Protein 2C1X (pdb70)

CATH classification: 3.40.50.2000 (+1 more: 3.40.50.2000)

InterPro domains:
  IPR002213 UDP-glucuronosyl/UDP-glucosyltransferase [PF00201] (48-417)
  IPR002213 UDP-glucuronosyl/UDP-glucosyltransferase [cd03784] (63-429)
  IPR035595 UDP-glycosyltransferase family, conserved site [PS00375] (332-375)

B-factor: mean 23.47, std 8.6, range [9.69, 66.99]

Secondary structure (DSSP, 8-state):
--EEEEE---SSSSHHHHHHHHHHHHHH-TTSEEEEEE-HHHHHHH--TTEEEEE------TT------TTHHHHHHHHHHHHHHHHHHHHHHHHHT----EEEEETTSTTHHHHHHHHT-EEEEEE-S-HHHHHHHHTHHHHHHHH-SS--TT-TT-B-TTSTT-TT-BGGGSPTTTSSS-TTSHHHHHHHHHHHHGGGSS-EEESS-GGG-HHHHHHHHHHSS-EEE---HHHH--HHHHHHTSPTT-EEEEE--SS----HHHHHHHHHHHHHHT--EEEE--GGGGGGSPTTHHHHHTTTEEEES---HHHHHTSTTEEEEEE---HHHHHHHHHHTPPEEE---STTHHHHHHIIIIIS--EEEPGGGS--HHHHHHHHHHHHHSHHHHHHHHHHHHHHHHHHHHTSTT-HHHHHHHHHHHHHTSPPP-

Solvent-accessible surface area: 18732 Å² total; per-residue (Å²): 121,1,0,0,0,0,0,0,7,21,39,53,48,23,6,45,10,0,7,40,0,0,86,43,1,2,68,51,0,100,89,0,37,3,2,0,0,0,6,55,110,12,7,84,92,42,102,97,142,32,20,115,42,12,88,14,61,50,12,48,71,193,73,72,130,95,79,64,110,119,100,3,67,24,40,27,2,14,161,32,2,40,84,8,0,115,96,5,7,84,103,0,47,81,95,51,64,64,83,3,8,1,0,0,0,3,3,36,8,10,88,0,16,72,27,1,80,155,58,48,18,31,21,0,0,0,7,12,18,0,8,12,2,0,0,0,8,9,23,2,48,52,0,43,130,112,11,27,88,111,20,15,146,74,74,57,84,78,68,0,100,80,4,61,36,2,66,100,11,72,10,103,4,0,6,68,5,1,2,47,50,102,45,101,34,48,66,6,129,34,12,42,45,5,1,91,28,0,40,136,1,47,0,1,0,0,8,1,2,26,74,22,46,87,72,10,10,100,20,0,92,88,55,7,141,50,5,7,1,0,0,1,16,45,40,68,134,77,8,57,119,40,0,154,124,63,156,84,46,26,0,0,2,0,6,6,29,49,80,12,50,4,61,69,78,11,0,50,9,0,1,70,0,0,53,50,42,180,12,34,0,0,0,17,4,124,78,184,10,78,122,69,20,45,183,22,3,66,102,122,2,173,68,40,7,63,18,16,71,181,4,51,31,54,102,0,0,68,29,124,0,7,0,0,0,0,1,16,1,12,8,32,11,1,5,40,0,0,33,22,16,3,0,0,0,1,21,26,36,88,31,26,15,43,2,0,1,34,17,0,29,50,70,31,93,1,5,10,124,10,118,73,32,71,7,62,76,82,19,1,58,53,5,5,67,57,0,39,84,88,95,91,0,133,105,4,34,117,51,0,130,65,22,67,80,53,0,59,168,4,28,16,134,181,6,24,0,47,84,18,22,92,52,0,19,84,32,0,26,113,85,84,116,200

Nearest PDB structures (foldseek):
  2c1x-assembly1_A  TM=1.002E+00  e=1.419E-86  Vitis vinifera
  2c1z-assembly1_A  TM=1.001E+00  e=2.715E-82  Vitis vinifera
  2c9z-assembly1_A  TM=1.000E+00  e=4.229E-82  Vitis vinifera
  3hbf-assembly1_A  TM=9.564E-01  e=9.699E-54  Medicago truncatula
  8i0e-assembly1_A  TM=9.353E-01  e=5.985E-51  Scutellaria baicalensis

Foldseek 3Di:
DAEEEEAFQQDFPTLQVSVLLVVVLCVVQVVYAYEHEDAPVSCVVNDNPSYDYDHFDLQADDVDDDPPDPCPSVVSNQVCVVVRSVVRQVVVCVVVVAHHAAYEYALLNFCLLVVCVVSQHAYEHEDEADLLLLQCLLCLVVQCVVCNQPDQVVQQAPFPCVGWPGRLPGNVLHFDLRRHHDVPDPSNVRSNVSSVCQQVGPEYEYLAFCVLPVRSSVVVVVSHVYYAHQHVSVLVDVLQVVLVPADFQQEEEEDAGDPDDDPLVLLAQVLLLCLVLVGAYEYQHAPVSCVSYDPCSCVSNVVGYYYHVDDPLLVNLLRRRHNEYEYLQTRNNVVSNLVNLHAYEHQHDHGNSSVSVSCCVPPLNLYHYQVPSGRHNVSVNVRSCCQRPHPSVVVSSVSSVVVVVLRSQLNDVVHRSVVSSVVVSVSSSDGHDD

Organism: Vitis vinifera (NCBI:txid29760)

Radius of gyration: 21.95 Å; Cα contacts (8 Å, |Δi|>4): 829; chains: 1; bounding box: 51×48×62 Å

Sequence (434 aa):
NPHVAVLAFPFSTHAAPLLAVVRRLAAAAPHAVFSFFSTSQSNASIFQCNIKSYDISDGVPEGYVFAGRPQEDIELFTRAAPESFRQGMVMAVAETGRPVSCLVADAFIWFAADMAAEMGVAWLPFWTAGPNSLSTHVYIDEIREKIGVSGIQGREDELLNFIPGMSKVRFRDLQEGIVFGNLNSLFSRMLHRMGQVLPKATAVFINSFEELDDSLTNDLKSKLKTYLNIGPFNLITGCLQWLKERKPTSVVYISFGTVTTPPPAEVVALSEALEASRVPFIWSLRDKARVHLPEGFLEKTRGYGMVVPWAPQAEVLAHEAVGAFVTHCGWNSLWESVAGGVPLICRPFFGDQRLNGRMVEDVLEIGVRIEGGVFTKSGLMSCFDQILSQEKGKKLRENLRALRRETADRAVGPKGSSTENFITLVDLVSKPKDV

Structure (mmCIF, N/CA/C/O backbone):
data_2C1X
#
_entry.id   2C1X
#
_cell.length_a   49.014
_cell.length_b   93.394
_cell.length_c   106.464
_cell.angle_alpha   90.00
_cell.angle_beta   90.00
_cell.angle_gamma   90.00
#
_symmetry.space_group_name_H-M   'P 21 21 21'
#
loop_
_entity.id
_entity.type
_entity.pdbx_description
1 polymer 'UDP-GLUCOSE FLAVONOID 3-O GLYCOSYLTRANSFERASE'
2 non-polymer "URIDINE-5'-DIPHOSPHATE"
3 non-polymer 2-[3-(2-HYDROXY-1,1-DIHYDROXYMETHYL-ETHYLAMINO)-PROPYLAMINO]-2-HYDROXYMETHYL-PROPANE-1,3-DIOL
4 water water
#
loop_
_atom_site.group_PDB
_atom_site.id
_atom_site.type_symbol
_atom_site.label_atom_id
_atom_site.label_alt_id
_atom_site.label_comp_id
_atom_site.label_asym_id
_atom_site.label_entity_id
_atom_site.label_seq_id
_atom_site.pdbx_PDB_ins_code
_atom_site.Cartn_x
_atom_site.Cartn_y
_atom_site.Cartn_z
_atom_site.occupancy
_atom_site.B_iso_or_equiv
_atom_site.auth_seq_id
_atom_site.auth_comp_id
_atom_site.auth_asym_id
_atom_site.auth_atom_id
_atom_site.pdbx_PDB_model_num
ATOM 1 N N . ASN A 1 7 ? -8.859 -7.148 58.114 1.00 26.98 7 ASN A N 1
ATOM 2 C CA . ASN A 1 7 ? -8.505 -6.107 57.112 1.00 25.69 7 ASN A CA 1
ATOM 3 C C . ASN A 1 7 ? -7.741 -6.792 55.953 1.00 23.38 7 ASN A C 1
ATOM 4 O O . ASN A 1 7 ? -7.061 -7.780 56.171 1.00 21.90 7 ASN A O 1
ATOM 9 N N . PRO A 1 8 ? -7.868 -6.254 54.735 1.00 21.98 8 PRO A N 1
ATOM 10 C CA . PRO A 1 8 ? -7.566 -7.052 53.543 1.00 20.36 8 PRO A CA 1
ATOM 11 C C . PRO A 1 8 ? -6.094 -7.406 53.325 1.00 18.21 8 PRO A C 1
ATOM 12 O O . PRO A 1 8 ? -5.198 -6.619 53.662 1.00 17.92 8 PRO A O 1
ATOM 16 N N . HIS A 1 9 ? -5.872 -8.590 52.763 1.00 16.12 9 HIS A N 1
ATOM 17 C CA . HIS A 1 9 ? -4.545 -8.974 52.300 1.00 15.40 9 HIS A CA 1
ATOM 18 C C . HIS A 1 9 ? -4.717 -9.582 50.923 1.00 14.52 9 HIS A C 1
ATOM 19 O O . HIS A 1 9 ? -5.215 -10.687 50.775 1.00 14.62 9 HIS A O 1
ATOM 26 N N . VAL A 1 10 ? -4.275 -8.836 49.914 1.00 14.22 10 VAL A N 1
ATOM 27 C CA . VAL A 1 10 ? -4.521 -9.177 48.529 1.00 14.23 10 VAL A CA 1
ATOM 28 C C . VAL A 1 10 ? -3.313 -9.928 47.980 1.00 12.85 10 VAL A C 1
ATOM 29 O O . VAL A 1 10 ? -2.234 -9.357 47.894 1.00 13.39 10 VAL A O 1
ATOM 33 N N . ALA A 1 11 ? -3.496 -11.204 47.635 1.00 12.60 11 ALA A N 1
ATOM 34 C CA . ALA A 1 11 ? -2.404 -11.968 47.016 1.00 12.51 11 ALA A CA 1
ATOM 35 C C . ALA A 1 11 ? -2.428 -11.737 45.506 1.00 12.95 11 ALA A C 1
ATOM 36 O O . ALA A 1 11 ? -3.498 -11.804 44.914 1.00 13.40 11 ALA A O 1
ATOM 38 N N . VAL A 1 12 ? -1.271 -11.447 44.908 1.00 13.39 12 VAL A N 1
ATOM 39 C CA . VAL A 1 12 ? -1.209 -11.085 43.494 1.00 12.18 12 VAL A CA 1
ATOM 40 C C . VAL A 1 12 ? -0.240 -12.036 42.784 1.00 12.02 12 VAL A C 1
ATOM 41 O O . VAL A 1 12 ? 0.939 -12.054 43.083 1.00 11.68 12 VAL A O 1
ATOM 45 N N . LEU A 1 13 ? -0.772 -12.822 41.864 1.00 11.67 13 LEU A N 1
ATOM 46 C CA . LEU A 1 13 ? 0.001 -13.884 41.219 1.00 11.75 13 LEU A CA 1
ATOM 47 C C . LEU A 1 13 ? 0.317 -13.467 39.793 1.00 13.03 13 LEU A C 1
ATOM 48 O O . LEU A 1 13 ? -0.576 -13.459 38.924 1.00 12.76 13 LEU A O 1
ATOM 53 N N . ALA A 1 14 ? 1.587 -13.120 39.551 1.00 13.45 14 ALA A N 1
ATOM 54 C CA . ALA A 1 14 ? 2.021 -12.608 38.248 1.00 13.95 14 ALA A CA 1
ATOM 55 C C . ALA A 1 14 ? 2.419 -13.734 37.297 1.00 15.00 14 ALA A C 1
ATOM 56 O O . ALA A 1 14 ? 2.909 -14.766 37.733 1.00 15.00 14 ALA A O 1
ATOM 58 N N . PHE A 1 15 ? 2.228 -13.540 35.993 1.00 16.04 15 PHE A N 1
ATOM 59 C CA . PHE A 1 15 ? 2.798 -14.479 34.993 1.00 16.95 15 PHE A CA 1
ATOM 60 C C . PHE A 1 15 ? 4.143 -13.914 34.533 1.00 16.92 15 PHE A C 1
ATOM 61 O O . PHE A 1 15 ? 4.196 -12.792 33.983 1.00 18.07 15 PHE A O 1
ATOM 69 N N . PRO A 1 16 ? 5.250 -14.634 34.813 1.00 17.42 16 PRO A N 1
ATOM 70 C CA . PRO A 1 16 ? 6.549 -13.991 34.733 1.00 18.35 16 PRO A CA 1
ATOM 71 C C . PRO A 1 16 ? 7.216 -13.992 33.339 1.00 19.68 16 PRO A C 1
ATOM 72 O O . PRO A 1 16 ? 8.422 -13.778 33.263 1.00 21.21 16 PRO A O 1
ATOM 76 N N . PHE A 1 17 ? 6.450 -14.196 32.271 1.00 19.05 17 PHE A N 1
ATOM 77 C CA . PHE A 1 17 ? 7.026 -14.140 30.920 1.00 20.24 17 PHE A CA 1
ATOM 78 C C . PHE A 1 17 ? 6.340 -13.058 30.094 1.00 20.68 17 PHE A C 1
ATOM 79 O O . PHE A 1 17 ? 5.206 -12.662 30.387 1.00 19.60 17 PHE A O 1
ATOM 87 N N . SER A 1 18 ? 7.018 -12.594 29.040 1.00 21.58 18 SER A N 1
ATOM 88 C CA . SER A 1 18 ? 6.504 -11.493 28.199 1.00 22.05 18 SER A CA 1
ATOM 89 C C . SER A 1 18 ? 6.137 -10.250 29.014 1.00 21.48 18 SER A C 1
ATOM 90 O O . SER A 1 18 ? 6.691 -10.042 30.082 1.00 22.58 18 SER A O 1
ATOM 93 N N . THR A 1 19 ? 5.236 -9.401 28.524 1.00 20.98 19 THR A N 1
ATOM 94 C CA . THR A 1 19 ? 4.886 -8.208 29.290 1.00 19.40 19 THR A CA 1
ATOM 95 C C . THR A 1 19 ? 3.569 -8.447 30.013 1.00 18.84 19 THR A C 1
ATOM 96 O O . THR A 1 19 ? 2.493 -8.024 29.555 1.00 18.68 19 THR A O 1
ATOM 100 N N . HIS A 1 20 ? 3.662 -9.186 31.114 1.00 17.03 20 HIS A N 1
ATOM 101 C CA . HIS A 1 20 ? 2.483 -9.564 31.903 1.00 15.97 20 HIS A CA 1
ATOM 102 C C . HIS A 1 20 ? 2.604 -9.060 33.319 1.00 15.07 20 HIS A C 1
ATOM 103 O O . HIS A 1 20 ? 1.624 -8.566 33.879 1.00 14.60 20 HIS A O 1
ATOM 110 N N . ALA A 1 21 ? 3.784 -9.264 33.936 1.00 14.59 21 ALA A N 1
ATOM 111 C CA . ALA A 1 21 ? 3.993 -8.852 35.335 1.00 15.51 21 ALA A CA 1
ATOM 112 C C . ALA A 1 21 ? 4.010 -7.317 35.534 1.00 14.89 21 ALA A C 1
ATOM 113 O O . ALA A 1 21 ? 3.446 -6.791 36.496 1.00 14.51 21 ALA A O 1
ATOM 115 N N . ALA A 1 22 ? 4.600 -6.594 34.577 1.00 15.90 22 ALA A N 1
ATOM 116 C CA . ALA A 1 22 ? 4.645 -5.132 34.612 1.00 15.56 22 ALA A CA 1
ATOM 117 C C . ALA A 1 22 ? 3.248 -4.451 34.650 1.00 15.56 22 ALA A C 1
ATOM 118 O O . ALA A 1 22 ? 2.977 -3.638 35.567 1.00 16.12 22 ALA A O 1
ATOM 120 N N . PRO A 1 23 ? 2.383 -4.726 33.648 1.00 15.16 23 PRO A N 1
ATOM 121 C CA . PRO A 1 23 ? 1.044 -4.151 33.672 1.00 14.77 23 PRO A CA 1
ATOM 122 C C . PRO A 1 23 ? 0.268 -4.552 34.929 1.00 14.87 23 PRO A C 1
ATOM 123 O O . PRO A 1 23 ? -0.457 -3.728 35.463 1.00 15.09 23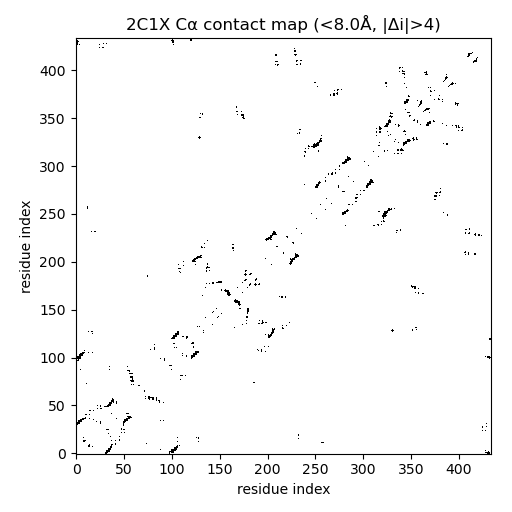 PRO A O 1
ATOM 127 N N . LEU A 1 24 ? 0.447 -5.782 35.418 1.00 14.63 24 LEU A N 1
ATOM 128 C CA . LEU A 1 24 ? -0.233 -6.219 36.652 1.00 14.48 24 LEU A CA 1
ATOM 129 C C . LEU A 1 24 ? 0.237 -5.392 37.858 1.00 15.42 24 LEU A C 1
ATOM 130 O O . LEU A 1 24 ? -0.592 -4.893 38.631 1.00 15.80 24 LEU A O 1
ATOM 135 N N . LEU A 1 25 ? 1.549 -5.231 38.005 1.00 16.20 25 LEU A N 1
ATOM 136 C CA . LEU A 1 25 ? 2.114 -4.338 39.025 1.00 16.42 25 LEU A CA 1
ATOM 137 C C . LEU A 1 25 ? 1.596 -2.915 38.895 1.00 16.85 25 LEU A C 1
ATOM 138 O O . LEU A 1 25 ? 1.301 -2.259 39.899 1.00 16.55 25 LEU A O 1
ATOM 143 N N . ALA A 1 26 ? 1.513 -2.432 37.659 1.00 17.25 26 ALA A N 1
ATOM 144 C CA . ALA A 1 26 ? 0.931 -1.121 37.389 1.00 17.15 26 ALA A CA 1
ATOM 145 C C . ALA A 1 26 ? -0.472 -0.992 38.008 1.00 17.24 26 ALA A C 1
ATOM 146 O O . ALA A 1 26 ? -0.744 0.002 38.718 1.00 17.25 26 ALA A O 1
ATOM 148 N N . VAL A 1 27 ? -1.350 -1.985 37.808 1.00 16.79 27 VAL A N 1
ATOM 149 C CA . VAL A 1 27 ? -2.698 -1.929 38.431 1.00 17.01 27 VAL A CA 1
ATOM 150 C C . VAL A 1 27 ? -2.630 -2.036 39.941 1.00 16.12 27 VAL A C 1
ATOM 151 O O . VAL A 1 27 ? -3.398 -1.332 40.666 1.00 16.40 27 VAL A O 1
ATOM 155 N N . VAL A 1 28 ? -1.723 -2.890 40.436 1.00 16.00 28 VAL A N 1
ATOM 156 C CA . VAL A 1 28 ? -1.605 -3.122 41.882 1.00 15.65 28 VAL A CA 1
ATOM 157 C C . VAL A 1 28 ? -1.208 -1.814 42.587 1.00 16.08 28 VAL A C 1
ATOM 158 O O . VAL A 1 28 ? -1.757 -1.479 43.644 1.00 14.15 28 VAL A O 1
ATOM 162 N N . ARG A 1 29 ? -0.241 -1.097 42.009 1.00 16.83 29 ARG A N 1
ATOM 163 C CA . ARG A 1 29 ? 0.105 0.249 42.497 1.00 17.71 29 ARG A CA 1
ATOM 164 C C . ARG A 1 29 ? -1.114 1.191 42.620 1.00 17.76 29 ARG A C 1
ATOM 165 O O . ARG A 1 29 ? -1.246 1.877 43.630 1.00 18.60 29 ARG A O 1
ATOM 173 N N . ARG A 1 30 ? -1.975 1.244 41.596 1.00 18.26 30 ARG A N 1
ATOM 174 C CA . ARG A 1 30 ? -3.211 2.077 41.682 1.00 18.75 30 ARG A CA 1
ATOM 175 C C . ARG A 1 30 ? -4.157 1.583 42.768 1.00 18.09 30 ARG A C 1
ATOM 176 O O . ARG A 1 30 ? -4.777 2.385 43.470 1.00 16.49 30 ARG A O 1
ATOM 184 N N . LEU A 1 31 ? -4.266 0.263 42.913 1.00 16.70 31 LEU A N 1
ATOM 185 C CA . LEU A 1 31 ? -5.138 -0.340 43.938 1.00 16.43 31 LEU A CA 1
ATOM 186 C C . LEU A 1 31 ? -4.620 -0.056 45.355 1.00 16.59 31 LEU A C 1
ATOM 187 O O . LEU A 1 31 ? -5.388 0.280 46.264 1.00 15.87 31 LEU A O 1
ATOM 192 N N . ALA A 1 32 ? -3.304 -0.186 45.520 1.00 16.40 32 ALA A N 1
ATOM 193 C CA . ALA A 1 32 ? -2.636 0.099 46.791 1.00 16.68 32 ALA A CA 1
ATOM 194 C C . ALA A 1 32 ? -2.805 1.539 47.242 1.00 17.43 32 ALA A C 1
ATOM 195 O O . ALA A 1 32 ? -3.000 1.809 48.443 1.00 17.94 32 ALA A O 1
ATOM 197 N N . ALA A 1 33 ? -2.743 2.472 46.293 1.00 19.07 33 ALA A N 1
ATOM 198 C CA . ALA A 1 33 ? -3.027 3.879 46.585 1.00 19.15 33 ALA A CA 1
ATOM 199 C C . ALA A 1 33 ? -4.494 4.103 46.914 1.00 19.73 33 ALA A C 1
ATOM 200 O O . ALA A 1 33 ? -4.825 4.905 47.797 1.00 20.25 33 ALA A O 1
ATOM 202 N N . ALA A 1 34 ? -5.382 3.402 46.223 1.00 19.10 34 ALA A N 1
ATOM 203 C CA . ALA A 1 34 ? -6.821 3.549 46.444 1.00 20.01 34 ALA A CA 1
ATOM 204 C C . ALA A 1 34 ? -7.326 2.847 47.721 1.00 20.13 34 ALA A C 1
ATOM 205 O O . ALA A 1 34 ? -8.368 3.212 48.271 1.00 20.56 34 ALA A O 1
ATOM 207 N N . ALA A 1 35 ? -6.596 1.839 48.185 1.00 19.72 35 ALA A N 1
ATOM 208 C CA . ALA A 1 35 ? -6.986 1.062 49.373 1.00 18.97 35 ALA A CA 1
ATOM 209 C C . ALA A 1 35 ? -5.766 1.000 50.295 1.00 19.98 35 ALA A C 1
ATOM 210 O O . ALA A 1 35 ? -5.147 -0.057 50.434 1.00 17.79 35 ALA A O 1
ATOM 212 N N . PRO A 1 36 ? -5.406 2.143 50.933 1.00 20.44 36 PRO A N 1
ATOM 213 C CA . PRO A 1 36 ? -4.161 2.179 51.715 1.00 20.72 36 PRO A CA 1
ATOM 214 C C . PRO A 1 36 ? -4.166 1.302 52.979 1.00 20.90 36 PRO A C 1
ATOM 215 O O . PRO A 1 36 ? -3.105 1.016 53.538 1.00 21.18 36 PRO A O 1
ATOM 219 N N . HIS A 1 37 ? -5.349 0.862 53.400 1.00 20.48 37 HIS A N 1
ATOM 220 C CA . HIS A 1 37 ? -5.505 -0.001 54.559 1.00 20.27 37 HIS A CA 1
ATOM 221 C C . HIS A 1 37 ? -5.323 -1.491 54.189 1.00 19.35 37 HIS A C 1
ATOM 222 O O . HIS A 1 37 ? -5.236 -2.330 55.078 1.00 19.58 37 HIS A O 1
ATOM 229 N N . ALA A 1 38 ? -5.277 -1.811 52.890 1.00 18.98 38 ALA A N 1
ATOM 230 C CA . ALA A 1 38 ? -5.065 -3.204 52.441 1.00 17.26 38 ALA A CA 1
ATOM 231 C C . ALA A 1 38 ? -3.562 -3.413 52.222 1.00 17.43 38 ALA A C 1
ATOM 232 O O . ALA A 1 38 ? -2.840 -2.482 51.857 1.00 17.46 38 ALA A O 1
ATOM 234 N N . VAL A 1 39 ? -3.096 -4.637 52.490 1.00 16.69 39 VAL A N 1
ATOM 235 C CA . VAL A 1 39 ? -1.694 -5.003 52.213 1.00 17.14 39 VAL A CA 1
ATOM 236 C C . VAL A 1 39 ? -1.705 -5.879 50.955 1.00 16.28 39 VAL A C 1
ATOM 237 O O . VAL A 1 39 ? -2.674 -6.641 50.713 1.00 14.98 39 VAL A O 1
ATOM 241 N N . PHE A 1 40 ? -0.674 -5.716 50.138 1.00 15.48 40 PHE A N 1
ATOM 242 C CA . PHE A 1 40 ? -0.616 -6.363 48.828 1.00 14.96 40 PHE A CA 1
ATOM 243 C C . PHE A 1 40 ? 0.681 -7.157 48.807 1.00 15.32 40 PHE A C 1
ATOM 244 O O . PHE A 1 40 ? 1.765 -6.627 49.173 1.00 14.27 40 PHE A O 1
ATOM 252 N N . SER A 1 41 ? 0.568 -8.437 48.446 1.00 14.27 41 SER A N 1
ATOM 253 C CA . SER A 1 41 ? 1.738 -9.295 48.324 1.00 14.23 41 SER A CA 1
ATOM 254 C C . SER A 1 41 ? 1.836 -9.735 46.864 1.00 13.57 41 SER A C 1
ATOM 255 O O . SER A 1 41 ? 0.916 -10.374 46.351 1.00 13.50 41 SER A O 1
ATOM 258 N N . PHE A 1 42 ? 2.937 -9.351 46.217 1.00 12.60 42 PHE A N 1
ATOM 259 C CA . PHE A 1 42 ? 3.098 -9.493 44.764 1.00 13.35 42 PHE A CA 1
ATOM 260 C C . PHE A 1 42 ? 4.024 -10.667 44.517 1.00 13.40 42 PHE A C 1
ATOM 261 O O . PHE A 1 42 ? 5.208 -10.605 44.904 1.00 14.15 42 PHE A O 1
ATOM 269 N N . PHE A 1 43 ? 3.512 -11.713 43.882 1.00 13.97 43 PHE A N 1
ATOM 270 C CA . PHE A 1 43 ? 4.306 -12.957 43.676 1.00 15.15 43 PHE A CA 1
ATOM 271 C C . PHE A 1 43 ? 4.759 -13.117 42.237 1.00 15.54 43 PHE A C 1
ATOM 272 O O . PHE A 1 43 ? 3.929 -13.137 41.331 1.00 15.52 43 PHE A O 1
ATOM 280 N N . SER A 1 44 ? 6.073 -13.244 42.025 1.00 15.53 44 SER A N 1
ATOM 281 C CA . SER A 1 44 ? 6.584 -13.577 40.710 1.00 16.45 44 SER A CA 1
ATOM 282 C C . SER A 1 44 ? 7.952 -14.260 40.911 1.00 17.31 44 SER A C 1
ATOM 283 O O . SER A 1 44 ? 8.386 -14.414 42.053 1.00 17.76 44 SER A O 1
ATOM 286 N N . THR A 1 45 ? 8.616 -14.684 39.832 1.00 17.68 45 THR A N 1
ATOM 287 C CA . THR A 1 45 ? 10.004 -15.149 39.952 1.00 17.70 45 THR A CA 1
ATOM 288 C C . THR A 1 45 ? 10.981 -14.020 40.344 1.00 18.08 45 THR A C 1
ATOM 289 O O . THR A 1 45 ? 10.694 -12.830 40.207 1.00 18.77 45 THR A O 1
ATOM 293 N N . SER A 1 46 ? 12.168 -14.387 40.816 1.00 19.55 46 SER A N 1
ATOM 294 C CA . SER A 1 46 ? 13.111 -13.354 41.252 1.00 20.25 46 SER A CA 1
ATOM 295 C C . SER A 1 46 ? 13.535 -12.500 40.066 1.00 20.57 46 SER A C 1
ATOM 296 O O . SER A 1 46 ? 13.595 -11.276 40.172 1.00 19.59 46 SER A O 1
ATOM 299 N N . GLN A 1 47 ? 13.800 -13.145 38.921 1.00 21.21 47 GLN A N 1
ATOM 300 C CA . GLN A 1 47 ? 14.177 -12.421 37.697 1.00 22.33 47 GLN A CA 1
ATOM 301 C C . GLN A 1 47 ? 13.070 -11.440 37.254 1.00 21.43 47 GLN A C 1
ATOM 302 O O . GLN A 1 47 ? 13.349 -10.317 36.841 1.00 20.46 47 GLN A O 1
ATOM 308 N N . SER A 1 48 ? 11.811 -11.869 37.366 1.00 20.20 48 SER A N 1
ATOM 309 C CA . SER A 1 48 ? 10.677 -11.018 36.978 1.00 19.73 48 SER A CA 1
ATOM 310 C C . SER A 1 48 ? 10.549 -9.836 37.943 1.00 19.36 48 SER A C 1
ATOM 311 O O . SER A 1 48 ? 10.493 -8.688 37.529 1.00 18.57 48 SER A O 1
ATOM 314 N N . ASN A 1 49 ? 10.554 -10.123 39.240 1.00 20.32 49 ASN A N 1
ATOM 315 C CA . ASN A 1 49 ? 10.535 -9.086 40.266 1.00 20.93 49 ASN A CA 1
ATOM 316 C C . ASN A 1 49 ? 11.687 -8.063 40.158 1.00 21.90 49 ASN A C 1
ATOM 317 O O . ASN A 1 49 ? 11.450 -6.863 40.215 1.00 21.67 49 ASN A O 1
ATOM 322 N N . ALA A 1 50 ? 12.919 -8.543 39.980 1.00 23.72 50 ALA A N 1
ATOM 323 C CA . ALA A 1 50 ? 14.075 -7.645 39.798 1.00 24.76 50 ALA A CA 1
ATOM 324 C C . ALA A 1 50 ? 13.857 -6.727 38.623 1.00 25.87 50 ALA A C 1
ATOM 325 O O . ALA A 1 50 ? 14.176 -5.552 38.669 1.00 26.74 50 ALA A O 1
ATOM 327 N N . SER A 1 51 ? 13.277 -7.267 37.560 1.00 26.89 51 SER A N 1
ATOM 328 C CA . SER A 1 51 ? 13.018 -6.497 36.359 1.00 28.06 51 SER A CA 1
ATOM 329 C C . SER A 1 51 ? 11.938 -5.415 36.506 1.00 27.75 51 SER A C 1
ATOM 330 O O . SER A 1 51 ? 12.115 -4.293 36.039 1.00 28.85 51 SER A O 1
ATOM 333 N N . ILE A 1 52 ? 10.805 -5.752 37.123 1.00 26.98 52 ILE A N 1
ATOM 334 C CA . ILE A 1 52 ? 9.669 -4.812 37.198 1.00 25.22 52 ILE A CA 1
ATOM 335 C C . ILE A 1 52 ? 9.727 -3.821 38.380 1.00 25.68 52 ILE A C 1
ATOM 336 O O . ILE A 1 52 ? 9.122 -2.748 38.322 1.00 26.11 52 ILE A O 1
ATOM 341 N N . PHE A 1 53 ? 10.442 -4.188 39.441 1.00 25.81 53 PHE A N 1
ATOM 342 C CA . PHE A 1 53 ? 10.617 -3.316 40.612 1.00 26.39 53 PHE A CA 1
ATOM 343 C C . PHE A 1 53 ? 11.964 -2.583 40.525 1.00 27.65 53 PHE A C 1
ATOM 344 O O . PHE A 1 53 ? 12.023 -1.383 40.783 1.00 29.53 53 PHE A O 1
ATOM 352 N N . GLN A 1 61 ? 4.308 2.823 47.218 1.00 24.50 61 GLN A N 1
ATOM 353 C CA . GLN A 1 61 ? 3.221 2.304 48.028 1.00 23.00 61 GLN A CA 1
ATOM 354 C C . GLN A 1 61 ? 3.834 1.284 48.990 1.00 22.46 61 GLN A C 1
ATOM 355 O O . GLN A 1 61 ? 4.163 0.141 48.593 1.00 21.69 61 GLN A O 1
ATOM 361 N N . CYS A 1 62 ? 4.010 1.712 50.245 1.00 20.16 62 CYS A N 1
ATOM 362 C CA . CYS A 1 62 ? 4.661 0.878 51.262 1.00 19.01 62 CYS A CA 1
ATOM 363 C C . CYS A 1 62 ? 3.822 -0.319 51.642 1.00 17.51 62 CYS A C 1
ATOM 364 O O . CYS A 1 62 ? 4.328 -1.249 52.308 1.00 17.18 62 CYS A O 1
ATOM 367 N N . ASN A 1 63 ? 2.529 -0.280 51.297 1.00 16.00 63 ASN A N 1
ATOM 368 C CA . ASN A 1 63 ? 1.651 -1.444 51.543 1.00 16.16 63 ASN A CA 1
ATOM 369 C C . ASN A 1 63 ? 1.794 -2.600 50.516 1.00 16.59 63 ASN A C 1
ATOM 370 O O . ASN A 1 63 ? 1.081 -3.632 50.619 1.00 16.23 63 ASN A O 1
ATOM 375 N N . ILE A 1 64 ? 2.721 -2.450 49.557 1.00 16.28 64 ILE A N 1
ATOM 376 C CA . ILE A 1 64 ? 3.054 -3.552 48.635 1.00 15.62 64 ILE A CA 1
ATOM 377 C C . ILE A 1 64 ? 4.412 -4.115 48.997 1.00 15.82 64 ILE A C 1
ATOM 378 O O . ILE A 1 64 ? 5.350 -3.358 49.176 1.00 16.52 64 ILE A O 1
ATOM 383 N N . LYS A 1 65 ? 4.519 -5.443 49.046 1.00 16.03 65 LYS A N 1
ATOM 384 C CA . LYS A 1 65 ? 5.821 -6.123 49.184 1.00 16.69 65 LYS A CA 1
ATOM 385 C C . LYS A 1 65 ? 5.873 -7.231 48.122 1.00 16.76 65 LYS A C 1
ATOM 386 O O . LYS A 1 65 ? 4.903 -7.947 47.963 1.00 17.02 65 LYS A O 1
ATOM 392 N N . SER A 1 66 ? 6.966 -7.320 47.375 1.00 16.75 66 SER A N 1
ATOM 393 C CA . SER A 1 66 ? 7.195 -8.449 46.449 1.00 17.17 66 SER A CA 1
ATOM 394 C C . SER A 1 66 ? 7.725 -9.714 47.165 1.00 17.97 66 SER A C 1
ATOM 395 O O . SER A 1 66 ? 8.432 -9.615 48.193 1.00 17.53 66 SER A O 1
ATOM 398 N N . TYR A 1 67 ? 7.360 -10.892 46.644 1.00 16.21 67 TYR A N 1
ATOM 399 C CA . TYR A 1 67 ? 7.873 -12.179 47.111 1.00 16.66 67 TYR A CA 1
ATOM 400 C C . TYR A 1 67 ? 8.324 -12.996 45.904 1.00 17.75 67 TYR A C 1
ATOM 401 O O . TYR A 1 67 ? 7.577 -13.124 44.913 1.00 17.89 67 TYR A O 1
ATOM 410 N N . ASP A 1 68 ? 9.531 -13.541 45.991 1.00 18.76 68 ASP A N 1
ATOM 411 C CA . ASP A 1 68 ? 10.076 -14.365 44.886 1.00 19.41 68 ASP A CA 1
ATOM 412 C C . ASP A 1 68 ? 9.611 -15.783 45.060 1.00 19.01 68 ASP A C 1
ATOM 413 O O . ASP A 1 68 ? 9.757 -16.366 46.148 1.00 19.71 68 ASP A O 1
ATOM 418 N N . ILE A 1 69 ? 9.020 -16.334 44.001 1.00 17.98 69 ILE A N 1
ATOM 419 C CA . ILE A 1 69 ? 8.539 -17.695 44.024 1.00 17.19 69 ILE A CA 1
ATOM 420 C C . ILE A 1 69 ? 9.331 -18.508 42.981 1.00 17.14 69 ILE A C 1
ATOM 421 O O . ILE A 1 69 ? 10.056 -17.948 42.167 1.00 17.24 69 ILE A O 1
ATOM 426 N N . SER A 1 70 ? 9.238 -19.816 43.050 1.00 17.99 70 SER A N 1
ATOM 427 C CA . SER A 1 70 ? 10.131 -20.661 42.262 1.00 19.31 70 SER A CA 1
ATOM 428 C C . SER A 1 70 ? 9.828 -20.567 40.757 1.00 19.65 70 SER A C 1
ATOM 429 O O . SER A 1 70 ? 8.676 -20.494 40.375 1.00 19.02 70 SER A O 1
ATOM 432 N N . ASP A 1 71 ? 10.861 -20.546 39.920 1.00 20.70 71 ASP A N 1
ATOM 433 C CA . ASP A 1 71 ? 10.648 -20.626 38.459 1.00 21.45 71 ASP A CA 1
ATOM 434 C C . ASP A 1 71 ? 10.314 -22.039 37.969 1.00 21.62 71 ASP A C 1
ATOM 435 O O . ASP A 1 71 ? 10.192 -22.281 36.758 1.00 21.26 71 ASP A O 1
ATOM 440 N N . GLY A 1 72 ? 10.217 -22.973 38.905 1.00 20.93 72 GLY A N 1
ATOM 441 C CA . GLY A 1 72 ? 9.835 -24.329 38.609 1.00 23.68 72 GLY A CA 1
ATOM 442 C C . GLY A 1 72 ? 10.926 -25.207 37.998 1.00 24.31 72 GLY A C 1
ATOM 443 O O . GLY A 1 72 ? 10.662 -26.352 37.631 1.00 24.58 72 GLY A O 1
ATOM 444 N N . VAL A 1 73 ? 12.148 -24.691 37.911 1.00 25.34 73 VAL A N 1
ATOM 445 C CA . VAL A 1 73 ? 13.231 -25.446 37.286 1.00 26.59 73 VAL A CA 1
ATOM 446 C C . VAL A 1 73 ? 13.917 -26.333 38.345 1.00 28.45 73 VAL A C 1
ATOM 447 O O . VAL A 1 73 ? 14.478 -25.827 39.330 1.00 28.98 73 VAL A O 1
ATOM 451 N N . PRO A 1 74 ? 13.868 -27.665 38.158 1.00 29.88 74 PRO A N 1
ATOM 452 C CA . PRO A 1 74 ? 14.474 -28.585 39.132 1.00 31.42 74 PRO A CA 1
ATOM 453 C C . PRO A 1 74 ? 15.983 -28.328 39.237 1.00 33.15 74 PRO A C 1
ATOM 454 O O . PRO A 1 74 ? 16.572 -27.784 38.306 1.00 33.21 74 PRO A O 1
ATOM 458 N N . GLU A 1 75 ? 16.593 -28.683 40.369 1.00 35.77 75 GLU A N 1
ATOM 459 C CA . GLU A 1 75 ? 17.989 -28.295 40.680 1.00 38.03 75 GLU A CA 1
ATOM 460 C C . GLU A 1 75 ? 19.041 -28.657 39.588 1.00 38.29 75 GLU A C 1
ATOM 461 O O . GLU A 1 75 ? 19.835 -27.794 39.153 1.00 40.31 75 GLU A O 1
ATOM 467 N N . GLY A 1 76 ? 19.061 -29.899 39.125 1.00 37.31 76 GLY A N 1
ATOM 468 C CA . GLY A 1 76 ? 20.070 -30.275 38.122 1.00 35.92 76 GLY A CA 1
ATOM 469 C C . GLY A 1 76 ? 19.585 -30.347 36.678 1.00 34.77 76 GLY A C 1
ATOM 470 O O . GLY A 1 76 ? 20.118 -31.126 35.873 1.00 35.06 76 GLY A O 1
ATOM 471 N N . TYR A 1 77 ? 18.599 -29.521 36.332 1.00 32.41 77 TYR A N 1
ATOM 472 C CA . TYR A 1 77 ? 17.829 -29.738 35.112 1.00 30.24 77 TYR A CA 1
ATOM 473 C C . TYR A 1 77 ? 18.608 -29.325 33.884 1.00 30.59 77 TYR A C 1
ATOM 474 O O . TYR A 1 77 ? 19.175 -28.233 33.813 1.00 30.62 77 TYR A O 1
ATOM 483 N N . VAL A 1 78 ? 18.636 -30.215 32.909 1.00 30.32 78 VAL A N 1
ATOM 484 C CA . VAL A 1 78 ? 19.211 -29.880 31.622 1.00 30.69 78 VAL A CA 1
ATOM 485 C C . VAL A 1 78 ? 18.078 -29.661 30.661 1.00 30.65 78 VAL A C 1
ATOM 486 O O . VAL A 1 78 ? 17.275 -30.564 30.438 1.00 30.49 78 VAL A O 1
ATOM 490 N N . PHE A 1 79 ? 18.035 -28.474 30.071 1.00 30.67 79 PHE A N 1
ATOM 491 C CA . PHE A 1 79 ? 16.981 -28.110 29.150 1.00 31.62 79 PHE A CA 1
ATOM 492 C C . PHE A 1 79 ? 17.073 -28.944 27.884 1.00 32.86 79 PHE A C 1
ATOM 493 O O . PHE A 1 79 ? 18.175 -29.205 27.376 1.00 32.61 79 PHE A O 1
ATOM 501 N N . ALA A 1 80 ? 15.915 -29.378 27.404 1.00 33.66 80 ALA A N 1
ATOM 502 C CA . ALA A 1 80 ? 15.824 -30.090 26.136 1.00 35.32 80 ALA A CA 1
ATOM 503 C C . ALA A 1 80 ? 16.077 -29.093 25.031 1.00 36.73 80 ALA A C 1
ATOM 504 O O . ALA A 1 80 ? 16.648 -29.434 24.005 1.00 37.19 80 ALA A O 1
ATOM 506 N N . GLY A 1 81 ? 15.643 -27.855 25.245 1.00 37.87 81 GLY A N 1
ATOM 507 C CA . GLY A 1 81 ? 15.795 -26.812 24.247 1.00 39.61 81 GLY A CA 1
ATOM 508 C C . GLY A 1 81 ? 14.528 -26.598 23.455 1.00 40.84 81 GLY A C 1
ATOM 509 O O . GLY A 1 81 ? 14.544 -25.949 22.406 1.00 41.37 81 GLY A O 1
ATOM 510 N N . ARG A 1 82 ? 13.421 -27.136 23.960 1.00 41.90 82 ARG A N 1
ATOM 511 C CA . ARG A 1 82 ? 12.107 -26.891 23.376 1.00 42.59 82 ARG A CA 1
ATOM 512 C C . ARG A 1 82 ? 11.750 -25.423 23.540 1.00 43.15 82 ARG A C 1
ATOM 513 O O . ARG A 1 82 ? 12.256 -24.761 24.463 1.00 42.85 82 ARG A O 1
ATOM 521 N N . PRO A 1 83 ? 10.901 -24.898 22.630 1.00 43.52 83 PRO A N 1
ATOM 522 C CA . PRO A 1 83 ? 10.362 -23.538 22.781 1.00 43.58 83 PRO A CA 1
ATOM 523 C C . PRO A 1 83 ? 9.373 -23.464 23.950 1.00 42.99 83 PRO A C 1
ATOM 524 O O . PRO A 1 83 ? 8.484 -24.332 24.077 1.00 43.52 83 PRO A O 1
ATOM 528 N N . GLN A 1 84 ? 9.534 -22.452 24.801 1.00 41.98 84 GLN A N 1
ATOM 529 C CA . GLN A 1 84 ? 8.637 -22.259 25.950 1.00 41.32 84 GLN A CA 1
ATOM 530 C C . GLN A 1 84 ? 8.725 -23.427 26.940 1.00 38.80 84 GLN A C 1
ATOM 531 O O . GLN A 1 84 ? 7.732 -23.778 27.592 1.00 39.50 84 GLN A O 1
ATOM 537 N N . GLU A 1 85 ? 9.907 -24.038 27.012 1.00 36.25 85 GLU A N 1
ATOM 538 C CA . GLU A 1 85 ? 10.202 -25.063 28.002 1.00 32.60 85 GLU A CA 1
ATOM 539 C C . GLU A 1 85 ? 10.239 -24.412 29.390 1.00 31.81 85 GLU A C 1
ATOM 540 O O . GLU A 1 85 ? 9.755 -24.990 30.351 1.00 30.15 85 GLU A O 1
ATOM 546 N N . ASP A 1 86 ? 10.826 -23.215 29.487 1.00 30.79 86 ASP A N 1
ATOM 547 C CA . ASP A 1 86 ? 10.829 -22.470 30.763 1.00 30.01 86 ASP A CA 1
ATOM 548 C C . ASP A 1 86 ? 9.384 -22.219 31.248 1.00 29.37 86 ASP A C 1
ATOM 549 O O . ASP A 1 86 ? 9.060 -22.377 32.438 1.00 28.74 86 ASP A O 1
ATOM 554 N N . ILE A 1 87 ? 8.506 -21.887 30.307 1.00 28.12 87 ILE A N 1
ATOM 555 C CA . ILE A 1 87 ? 7.114 -21.619 30.598 1.00 28.11 87 ILE A CA 1
ATOM 556 C C . ILE A 1 87 ? 6.405 -22.877 31.099 1.00 27.39 87 ILE A C 1
ATOM 557 O O . ILE A 1 87 ? 5.610 -22.808 32.042 1.00 26.57 87 ILE A O 1
ATOM 562 N N . GLU A 1 88 ? 6.698 -24.032 30.488 1.00 26.32 88 GLU A N 1
ATOM 563 C CA . GLU A 1 88 ? 6.107 -25.295 30.946 1.00 25.45 88 GLU A CA 1
ATOM 564 C C . GLU A 1 88 ? 6.546 -25.614 32.369 1.00 24.01 88 GLU A C 1
ATOM 565 O O . GLU A 1 88 ? 5.741 -26.065 33.186 1.00 23.78 88 GLU A O 1
ATOM 571 N N . LEU A 1 89 ? 7.833 -25.420 32.642 1.00 22.28 89 LEU A N 1
ATOM 572 C CA . LEU A 1 89 ? 8.395 -25.777 33.940 1.00 22.02 89 LEU A CA 1
ATOM 573 C C . LEU A 1 89 ? 7.791 -24.878 35.008 1.00 21.93 89 LEU A C 1
ATOM 574 O O . LEU A 1 89 ? 7.354 -25.362 36.057 1.00 21.75 89 LEU A O 1
ATOM 579 N N . PHE A 1 90 ? 7.710 -23.588 34.704 1.00 21.75 90 PHE A N 1
ATOM 580 C CA . PHE A 1 90 ? 7.076 -22.656 35.635 1.00 22.18 90 PHE A CA 1
ATOM 581 C C . PHE A 1 90 ? 5.621 -23.049 35.908 1.00 23.44 90 PHE A C 1
ATOM 582 O O . PHE A 1 90 ? 5.214 -23.183 37.067 1.00 22.16 90 PHE A O 1
ATOM 590 N N . THR A 1 91 ? 4.845 -23.230 34.838 1.00 23.92 91 THR A N 1
ATOM 591 C CA . THR A 1 91 ? 3.411 -23.505 34.938 1.00 26.69 91 THR A CA 1
ATOM 592 C C . THR A 1 91 ? 3.066 -24.751 35.776 1.00 27.72 91 THR A C 1
ATOM 593 O O . THR A 1 91 ? 2.168 -24.704 36.617 1.00 28.21 91 THR A O 1
ATOM 597 N N . ARG A 1 92 ? 3.797 -25.843 35.563 1.00 28.60 92 ARG A N 1
ATOM 598 C CA . ARG A 1 92 ? 3.566 -27.104 36.268 1.00 29.15 92 ARG A CA 1
ATOM 599 C C . ARG A 1 92 ? 3.784 -26.991 37.788 1.00 28.52 92 ARG A C 1
ATOM 600 O O . ARG A 1 92 ? 3.035 -27.590 38.600 1.00 28.46 92 ARG A O 1
ATOM 608 N N . ALA A 1 93 ? 4.834 -26.256 38.155 1.00 26.42 93 ALA A N 1
ATOM 609 C CA . ALA A 1 93 ? 5.195 -26.032 39.546 1.00 24.90 93 ALA A CA 1
ATOM 610 C C . ALA A 1 93 ? 4.413 -24.883 40.180 1.00 24.50 93 ALA A C 1
ATOM 611 O O . ALA A 1 93 ? 4.371 -24.791 41.421 1.00 23.65 93 ALA A O 1
ATOM 613 N N . ALA A 1 94 ? 3.795 -24.038 39.338 1.00 22.62 94 ALA A N 1
ATOM 614 C CA . ALA A 1 94 ? 3.206 -22.756 39.797 1.00 23.19 94 ALA A CA 1
ATOM 615 C C . ALA A 1 94 ? 2.202 -22.829 40.955 1.00 22.85 94 ALA A C 1
ATOM 616 O O . ALA A 1 94 ? 2.316 -22.019 41.893 1.00 22.87 94 ALA A O 1
ATOM 618 N N . PRO A 1 95 ? 1.222 -23.766 40.897 1.00 23.44 95 PRO A N 1
ATOM 619 C CA . PRO A 1 95 ? 0.265 -23.934 42.015 1.00 23.60 95 PRO A CA 1
ATOM 620 C C . PRO A 1 95 ? 0.984 -24.053 43.367 1.00 22.76 95 PRO A C 1
ATOM 621 O O . PRO A 1 95 ? 0.644 -23.357 44.335 1.00 22.15 95 PRO A O 1
ATOM 625 N N . GLU A 1 96 ? 1.991 -24.909 43.407 1.00 21.84 96 GLU A N 1
ATOM 626 C CA . GLU A 1 96 ? 2.767 -25.121 44.612 1.00 21.65 96 GLU A CA 1
ATOM 627 C C . GLU A 1 96 ? 3.712 -23.943 44.918 1.00 20.90 96 GLU A C 1
ATOM 628 O O . GLU A 1 96 ? 3.807 -23.521 46.072 1.00 20.32 96 GLU A O 1
ATOM 634 N N . SER A 1 97 ? 4.398 -23.418 43.898 1.00 19.97 97 SER A N 1
ATOM 635 C CA . SER A 1 97 ? 5.239 -22.222 44.051 1.00 19.27 97 SER A CA 1
ATOM 636 C C . SER A 1 97 ? 4.477 -21.038 44.680 1.00 18.48 97 SER A C 1
ATOM 637 O O . SER A 1 97 ? 4.961 -20.389 45.639 1.00 17.88 97 SER A O 1
ATOM 640 N N . PHE A 1 98 ? 3.316 -20.718 44.109 1.00 17.40 98 PHE A N 1
ATOM 641 C CA . PHE A 1 98 ? 2.498 -19.625 44.636 1.00 17.86 98 PHE A CA 1
ATOM 642 C C . PHE A 1 98 ? 1.983 -19.918 46.057 1.00 18.95 98 PHE A C 1
ATOM 643 O O . PHE A 1 98 ? 2.021 -19.013 46.915 1.00 16.92 98 PHE A O 1
ATOM 651 N N . ARG A 1 99 ? 1.531 -21.158 46.299 1.00 19.32 99 ARG A N 1
ATOM 652 C CA . ARG A 1 99 ? 1.104 -21.581 47.649 1.00 21.49 99 ARG A CA 1
ATOM 653 C C . ARG A 1 99 ? 2.159 -21.295 48.718 1.00 20.86 99 ARG A C 1
ATOM 654 O O . ARG A 1 99 ? 1.854 -20.679 49.738 1.00 19.91 99 ARG A O 1
ATOM 662 N N . GLN A 1 100 ? 3.395 -21.708 48.455 1.00 21.63 100 GLN A N 1
ATOM 663 C CA . GLN A 1 100 ? 4.517 -21.485 49.375 1.00 23.06 100 GLN A CA 1
ATOM 664 C C . GLN A 1 100 ? 4.840 -19.998 49.550 1.00 21.06 100 GLN A C 1
ATOM 665 O O . GLN A 1 100 ? 5.048 -19.534 50.665 1.00 20.75 100 GLN A O 1
ATOM 671 N N . GLY A 1 101 ? 4.847 -19.237 48.463 1.00 20.07 101 GLY A N 1
ATOM 672 C CA . GLY A 1 101 ? 4.919 -17.787 48.576 1.00 18.33 101 GLY A CA 1
ATOM 673 C C . GLY A 1 101 ? 3.827 -17.215 49.476 1.00 18.25 101 GLY A C 1
ATOM 674 O O . GLY A 1 101 ? 4.121 -16.399 50.378 1.00 17.55 101 GLY A O 1
ATOM 675 N N . MET A 1 102 ? 2.579 -17.638 49.280 1.00 17.27 102 MET A N 1
ATOM 676 C CA . MET A 1 102 ? 1.475 -17.067 50.084 1.00 18.11 102 MET A CA 1
ATOM 677 C C . MET A 1 102 ? 1.593 -17.441 51.575 1.00 17.94 102 MET A C 1
ATOM 678 O O . MET A 1 102 ? 1.311 -16.635 52.461 1.00 17.27 102 MET A O 1
ATOM 683 N N . VAL A 1 103 ? 2.058 -18.649 51.848 1.00 18.52 103 VAL A N 1
ATOM 684 C CA . VAL A 1 103 ? 2.318 -19.063 53.249 1.00 19.90 103 VAL A CA 1
ATOM 685 C C . VAL A 1 103 ? 3.257 -18.058 53.900 1.00 19.52 103 VAL A C 1
ATOM 686 O O . VAL A 1 103 ? 2.988 -17.580 55.013 1.00 18.82 103 VAL A O 1
ATOM 690 N N . MET A 1 104 ? 4.351 -17.744 53.195 1.00 19.65 104 MET A N 1
ATOM 691 C CA . MET A 1 104 ? 5.369 -16.805 53.674 1.00 21.29 104 MET A CA 1
ATOM 692 C C . MET A 1 104 ? 4.759 -15.421 53.948 1.00 19.27 104 MET A C 1
ATOM 693 O O . MET A 1 104 ? 4.993 -14.812 55.004 1.00 18.63 104 MET A O 1
ATOM 698 N N . ALA A 1 105 ? 3.968 -14.915 52.997 1.00 17.70 105 ALA A N 1
ATOM 699 C CA . ALA A 1 105 ? 3.354 -13.590 53.140 1.00 16.68 105 ALA A CA 1
ATOM 700 C C . ALA A 1 105 ? 2.339 -13.529 54.292 1.00 16.99 105 ALA A C 1
ATOM 701 O O . ALA A 1 105 ? 2.284 -12.538 55.027 1.00 18.27 105 ALA A O 1
ATOM 703 N N . VAL A 1 106 ? 1.533 -14.565 54.447 1.00 17.40 106 VAL A N 1
ATOM 704 C CA . VAL A 1 106 ? 0.570 -14.647 55.570 1.00 17.18 106 VAL A CA 1
ATOM 705 C C . VAL A 1 106 ? 1.341 -14.620 56.906 1.00 18.16 106 VAL A C 1
ATOM 706 O O . VAL A 1 106 ? 0.999 -13.858 57.808 1.00 17.35 106 VAL A O 1
ATOM 710 N N . ALA A 1 107 ? 2.400 -15.429 57.000 1.00 18.85 107 ALA A N 1
ATOM 711 C CA . ALA A 1 107 ? 3.250 -15.444 58.193 1.00 20.58 107 ALA A CA 1
ATOM 712 C C . ALA A 1 107 ? 3.858 -14.055 58.465 1.00 21.22 107 ALA A C 1
ATOM 713 O O . ALA A 1 107 ? 3.815 -13.590 59.605 1.00 22.08 107 ALA A O 1
ATOM 715 N N . GLU A 1 108 ? 4.349 -13.361 57.433 1.00 21.10 108 GLU A N 1
ATOM 716 C CA . GLU A 1 108 ? 4.963 -12.057 57.648 1.00 21.31 108 GLU A CA 1
ATOM 717 C C . GLU A 1 108 ? 3.962 -10.982 58.077 1.00 22.14 108 GLU A C 1
ATOM 718 O O . GLU A 1 108 ? 4.273 -10.165 58.956 1.00 21.85 108 GLU A O 1
ATOM 724 N N . THR A 1 109 ? 2.790 -10.956 57.434 1.00 21.39 109 THR A N 1
ATOM 725 C CA . THR A 1 109 ? 1.790 -9.908 57.675 1.00 19.80 109 THR A CA 1
ATOM 726 C C . THR A 1 109 ? 0.907 -10.261 58.884 1.00 20.49 109 THR A C 1
ATOM 727 O O . THR A 1 109 ? 0.297 -9.389 59.468 1.00 21.66 109 THR A O 1
ATOM 731 N N . GLY A 1 110 ? 0.836 -11.545 59.242 1.00 22.02 110 GLY A N 1
ATOM 732 C CA . GLY A 1 110 ? -0.152 -12.045 60.214 1.00 21.66 110 GLY A CA 1
ATOM 733 C C . GLY A 1 110 ? -1.590 -11.848 59.743 1.00 22.81 110 GLY A C 1
ATOM 734 O O . GLY A 1 110 ? -2.513 -11.809 60.566 1.00 23.22 110 GLY A O 1
ATOM 735 N N . ARG A 1 111 ? -1.773 -11.727 58.417 1.00 20.24 111 ARG A N 1
ATOM 736 C CA . ARG A 1 111 ? -3.088 -11.590 57.778 1.00 19.54 111 ARG A CA 1
ATOM 737 C C . ARG A 1 111 ? -3.370 -12.701 56.775 1.00 18.89 111 ARG A C 1
ATOM 738 O O . ARG A 1 111 ? -2.617 -12.823 55.798 1.00 18.37 111 ARG A O 1
ATOM 746 N N . PRO A 1 112 ? -4.473 -13.449 56.955 1.00 19.02 112 PRO A N 1
ATOM 747 C CA . PRO A 1 112 ? -4.893 -14.416 55.924 1.00 18.39 112 PRO A CA 1
ATOM 748 C C . PRO A 1 112 ? -5.158 -13.700 54.596 1.00 17.85 112 PRO A C 1
ATOM 749 O O . PRO A 1 112 ? -5.575 -12.532 54.583 1.00 15.95 112 PRO A O 1
ATOM 753 N N . VAL A 1 113 ? -4.904 -14.397 53.492 1.00 16.21 113 VAL A N 1
ATOM 754 C CA . VAL A 1 113 ? -5.194 -13.823 52.180 1.00 17.12 113 VAL A CA 1
ATOM 755 C C . VAL A 1 113 ? -6.717 -13.637 52.084 1.00 15.76 113 VAL A C 1
ATOM 756 O O . VAL A 1 113 ? -7.475 -14.540 52.410 1.00 16.83 113 VAL A O 1
ATOM 760 N N . SER A 1 114 ? -7.158 -12.456 51.663 1.00 16.49 114 SER A N 1
ATOM 761 C CA . SER A 1 114 ? -8.602 -12.167 51.552 1.00 15.47 114 SER A CA 1
ATOM 762 C C . SER A 1 114 ? -9.117 -12.113 50.116 1.00 16.28 114 SER A C 1
ATOM 763 O O . SER A 1 114 ? -10.324 -12.094 49.900 1.00 15.57 114 SER A O 1
ATOM 766 N N . CYS A 1 115 ? -8.207 -12.107 49.138 1.00 17.55 115 CYS A N 1
ATOM 767 C CA . CYS A 1 115 ? -8.549 -11.852 47.743 1.00 17.80 115 CYS A CA 1
ATOM 768 C C . CYS A 1 115 ? -7.400 -12.406 46.903 1.00 17.24 115 CYS A C 1
ATOM 769 O O . CYS A 1 115 ? -6.253 -12.207 47.263 1.00 15.74 115 CYS A O 1
ATOM 772 N N . LEU A 1 116 ? -7.697 -13.115 45.815 1.00 16.19 116 LEU A N 1
ATOM 773 C CA . LEU A 1 116 ? -6.652 -13.611 44.945 1.00 15.64 116 LEU A CA 1
ATOM 774 C C . LEU A 1 116 ? -6.751 -12.926 43.600 1.00 15.52 116 LEU A C 1
ATOM 775 O O . LEU A 1 116 ? -7.667 -13.209 42.810 1.00 15.24 116 LEU A O 1
ATOM 780 N N . VAL A 1 117 ? -5.830 -12.005 43.346 1.00 13.59 117 VAL A N 1
ATOM 781 C CA . VAL A 1 117 ? -5.748 -11.367 42.026 1.00 14.12 117 VAL A CA 1
ATOM 782 C C . VAL A 1 117 ? -4.683 -12.135 41.272 1.00 14.60 117 VAL A C 1
ATOM 783 O O . VAL A 1 117 ? -3.648 -12.467 41.866 1.00 16.61 117 VAL A O 1
ATOM 787 N N . ALA A 1 118 ? -4.908 -12.452 39.990 1.00 11.84 118 ALA A N 1
ATOM 788 C CA . ALA A 1 118 ? -3.901 -13.229 39.290 1.00 12.46 118 ALA A CA 1
ATOM 789 C C . ALA A 1 118 ? -3.983 -12.995 37.799 1.00 13.11 118 ALA A C 1
ATOM 790 O O . ALA A 1 118 ? -5.082 -12.768 37.267 1.00 13.29 118 ALA A O 1
ATOM 792 N N . ASP A 1 119 ? -2.868 -13.127 37.099 1.00 12.60 119 ASP A N 1
ATOM 793 C CA . ASP A 1 119 ? -2.957 -13.150 35.640 1.00 13.84 119 ASP A CA 1
ATOM 794 C C . ASP A 1 119 ? -3.913 -14.312 35.255 1.00 13.84 119 ASP A C 1
ATOM 795 O O . ASP A 1 119 ? -3.846 -15.413 35.851 1.00 13.41 119 ASP A O 1
ATOM 800 N N . ALA A 1 120 ? -4.794 -14.060 34.284 1.00 13.15 120 ALA A N 1
ATOM 801 C CA . ALA A 1 120 ? -5.684 -15.106 33.764 1.00 14.15 120 ALA A CA 1
ATOM 802 C C . ALA A 1 120 ? -4.912 -16.355 33.314 1.00 14.21 120 ALA A C 1
ATOM 803 O O . ALA A 1 120 ? -5.496 -17.425 33.260 1.00 14.61 120 ALA A O 1
ATOM 805 N N . PHE A 1 121 ? -3.609 -16.218 33.012 1.00 15.34 121 PHE A N 1
ATOM 806 C CA . PHE A 1 121 ? -2.776 -17.356 32.583 1.00 18.71 121 PHE A CA 1
ATOM 807 C C . PHE A 1 121 ? -2.248 -18.158 33.757 1.00 21.14 121 PHE A C 1
ATOM 808 O O . PHE A 1 121 ? -1.438 -19.078 33.560 1.00 22.38 121 PHE A O 1
ATOM 816 N N . ILE A 1 122 ? -2.615 -17.769 34.970 1.00 21.49 122 ILE A N 1
ATOM 817 C CA . ILE A 1 122 ? -2.175 -18.531 36.133 1.00 22.50 122 ILE A CA 1
ATOM 818 C C . ILE A 1 122 ? -3.171 -19.627 36.282 1.00 24.08 122 ILE A C 1
ATOM 819 O O . ILE A 1 122 ? -4.307 -19.426 36.734 1.00 23.10 122 ILE A O 1
ATOM 824 N N . TRP A 1 123 ? -2.743 -20.807 35.867 1.00 27.62 123 TRP A N 1
ATOM 825 C CA . TRP A 1 123 ? -3.698 -21.893 35.812 1.00 30.54 123 TRP A CA 1
ATOM 826 C C . TRP A 1 123 ? -3.891 -22.460 37.224 1.00 29.56 123 TRP A C 1
ATOM 827 O O . TRP A 1 123 ? -2.929 -22.634 38.008 1.00 30.51 123 TRP A O 1
ATOM 838 N N . PHE A 1 124 ? -5.169 -22.606 37.567 1.00 27.61 124 PHE A N 1
ATOM 839 C CA . PHE A 1 124 ? -5.568 -23.087 38.877 1.00 25.17 124 PHE A CA 1
ATOM 840 C C . PHE A 1 124 ? -5.741 -21.999 39.943 1.00 22.04 124 PHE A C 1
ATOM 841 O O . PHE A 1 124 ? -6.092 -22.312 41.071 1.00 20.24 124 PHE A O 1
ATOM 849 N N . ALA A 1 125 ? -5.536 -20.732 39.585 1.00 18.72 125 ALA A N 1
ATOM 850 C CA . ALA A 1 125 ? -5.838 -19.650 40.534 1.00 17.73 125 ALA A CA 1
ATOM 851 C C . ALA A 1 125 ? -7.322 -19.713 40.947 1.00 17.58 125 ALA A C 1
ATOM 852 O O . ALA A 1 125 ? -7.654 -19.454 42.081 1.00 16.51 125 ALA A O 1
ATOM 854 N N . ALA A 1 126 ? -8.223 -20.057 40.018 1.00 17.19 126 ALA A N 1
ATOM 855 C CA . ALA A 1 126 ? -9.638 -20.170 40.388 1.00 17.28 126 ALA A CA 1
ATOM 856 C C . ALA A 1 126 ? -9.853 -21.224 41.491 1.00 18.03 126 ALA A C 1
ATOM 857 O O . ALA A 1 126 ? -10.618 -20.997 42.413 1.00 17.15 126 ALA A O 1
ATOM 859 N N . ASP A 1 127 ? -9.199 -22.379 41.353 1.00 18.59 127 ASP A N 1
ATOM 860 C CA . ASP A 1 127 ? -9.298 -23.481 42.340 1.00 19.15 127 ASP A CA 1
ATOM 861 C C . ASP A 1 127 ? -8.633 -23.115 43.682 1.00 19.05 127 ASP A C 1
ATOM 862 O O . ASP A 1 127 ? -9.169 -23.426 44.759 1.00 18.59 127 ASP A O 1
ATOM 867 N N . MET A 1 128 ? -7.505 -22.413 43.603 1.00 18.92 128 MET A N 1
ATOM 868 C CA . MET A 1 128 ? -6.822 -21.902 44.779 1.00 22.51 128 MET A CA 1
ATOM 869 C C . MET A 1 128 ? -7.710 -20.925 45.534 1.00 21.22 128 MET A C 1
ATOM 870 O O . MET A 1 128 ? -7.819 -21.014 46.767 1.00 21.18 128 MET A O 1
ATOM 875 N N . ALA A 1 129 ? -8.361 -20.002 44.815 1.00 20.98 129 ALA A N 1
ATOM 876 C CA . ALA A 1 129 ? -9.280 -19.070 45.502 1.00 20.31 129 ALA A CA 1
ATOM 877 C C . ALA A 1 129 ? -10.471 -19.782 46.162 1.00 21.08 129 ALA A C 1
ATOM 878 O O . ALA A 1 129 ? -10.818 -19.472 47.310 1.00 20.56 129 ALA A O 1
ATOM 880 N N . ALA A 1 130 ? -11.095 -20.725 45.436 1.00 21.38 130 ALA A N 1
ATOM 881 C CA . ALA A 1 130 ? -12.182 -21.554 45.975 1.00 22.63 130 ALA A CA 1
ATOM 882 C C . ALA A 1 130 ? -11.771 -22.298 47.246 1.00 23.66 130 ALA A C 1
ATOM 883 O O . ALA A 1 130 ? -12.501 -22.294 48.249 1.00 22.81 130 ALA A O 1
ATOM 885 N N . GLU A 1 131 ? -10.603 -22.916 47.215 1.00 24.78 131 GLU A N 1
ATOM 886 C CA . GLU A 1 131 ? -10.106 -23.649 48.370 1.00 26.78 131 GLU A CA 1
ATOM 887 C C . GLU A 1 131 ? -9.827 -22.737 49.583 1.00 26.72 131 GLU A C 1
ATOM 888 O O . GLU A 1 131 ? -10.026 -23.132 50.737 1.00 25.52 131 GLU A O 1
ATOM 894 N N . MET A 1 132 ? -9.409 -21.503 49.317 1.00 26.06 132 MET A N 1
ATOM 895 C CA . MET A 1 132 ? -9.132 -20.569 50.394 1.00 26.53 132 MET A CA 1
ATOM 896 C C . MET A 1 132 ? -10.373 -19.821 50.865 1.00 24.89 132 MET A C 1
ATOM 897 O O . MET A 1 132 ? -10.339 -19.172 51.912 1.00 26.35 132 MET A O 1
ATOM 902 N N . GLY A 1 133 ? -11.455 -19.917 50.097 1.00 23.39 133 GLY A N 1
ATOM 903 C CA . GLY A 1 133 ? -12.709 -19.221 50.388 1.00 21.53 133 GLY A CA 1
ATOM 904 C C . GLY A 1 133 ? -12.652 -17.723 50.139 1.00 21.03 133 GLY A C 1
ATOM 905 O O . GLY A 1 133 ? -13.245 -16.934 50.911 1.00 20.76 133 GLY A O 1
ATOM 906 N N . VAL A 1 134 ? -11.922 -17.321 49.089 1.00 18.29 134 VAL A N 1
ATOM 907 C CA . VAL A 1 134 ? -11.720 -15.904 48.776 1.00 16.82 134 VAL A CA 1
ATOM 908 C C . VAL A 1 134 ? -12.103 -15.645 47.314 1.00 16.27 134 VAL A C 1
ATOM 909 O O . VAL A 1 134 ? -12.172 -16.585 46.521 1.00 15.40 134 VAL A O 1
ATOM 913 N N . ALA A 1 135 ? -12.340 -14.375 46.974 1.00 15.04 135 ALA A N 1
ATOM 914 C CA . ALA A 1 135 ? -12.673 -13.983 45.592 1.00 15.17 135 ALA A CA 1
ATOM 915 C C . ALA A 1 135 ? -11.510 -14.233 44.642 1.00 14.30 135 ALA A C 1
ATOM 916 O O . ALA A 1 135 ? -10.360 -14.061 45.016 1.00 14.46 135 ALA A O 1
ATOM 918 N N . TRP A 1 136 ? -11.828 -14.616 43.408 1.00 14.13 136 TRP A N 1
ATOM 919 C CA . TRP A 1 136 ? -10.836 -14.739 42.368 1.00 14.25 136 TRP A CA 1
ATOM 920 C C . TRP A 1 136 ? -11.037 -13.583 41.374 1.00 13.73 136 TRP A C 1
ATOM 921 O O . TRP A 1 136 ? -12.139 -13.438 40.780 1.00 13.53 136 TRP A O 1
ATOM 932 N N . LEU A 1 137 ? -9.992 -12.763 41.202 1.00 13.15 137 LEU A N 1
ATOM 933 C CA . LEU A 1 137 ? -10.057 -11.597 40.298 1.00 13.68 137 LEU A CA 1
ATOM 934 C C . LEU A 1 137 ? -8.966 -11.675 39.226 1.00 13.93 137 LEU A C 1
ATOM 935 O O . LEU A 1 137 ? -7.854 -11.148 39.417 1.00 14.40 137 LEU A O 1
ATOM 940 N N . PRO A 1 138 ? -9.221 -12.429 38.147 1.00 13.66 138 PRO A N 1
ATOM 941 C CA . PRO A 1 138 ? -8.201 -12.516 37.110 1.00 12.61 138 PRO A CA 1
ATOM 942 C C . PRO A 1 138 ? -8.054 -11.246 36.266 1.00 12.89 138 PRO A C 1
ATOM 943 O O . PRO A 1 138 ? -9.039 -10.570 35.935 1.00 11.99 138 PRO A O 1
ATOM 947 N N . PHE A 1 139 ? -6.809 -10.977 35.906 1.00 12.75 139 PHE A N 1
ATOM 948 C CA . PHE A 1 139 ? -6.449 -9.879 35.017 1.00 13.60 139 PHE A CA 1
ATOM 949 C C . PHE A 1 139 ? -6.161 -10.450 33.640 1.00 13.63 139 PHE A C 1
ATOM 950 O O . PHE A 1 139 ? -5.252 -11.288 33.472 1.00 13.96 139 PHE A O 1
ATOM 958 N N . TRP A 1 140 ? -6.911 -9.986 32.649 1.00 13.83 140 TRP A N 1
ATOM 959 C CA . TRP A 1 140 ? -6.607 -10.310 31.252 1.00 14.04 140 TRP A CA 1
ATOM 960 C C . TRP A 1 140 ? -5.678 -9.196 30.764 1.00 13.98 140 TRP A C 1
ATOM 961 O O . TRP A 1 140 ? -6.092 -8.022 30.674 1.00 13.02 140 TRP A O 1
ATOM 972 N N . THR A 1 141 ? -4.431 -9.545 30.463 1.00 14.47 141 THR A N 1
ATOM 973 C CA . THR A 1 141 ? -3.393 -8.540 30.130 1.00 15.29 141 THR A CA 1
ATOM 974 C C . THR A 1 141 ? -3.432 -8.070 28.668 1.00 15.69 141 THR A C 1
ATOM 975 O O . THR A 1 141 ? -2.691 -7.147 28.288 1.00 15.95 141 THR A O 1
ATOM 979 N N . ALA A 1 142 ? -4.279 -8.717 27.873 1.00 14.70 142 ALA A N 1
ATOM 980 C CA . ALA A 1 142 ? -4.334 -8.458 26.437 1.00 13.87 142 ALA A CA 1
ATOM 981 C C . ALA A 1 142 ? -5.687 -7.810 26.054 1.00 13.46 142 ALA A C 1
ATOM 982 O O . ALA A 1 142 ? -6.319 -7.134 26.882 1.00 12.85 142 ALA A O 1
ATOM 984 N N . GLY A 1 143 ? -6.118 -8.001 24.809 1.00 12.73 143 GLY A N 1
ATOM 985 C CA . GLY A 1 143 ? -7.311 -7.333 24.328 1.00 12.68 143 GLY A CA 1
ATOM 986 C C . GLY A 1 143 ? -8.587 -8.128 24.502 1.00 13.68 143 GLY A C 1
ATOM 987 O O . GLY A 1 143 ? -8.546 -9.350 24.725 1.00 13.00 143 GLY A O 1
ATOM 988 N N . PRO A 1 144 ? -9.749 -7.442 24.405 1.00 14.04 144 PRO A N 1
ATOM 989 C CA . PRO A 1 144 ? -11.013 -8.151 24.603 1.00 14.35 144 PRO A CA 1
ATOM 990 C C . PRO A 1 144 ? -11.287 -9.097 23.427 1.00 14.09 144 PRO A C 1
ATOM 991 O O . PRO A 1 144 ? -12.085 -10.033 23.563 1.00 14.35 144 PRO A O 1
ATOM 995 N N . ASN A 1 145 ? -10.651 -8.855 22.281 1.00 13.89 145 ASN A N 1
ATOM 996 C CA . ASN A 1 145 ? -10.765 -9.769 21.140 1.00 14.09 145 ASN A CA 1
ATOM 997 C C . ASN A 1 145 ? -10.265 -11.196 21.506 1.00 14.52 145 ASN A C 1
ATOM 998 O O . ASN A 1 145 ? -10.949 -12.191 21.232 1.00 14.99 145 ASN A O 1
ATOM 1003 N N . SER A 1 146 ? -9.078 -11.280 22.109 1.00 13.27 146 SER A N 1
ATOM 1004 C CA . SER A 1 146 ? -8.522 -12.554 22.512 1.00 13.47 146 SER A CA 1
ATOM 1005 C C . SER A 1 146 ? -9.261 -13.133 23.747 1.00 13.88 146 SER A C 1
ATOM 1006 O O . SER A 1 146 ? -9.402 -14.370 23.848 1.00 14.06 146 SER A O 1
ATOM 1009 N N . LEU A 1 147 ? -9.711 -12.266 24.648 1.00 13.35 147 LEU A N 1
ATOM 1010 C CA . LEU A 1 147 ? -10.565 -12.686 25.752 1.00 13.89 147 LEU A CA 1
ATOM 1011 C C . LEU A 1 147 ? -11.849 -13.328 25.239 1.00 14.25 147 LEU A C 1
ATOM 1012 O O . LEU A 1 147 ? -12.302 -14.342 25.769 1.00 13.91 147 LEU A O 1
ATOM 1017 N N . SER A 1 148 ? -12.429 -12.731 24.203 1.00 16.17 148 SER A N 1
ATOM 1018 C CA . SER A 1 148 ? -13.670 -13.234 23.626 1.00 16.39 148 SER A CA 1
ATOM 1019 C C . SER A 1 148 ? -13.483 -14.633 23.049 1.00 16.19 148 SER A C 1
ATOM 1020 O O . SER A 1 148 ? -14.257 -15.544 23.345 1.00 16.93 148 SER A O 1
ATOM 1023 N N . THR A 1 149 ? -12.453 -14.797 22.226 1.00 16.07 149 THR A N 1
ATOM 1024 C CA . THR A 1 149 ? -12.197 -16.087 21.554 1.00 17.00 149 THR A CA 1
ATOM 1025 C C . THR A 1 149 ? -11.846 -17.244 22.527 1.00 17.09 149 THR A C 1
ATOM 1026 O O . THR A 1 149 ? -12.245 -18.409 22.304 1.00 16.56 149 THR A O 1
ATOM 1030 N N . HIS A 1 150 ? -11.119 -16.934 23.601 1.00 16.28 150 HIS A N 1
ATOM 1031 C CA . HIS A 1 150 ? -10.885 -17.933 24.670 1.00 16.94 150 HIS A CA 1
ATOM 1032 C C . HIS A 1 150 ? -12.147 -18.364 25.377 1.00 16.54 150 HIS A C 1
ATOM 1033 O O . HIS A 1 150 ? -12.366 -19.562 25.579 1.00 17.18 150 HIS A O 1
ATOM 1040 N N . VAL A 1 151 ? -13.003 -17.404 25.707 1.00 17.35 151 VAL A N 1
ATOM 1041 C CA . VAL A 1 151 ? -14.269 -17.698 26.376 1.00 18.69 151 VAL A CA 1
ATOM 1042 C C . VAL A 1 151 ? -15.250 -18.471 25.478 1.00 19.02 151 VAL A C 1
ATOM 1043 O O . VAL A 1 151 ? -16.110 -19.204 25.993 1.00 19.80 151 VAL A O 1
ATOM 1047 N N . TYR A 1 152 ? -15.082 -18.339 24.158 1.00 18.94 152 TYR A N 1
ATOM 1048 C CA . TYR A 1 152 ? -15.863 -19.077 23.157 1.00 19.66 152 TYR A CA 1
ATOM 1049 C C . TYR A 1 152 ? -15.133 -20.268 22.526 1.00 20.35 152 TYR A C 1
ATOM 1050 O O . TYR A 1 152 ? -15.530 -20.712 21.472 1.00 20.68 152 TYR A O 1
ATOM 1059 N N . ILE A 1 153 ? -14.059 -20.769 23.148 1.00 20.62 153 ILE A N 1
ATOM 1060 C CA . ILE A 1 153 ? -13.260 -21.828 22.534 1.00 21.94 153 ILE A CA 1
ATOM 1061 C C . ILE A 1 153 ? -14.090 -23.062 22.121 1.00 22.73 153 ILE A C 1
ATOM 1062 O O . ILE A 1 153 ? -13.929 -23.542 21.018 1.00 23.73 153 ILE A O 1
ATOM 1067 N N . ASP A 1 154 ? -14.981 -23.541 22.979 1.00 23.50 154 ASP A N 1
ATOM 1068 C CA . ASP A 1 154 ? -15.822 -24.720 22.655 1.00 25.26 154 ASP A CA 1
ATOM 1069 C C . ASP A 1 154 ? -16.744 -24.453 21.459 1.00 25.46 154 ASP A C 1
ATOM 1070 O O . ASP A 1 154 ? -16.825 -25.278 20.533 1.00 26.08 154 ASP A O 1
ATOM 1075 N N . GLU A 1 155 ? -17.426 -23.307 21.475 1.00 25.22 155 GLU A N 1
ATOM 1076 C CA . GLU A 1 155 ? -18.302 -22.892 20.375 1.00 25.77 155 GLU A CA 1
ATOM 1077 C C . GLU A 1 155 ? -17.535 -22.756 19.063 1.00 25.62 155 GLU A C 1
ATOM 1078 O O . GLU A 1 155 ? -18.010 -23.186 18.025 1.00 25.56 155 GLU A O 1
ATOM 1084 N N . ILE A 1 156 ? -16.340 -22.178 19.109 1.00 25.15 156 ILE A N 1
ATOM 1085 C CA . ILE A 1 156 ? -15.518 -22.028 17.902 1.00 25.21 156 ILE A CA 1
ATOM 1086 C C . ILE A 1 156 ? -15.056 -23.377 17.340 1.00 27.06 156 ILE A C 1
ATOM 1087 O O . ILE A 1 156 ? -15.132 -23.620 16.119 1.00 26.79 156 ILE A O 1
ATOM 1092 N N . ARG A 1 157 ? -14.560 -24.233 18.230 1.00 28.01 157 ARG A N 1
ATOM 1093 C CA . ARG A 1 157 ? -14.215 -25.610 17.893 1.00 29.36 157 ARG A CA 1
ATOM 1094 C C . ARG A 1 157 ? -15.424 -26.398 17.372 1.00 31.02 157 ARG A C 1
ATOM 1095 O O . ARG A 1 157 ? -15.319 -27.068 16.360 1.00 31.60 157 ARG A O 1
ATOM 1103 N N . GLU A 1 158 ? -16.569 -26.306 18.054 1.00 33.17 158 GLU A N 1
ATOM 1104 C CA . GLU A 1 158 ? -17.825 -26.898 17.561 1.00 35.90 158 GLU A CA 1
ATOM 1105 C C . GLU A 1 158 ? -18.159 -26.477 16.130 1.00 35.90 158 GLU A C 1
ATOM 1106 O O . GLU A 1 158 ? -18.494 -27.325 15.300 1.00 36.48 158 GLU A O 1
ATOM 1112 N N . LYS A 1 159 ? -18.050 -25.187 15.829 1.00 36.46 159 LYS A N 1
ATOM 1113 C CA . LYS A 1 159 ? -18.431 -24.662 14.508 1.00 37.12 159 LYS A CA 1
ATOM 1114 C C . LYS A 1 159 ? -17.452 -24.942 13.375 1.00 37.11 159 LYS A C 1
ATOM 1115 O O . LYS A 1 159 ? -17.862 -25.281 12.263 1.00 37.31 159 LYS A O 1
ATOM 1121 N N . ILE A 1 160 ? -16.169 -24.793 13.651 1.00 36.87 160 ILE A N 1
ATOM 1122 C CA . ILE A 1 160 ? -15.150 -24.926 12.628 1.00 36.86 160 ILE A CA 1
ATOM 1123 C C . ILE A 1 160 ? -14.601 -26.355 12.546 1.00 37.50 160 ILE A C 1
ATOM 1124 O O . ILE A 1 160 ? -14.218 -26.815 11.468 1.00 37.47 160 ILE A O 1
ATOM 1129 N N . GLY A 1 161 ? -14.553 -27.036 13.689 1.00 38.14 161 GLY A N 1
ATOM 1130 C CA . GLY A 1 161 ? -13.868 -28.325 13.800 1.00 39.54 161 GLY A CA 1
ATOM 1131 C C . GLY A 1 161 ? -12.398 -28.207 14.168 1.00 40.20 161 GLY A C 1
ATOM 1132 O O . GLY A 1 161 ? -11.803 -27.111 14.108 1.00 40.09 161 GLY A O 1
ATOM 1133 N N . VAL A 1 162 ? -11.807 -29.343 14.539 1.00 40.50 162 VAL A N 1
ATOM 1134 C CA . VAL A 1 162 ? -10.415 -29.384 15.010 1.00 41.01 162 VAL A CA 1
ATOM 1135 C C . VAL A 1 162 ? -9.458 -30.154 14.086 1.00 41.41 162 VAL A C 1
ATOM 1136 O O . VAL A 1 162 ? -8.348 -30.510 14.488 1.00 41.82 162 VAL A O 1
ATOM 1140 N N . SER A 1 163 ? -9.867 -30.399 12.848 1.00 41.42 163 SER A N 1
ATOM 1141 C CA . SER A 1 163 ? -9.007 -31.134 11.919 1.00 41.64 163 SER A CA 1
ATOM 1142 C C . SER A 1 163 ? -8.314 -30.206 10.906 1.00 41.49 163 SER A C 1
ATOM 1143 O O . SER A 1 163 ? -7.819 -30.655 9.861 1.00 41.67 163 SER A O 1
ATOM 1146 N N . GLY A 1 164 ? -8.291 -28.910 11.221 1.00 40.71 164 GLY A N 1
ATOM 1147 C CA . GLY A 1 164 ? -7.583 -27.932 10.419 1.00 39.73 164 GLY A CA 1
ATOM 1148 C C . GLY A 1 164 ? -8.515 -27.027 9.644 1.00 38.89 164 GLY A C 1
ATOM 1149 O O . GLY A 1 164 ? -9.705 -27.325 9.493 1.00 38.53 164 GLY A O 1
ATOM 1150 N N . ILE A 1 165 ? -7.951 -25.930 9.136 1.00 37.76 165 ILE A N 1
ATOM 1151 C CA . ILE A 1 165 ? -8.719 -24.908 8.424 1.00 36.48 165 ILE A CA 1
ATOM 1152 C C . ILE A 1 165 ? -8.243 -24.681 6.981 1.00 36.70 165 ILE A C 1
ATOM 1153 O O . ILE A 1 165 ? -8.578 -23.669 6.365 1.00 35.97 165 ILE A O 1
ATOM 1158 N N . GLN A 1 166 ? -7.462 -25.622 6.448 1.00 36.87 166 GLN A N 1
ATOM 1159 C CA . GLN A 1 166 ? -6.928 -25.516 5.075 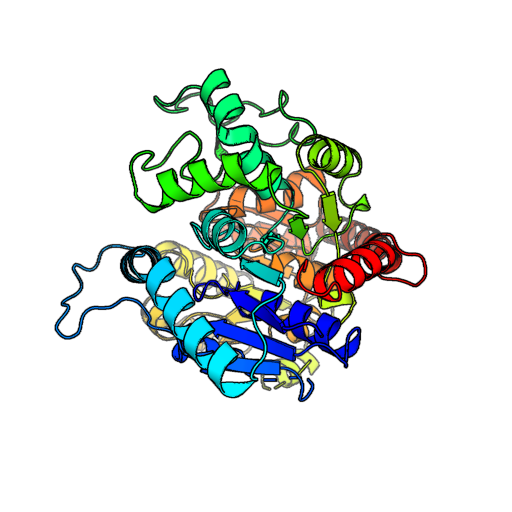1.00 37.20 166 GLN A CA 1
ATOM 1160 C C . GLN A 1 166 ? -8.078 -25.243 4.124 1.00 36.37 166 GLN A C 1
ATOM 1161 O O . GLN A 1 166 ? -9.105 -25.932 4.161 1.00 35.73 166 GLN A O 1
ATOM 1167 N N . GLY A 1 167 ? -7.914 -24.210 3.306 1.00 36.16 167 GLY A N 1
ATOM 1168 C CA . GLY A 1 167 ? -8.939 -23.811 2.335 1.00 35.70 167 GLY A CA 1
ATOM 1169 C C . GLY A 1 167 ? -10.053 -22.955 2.910 1.00 35.39 167 GLY A C 1
ATOM 1170 O O . GLY A 1 167 ? -11.015 -22.626 2.216 1.00 34.98 167 GLY A O 1
ATOM 1171 N N . ARG A 1 168 ? -9.923 -22.590 4.186 1.00 34.53 168 ARG A N 1
ATOM 1172 C CA . ARG A 1 168 ? -10.945 -21.791 4.874 1.00 33.80 168 ARG A CA 1
ATOM 1173 C C . ARG A 1 168 ? -10.321 -20.677 5.725 1.00 33.06 168 ARG A C 1
ATOM 1174 O O . ARG A 1 168 ? -10.998 -20.041 6.541 1.00 32.55 168 ARG A O 1
ATOM 1182 N N . GLU A 1 169 ? -9.031 -20.441 5.521 1.00 32.46 169 GLU A N 1
ATOM 1183 C CA . GLU A 1 169 ? -8.291 -19.439 6.289 1.00 31.63 169 GLU A CA 1
ATOM 1184 C C . GLU A 1 169 ? -8.939 -18.056 6.299 1.00 31.22 169 GLU A C 1
ATOM 1185 O O . GLU A 1 169 ? -8.818 -17.310 7.275 1.00 30.02 169 GLU A O 1
ATOM 1191 N N . ASP A 1 170 ? -9.640 -17.707 5.222 1.00 30.46 170 ASP A N 1
ATOM 1192 C CA . ASP A 1 170 ? -10.192 -16.363 5.124 1.00 30.42 170 ASP A CA 1
ATOM 1193 C C . ASP A 1 170 ? -11.681 -16.282 5.410 1.00 29.84 170 ASP A C 1
ATOM 1194 O O . ASP A 1 170 ? -12.288 -15.228 5.237 1.00 29.77 170 ASP A O 1
ATOM 1199 N N . GLU A 1 171 ? -12.246 -17.394 5.874 1.00 29.94 171 GLU A N 1
ATOM 1200 C CA . GLU A 1 171 ? -13.623 -17.415 6.358 1.00 30.71 171 GLU A CA 1
ATOM 1201 C C . GLU A 1 171 ? -13.750 -16.585 7.627 1.00 30.18 171 GLU A C 1
ATOM 1202 O O . GLU A 1 171 ? -12.796 -16.461 8.404 1.00 29.67 171 GLU A O 1
ATOM 1208 N N . LEU A 1 172 ? -14.941 -16.034 7.830 1.00 30.10 172 LEU A N 1
ATOM 1209 C CA . LEU A 1 172 ? -15.165 -15.052 8.883 1.00 29.33 172 LEU A CA 1
ATOM 1210 C C . LEU A 1 172 ? -15.773 -15.678 10.135 1.00 28.91 172 LEU A C 1
ATOM 1211 O O . LEU A 1 172 ? -16.610 -16.590 10.050 1.00 27.66 172 LEU A O 1
ATOM 1216 N N . LEU A 1 173 ? -15.343 -15.162 11.292 1.00 27.37 173 LEU A N 1
ATOM 1217 C CA . LEU A 1 173 ? -15.809 -15.612 12.593 1.00 27.20 173 LEU A CA 1
ATOM 1218 C C . LEU A 1 173 ? -17.090 -14.866 12.940 1.00 26.94 173 LEU A C 1
ATOM 1219 O O . LEU A 1 173 ? -17.296 -14.511 14.109 1.00 27.65 173 LEU A O 1
ATOM 1224 N N . ASN A 1 174 ? -17.955 -14.634 11.944 1.00 26.03 174 ASN A N 1
ATOM 1225 C CA . ASN A 1 174 ? -19.112 -13.748 12.137 1.00 26.79 174 ASN A CA 1
ATOM 1226 C C . ASN A 1 174 ? -20.255 -14.298 13.003 1.00 26.51 174 ASN A C 1
ATOM 1227 O O . ASN A 1 174 ? -21.188 -13.572 13.321 1.00 27.27 174 ASN A O 1
ATOM 1232 N N . PHE A 1 175 ? -20.151 -15.557 13.409 1.00 26.12 175 PHE A N 1
ATOM 1233 C CA . PHE A 1 175 ? -21.095 -16.140 14.362 1.00 26.79 175 PHE A CA 1
ATOM 1234 C C . PHE A 1 175 ? -20.775 -15.772 15.834 1.00 26.52 175 PHE A C 1
ATOM 1235 O O . PHE A 1 175 ? -21.553 -16.077 16.744 1.00 26.32 175 PHE A O 1
ATOM 1243 N N . ILE A 1 176 ? -19.621 -15.143 16.062 1.00 26.13 176 ILE A N 1
ATOM 1244 C CA . ILE A 1 176 ? -19.266 -14.638 17.388 1.00 26.70 176 ILE A CA 1
ATOM 1245 C C . ILE A 1 176 ? -19.446 -13.123 17.464 1.00 26.51 176 ILE A C 1
ATOM 1246 O O . ILE A 1 176 ? -18.836 -12.393 16.685 1.00 25.99 176 ILE A O 1
ATOM 1251 N N . PRO A 1 177 ? -20.270 -12.649 18.416 1.00 26.50 177 PRO A N 1
ATOM 1252 C CA . PRO A 1 177 ? -20.535 -11.233 18.579 1.00 27.35 177 PRO A CA 1
ATOM 1253 C C . PRO A 1 177 ? -19.247 -10.401 18.681 1.00 28.43 177 PRO A C 1
ATOM 1254 O O . PRO A 1 177 ? -18.321 -10.744 19.437 1.00 27.50 177 PRO A O 1
ATOM 1258 N N . GLY A 1 178 ? -19.200 -9.308 17.931 1.00 29.09 178 GLY A N 1
ATOM 1259 C CA . GLY A 1 178 ? -18.018 -8.460 17.913 1.00 30.07 178 GLY A CA 1
ATOM 1260 C C . GLY A 1 178 ? -16.860 -8.988 17.076 1.00 30.02 178 GLY A C 1
ATOM 1261 O O . GLY A 1 178 ? -15.843 -8.328 16.992 1.00 31.94 178 GLY A O 1
ATOM 1262 N N . MET A 1 179 ? -16.992 -10.155 16.450 1.00 30.97 179 MET A N 1
ATOM 1263 C CA . MET A 1 179 ? -15.878 -10.751 15.677 1.00 31.05 179 MET A CA 1
ATOM 1264 C C . MET A 1 179 ? -16.109 -10.824 14.175 1.00 30.73 179 MET A C 1
ATOM 1265 O O . MET A 1 179 ? -15.476 -11.636 13.501 1.00 30.40 179 MET A O 1
ATOM 1270 N N . SER A 1 180 ? -17.000 -9.992 13.637 1.00 29.81 180 SER A N 1
ATOM 1271 C CA . SER A 1 180 ? -17.377 -10.111 12.210 1.00 29.52 180 SER A CA 1
ATOM 1272 C C . SER A 1 180 ? -16.198 -9.926 11.239 1.00 28.97 180 SER A C 1
ATOM 1273 O O . SER A 1 180 ? -16.220 -10.457 10.120 1.00 28.73 180 SER A O 1
ATOM 1276 N N . LYS A 1 181 ? -15.173 -9.167 11.650 1.00 28.22 181 LYS A N 1
ATOM 1277 C CA . LYS A 1 181 ? -14.007 -8.928 10.773 1.00 27.21 181 LYS A CA 1
ATOM 1278 C C . LYS A 1 181 ? -12.873 -9.923 11.011 1.00 25.95 181 LYS A C 1
ATOM 1279 O O . LYS A 1 181 ? -11.900 -9.968 10.263 1.00 24.18 181 LYS A O 1
ATOM 1285 N N . VAL A 1 182 ? -13.018 -10.738 12.047 1.00 24.74 182 VAL A N 1
ATOM 1286 C CA . VAL A 1 182 ? -12.043 -11.764 12.369 1.00 23.35 182 VAL A CA 1
ATOM 1287 C C . VAL A 1 182 ? -12.114 -12.967 11.413 1.00 23.19 182 VAL A C 1
ATOM 1288 O O . VAL A 1 182 ? -13.177 -13.569 11.220 1.00 23.74 182 VAL A O 1
ATOM 1292 N N . ARG A 1 183 ? -10.977 -13.298 10.820 1.00 22.26 183 ARG A N 1
ATOM 1293 C CA . ARG A 1 183 ? -10.857 -14.464 9.959 1.00 22.35 183 ARG A CA 1
ATOM 1294 C C . ARG A 1 183 ? -10.289 -15.655 10.710 1.00 22.44 183 ARG A C 1
ATOM 1295 O O . ARG A 1 183 ? -9.521 -15.499 11.682 1.00 21.97 183 ARG A O 1
ATOM 1303 N N . PHE A 1 184 ? -10.673 -16.855 10.270 1.00 22.13 184 PHE A N 1
ATOM 1304 C CA . PHE A 1 184 ? -10.186 -18.107 10.854 1.00 21.70 184 PHE A CA 1
ATOM 1305 C C . PHE A 1 184 ? -8.671 -18.087 11.097 1.00 21.73 184 PHE A C 1
ATOM 1306 O O . PHE A 1 184 ? -8.207 -18.505 12.168 1.00 20.39 184 PHE A O 1
ATOM 1314 N N . ARG A 1 185 ? -7.902 -17.636 10.092 1.00 20.66 185 ARG A N 1
ATOM 1315 C CA . ARG A 1 185 ? -6.450 -17.544 10.208 1.00 21.33 185 ARG A CA 1
ATOM 1316 C C . ARG A 1 185 ? -5.978 -16.582 11.324 1.00 19.99 185 ARG A C 1
ATOM 1317 O O . ARG A 1 185 ? -4.844 -16.708 11.783 1.00 20.24 185 ARG A O 1
ATOM 1325 N N . ASP A 1 186 ? -6.833 -15.645 11.753 1.00 19.13 186 ASP A N 1
ATOM 1326 C CA . ASP A 1 186 ? -6.474 -14.676 12.816 1.00 19.47 186 ASP A CA 1
ATOM 1327 C C . ASP A 1 186 ? -6.490 -15.278 14.213 1.00 19.17 186 ASP A C 1
ATOM 1328 O O . ASP A 1 186 ? -5.952 -14.687 15.151 1.00 19.47 186 ASP A O 1
ATOM 1333 N N . LEU A 1 187 ? -7.134 -16.431 14.365 1.00 19.54 187 LEU A N 1
ATOM 1334 C CA . LEU A 1 187 ? -7.246 -17.062 15.693 1.00 20.12 187 LEU A CA 1
ATOM 1335 C C . LEU A 1 187 ? -5.896 -17.455 16.314 1.00 20.27 187 LEU A C 1
ATOM 1336 O O . LEU A 1 187 ? -4.951 -17.820 15.600 1.00 20.38 187 LEU A O 1
ATOM 1341 N N . GLN A 1 188 ? -5.822 -17.370 17.647 1.00 20.87 188 GLN A N 1
ATOM 1342 C CA . GLN A 1 188 ? -4.616 -17.751 18.383 1.00 21.63 188 GLN A CA 1
ATOM 1343 C C . GLN A 1 188 ? -4.344 -19.237 18.172 1.00 22.89 188 GLN A C 1
ATOM 1344 O O . GLN A 1 188 ? -5.280 -20.008 17.929 1.00 22.10 188 GLN A O 1
ATOM 1350 N N . GLU A 1 189 ? -3.069 -19.635 18.246 1.00 23.30 189 GLU A N 1
ATOM 1351 C CA . GLU A 1 189 ? -2.707 -21.045 18.291 1.00 24.49 189 GLU A CA 1
ATOM 1352 C C . GLU A 1 189 ? -3.372 -21.684 19.525 1.00 24.64 189 GLU A C 1
ATOM 1353 O O . GLU A 1 189 ? -3.457 -21.063 20.613 1.00 24.00 189 GLU A O 1
ATOM 1359 N N . GLY A 1 190 ? -3.855 -22.913 19.356 1.00 24.33 190 GLY A N 1
ATOM 1360 C CA . GLY A 1 190 ? -4.507 -23.626 20.453 1.00 24.45 190 GLY A CA 1
ATOM 1361 C C . GLY A 1 190 ? -6.024 -23.616 20.393 1.00 25.20 190 GLY A C 1
ATOM 1362 O O . GLY A 1 190 ? -6.661 -24.323 21.152 1.00 24.97 190 GLY A O 1
ATOM 1363 N N . ILE A 1 191 ? -6.608 -22.828 19.487 1.00 24.82 191 ILE A N 1
ATOM 1364 C CA . ILE A 1 191 ? -8.066 -22.749 19.382 1.00 26.98 191 ILE A CA 1
ATOM 1365 C C . ILE A 1 191 ? -8.550 -23.815 18.387 1.00 27.31 191 ILE A C 1
ATOM 1366 O O . ILE A 1 191 ? -9.288 -24.715 18.759 1.00 27.88 191 ILE A O 1
ATOM 1371 N N . VAL A 1 192 ? -8.132 -23.707 17.127 1.00 28.57 192 VAL A N 1
ATOM 1372 C CA . VAL A 1 192 ? -8.536 -24.662 16.087 1.00 29.93 192 VAL A CA 1
ATOM 1373 C C . VAL A 1 192 ? -7.371 -25.105 15.214 1.00 30.50 192 VAL A C 1
ATOM 1374 O O . VAL A 1 192 ? -7.554 -25.906 14.292 1.00 31.71 192 VAL A O 1
ATOM 1378 N N . PHE A 1 193 ? -6.193 -24.548 15.471 1.00 30.82 193 PHE A N 1
ATOM 1379 C CA . PHE A 1 193 ? -4.974 -24.963 14.802 1.00 31.42 193 PHE A CA 1
ATOM 1380 C C . PHE A 1 193 ? -3.746 -24.728 15.688 1.00 32.39 193 PHE A C 1
ATOM 1381 O O . PHE A 1 193 ? -3.795 -23.952 16.649 1.00 32.40 193 PHE A O 1
ATOM 1389 N N . GLY A 1 194 ? -2.642 -25.381 15.344 1.00 33.22 194 GLY A N 1
ATOM 1390 C CA . GLY A 1 194 ? -1.487 -25.447 16.240 1.00 34.75 194 GLY A CA 1
ATOM 1391 C C . GLY A 1 194 ? -1.557 -26.756 17.004 1.00 36.14 194 GLY A C 1
ATOM 1392 O O . GLY A 1 194 ? -2.404 -27.618 16.701 1.00 36.77 194 GLY A O 1
ATOM 1393 N N . ASN A 1 195 ? -0.676 -26.921 17.988 1.00 36.66 195 ASN A N 1
ATOM 1394 C CA . ASN A 1 195 ? -0.662 -28.148 18.782 1.00 37.72 195 ASN A CA 1
ATOM 1395 C C . ASN A 1 195 ? -1.769 -28.158 19.832 1.00 37.58 195 ASN A C 1
ATOM 1396 O O . ASN A 1 195 ? -1.575 -27.691 20.958 1.00 37.26 195 ASN A O 1
ATOM 1401 N N . LEU A 1 196 ? -2.916 -28.713 19.452 1.00 37.88 196 LEU A N 1
ATOM 1402 C CA . LEU A 1 196 ? -4.107 -28.709 20.297 1.00 38.74 196 LEU A CA 1
ATOM 1403 C C . LEU A 1 196 ? -3.983 -29.589 21.514 1.00 39.52 196 LEU A C 1
ATOM 1404 O O . LEU A 1 196 ? -4.804 -29.503 22.424 1.00 40.16 196 LEU A O 1
ATOM 1409 N N . ASN A 1 197 ? -2.954 -30.423 21.543 1.00 40.32 197 ASN A N 1
ATOM 1410 C CA . ASN A 1 197 ? -2.796 -31.351 22.649 1.00 41.64 197 ASN A CA 1
ATOM 1411 C C . ASN A 1 197 ? -1.735 -30.906 23.658 1.00 41.42 197 ASN A C 1
ATOM 1412 O O . ASN A 1 197 ? -1.590 -31.514 24.716 1.00 42.26 197 ASN A O 1
ATOM 1417 N N . SER A 1 198 ? -1.032 -29.814 23.354 1.00 40.86 198 SER A N 1
ATOM 1418 C CA . SER A 1 198 ? 0.041 -29.305 24.219 1.00 40.28 198 SER A CA 1
ATOM 1419 C C . SER A 1 198 ? -0.462 -28.893 25.609 1.00 39.94 198 SER A C 1
ATOM 1420 O O . SER A 1 198 ? -1.668 -28.697 25.811 1.00 39.89 198 SER A O 1
ATOM 1423 N N . LEU A 1 199 ? 0.464 -28.778 26.560 1.00 39.29 199 LEU A N 1
ATOM 1424 C CA . LEU A 1 199 ? 0.153 -28.292 27.904 1.00 38.72 199 LEU A CA 1
ATOM 1425 C C . LEU A 1 199 ? -0.436 -26.883 27.857 1.00 37.73 199 LEU A C 1
ATOM 1426 O O . LEU A 1 199 ? -1.450 -26.628 28.507 1.00 37.33 199 LEU A O 1
ATOM 1431 N N . PHE A 1 200 ? 0.193 -25.991 27.084 1.00 37.08 200 PHE A N 1
ATOM 1432 C CA . PHE A 1 200 ? -0.263 -24.598 26.930 1.00 37.04 200 PHE A CA 1
ATOM 1433 C C . PHE A 1 200 ? -1.702 -24.561 26.375 1.00 36.19 200 PHE A C 1
ATOM 1434 O O . PHE A 1 200 ? -2.551 -23.845 26.920 1.00 35.50 200 PHE A O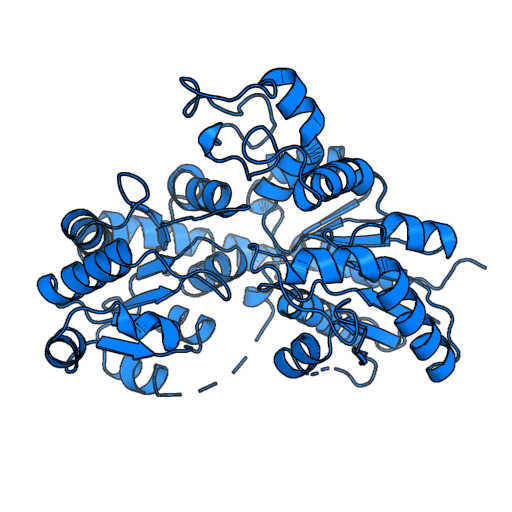 1
ATOM 1442 N N . SER A 1 201 ? -1.997 -25.378 25.355 1.00 34.82 201 SER A N 1
ATOM 1443 C CA . SER A 1 201 ? -3.354 -25.437 24.766 1.00 34.13 201 SER A CA 1
ATOM 1444 C C . SER A 1 201 ? -4.428 -25.899 25.730 1.00 33.60 201 SER A C 1
ATOM 1445 O O . SER A 1 201 ? -5.503 -25.302 25.803 1.00 32.72 201 SER A O 1
ATOM 1448 N N . ARG A 1 202 ? -4.157 -26.978 26.456 1.00 32.62 202 ARG A N 1
ATOM 1449 C CA . ARG A 1 202 ? -5.156 -27.509 27.389 1.00 32.71 202 ARG A CA 1
ATOM 1450 C C . ARG A 1 202 ? -5.431 -26.540 28.527 1.00 31.32 202 ARG A C 1
ATOM 1451 O O . ARG A 1 202 ? -6.549 -26.442 29.007 1.00 31.20 202 ARG A O 1
ATOM 1459 N N . MET A 1 203 ? -4.398 -25.837 28.963 1.00 30.94 203 MET A N 1
ATOM 1460 C CA . MET A 1 203 ? -4.538 -24.918 30.083 1.00 30.54 203 MET A CA 1
ATOM 1461 C C . MET A 1 203 ? -5.338 -23.675 29.688 1.00 29.21 203 MET A C 1
ATOM 1462 O O . MET A 1 203 ? -6.224 -23.228 30.433 1.00 28.21 203 MET A O 1
ATOM 1467 N N . LEU A 1 204 ? -5.028 -23.157 28.506 1.00 27.26 204 LEU A N 1
ATOM 1468 C CA . LEU A 1 204 ? -5.789 -22.086 27.886 1.00 27.24 204 LEU A CA 1
ATOM 1469 C C . LEU A 1 204 ? -7.236 -22.489 27.673 1.00 25.87 204 LEU A C 1
ATOM 1470 O O . LEU A 1 204 ? -8.141 -21.685 27.897 1.00 24.73 204 LEU A O 1
ATOM 1475 N N . HIS A 1 205 ? -7.449 -23.737 27.247 1.00 25.01 205 HIS A N 1
ATOM 1476 C CA . HIS A 1 205 ? -8.803 -24.233 27.038 1.00 24.90 205 HIS A CA 1
ATOM 1477 C C . HIS A 1 205 ? -9.583 -24.146 28.340 1.00 23.44 205 HIS A C 1
ATOM 1478 O O . HIS A 1 205 ? -10.673 -23.619 28.371 1.00 21.78 205 HIS A O 1
ATOM 1485 N N . ARG A 1 206 ? -9.007 -24.698 29.398 1.00 23.11 206 ARG A N 1
ATOM 1486 C CA . ARG A 1 206 ? -9.613 -24.679 30.738 1.00 23.32 206 ARG A CA 1
ATOM 1487 C C . ARG A 1 206 ? -9.847 -23.261 31.276 1.00 21.98 206 ARG A C 1
ATOM 1488 O O . ARG A 1 206 ? -10.878 -22.984 31.899 1.00 21.28 206 ARG A O 1
ATOM 1496 N N . MET A 1 207 ? -8.858 -22.389 31.072 1.00 22.01 207 MET A N 1
ATOM 1497 C CA . MET A 1 207 ? -8.979 -20.992 31.463 1.00 21.09 207 MET A CA 1
ATOM 1498 C C . MET A 1 207 ? -10.274 -20.400 30.907 1.00 21.47 207 MET A C 1
ATOM 1499 O O . MET A 1 207 ? -11.076 -19.794 31.636 1.00 21.44 207 MET A O 1
ATOM 1504 N N . GLY A 1 208 ? -10.454 -20.569 29.594 1.00 21.45 208 GLY A N 1
ATOM 1505 C CA . GLY A 1 208 ? -11.639 -20.067 28.901 1.00 20.56 208 GLY A CA 1
ATOM 1506 C C . GLY A 1 208 ? -12.920 -20.563 29.530 1.00 20.81 208 GLY A C 1
ATOM 1507 O O . GLY A 1 208 ? -13.894 -19.830 29.623 1.00 20.93 208 GLY A O 1
ATOM 1508 N N . GLN A 1 209 ? -12.914 -21.810 29.988 1.00 20.88 209 GLN A N 1
ATOM 1509 C CA . GLN A 1 209 ? -14.066 -22.414 30.630 1.00 21.01 209 GLN A CA 1
ATOM 1510 C C . GLN A 1 209 ? -14.330 -21.899 32.033 1.00 20.01 209 GLN A C 1
ATOM 1511 O O . GLN A 1 209 ? -15.484 -21.815 32.443 1.00 19.88 209 GLN A O 1
ATOM 1517 N N . VAL A 1 210 ? -13.279 -21.530 32.764 1.00 19.25 210 VAL A N 1
ATOM 1518 C CA . VAL A 1 210 ? -13.438 -21.145 34.162 1.00 19.19 210 VAL A CA 1
ATOM 1519 C C . VAL A 1 210 ? -13.612 -19.633 34.365 1.00 18.31 210 VAL A C 1
ATOM 1520 O O . VAL A 1 210 ? -14.186 -19.190 35.365 1.00 17.91 210 VAL A O 1
ATOM 1524 N N . LEU A 1 211 ? -13.112 -18.838 33.423 1.00 17.21 211 LEU A N 1
ATOM 1525 C CA . LEU A 1 211 ? -13.258 -17.396 33.508 1.00 16.53 211 LEU A CA 1
ATOM 1526 C C . LEU A 1 211 ? -14.674 -16.929 33.822 1.00 17.25 211 LEU A C 1
ATOM 1527 O O . LEU A 1 211 ? -14.814 -15.995 34.611 1.00 16.97 211 LEU A O 1
ATOM 1532 N N . PRO A 1 212 ? -15.723 -17.554 33.211 1.00 16.75 212 PRO A N 1
ATOM 1533 C CA . PRO A 1 212 ? -17.093 -17.198 33.635 1.00 17.41 212 PRO A CA 1
ATOM 1534 C C . PRO A 1 212 ? -17.399 -17.400 35.103 1.00 18.12 212 PRO A C 1
ATOM 1535 O O . PRO A 1 212 ? -18.374 -16.829 35.577 1.00 20.04 212 PRO A O 1
ATOM 1539 N N . LYS A 1 213 ? -16.583 -18.166 35.839 1.00 18.26 213 LYS A N 1
ATOM 1540 C CA . LYS A 1 213 ? -16.808 -18.296 37.293 1.00 19.44 213 LYS A CA 1
ATOM 1541 C C . LYS A 1 213 ? -16.092 -17.275 38.172 1.00 18.40 213 LYS A C 1
ATOM 1542 O O . LYS A 1 213 ? -16.355 -17.226 39.380 1.00 18.45 213 LYS A O 1
ATOM 1548 N N . ALA A 1 214 ? -15.214 -16.450 37.597 1.00 17.60 214 ALA A N 1
ATOM 1549 C CA . ALA A 1 214 ? -14.548 -15.391 38.400 1.00 17.71 214 ALA A CA 1
ATOM 1550 C C . ALA A 1 214 ? -15.539 -14.429 39.051 1.00 17.14 214 ALA A C 1
ATOM 1551 O O . ALA A 1 214 ? -16.568 -14.120 38.457 1.00 17.17 214 ALA A O 1
ATOM 1553 N N . THR A 1 215 ? -15.206 -13.933 40.243 1.00 17.55 215 THR A N 1
ATOM 1554 C CA . THR A 1 215 ? -15.888 -12.782 40.828 1.00 18.64 215 THR A CA 1
ATOM 1555 C C . THR A 1 215 ? -15.941 -11.600 39.855 1.00 18.07 215 THR A C 1
ATOM 1556 O O . THR A 1 215 ? -17.017 -11.003 39.665 1.00 18.32 215 THR A O 1
ATOM 1560 N N . ALA A 1 216 ? -14.812 -11.309 39.203 1.00 16.21 216 ALA A N 1
ATOM 1561 C CA . ALA A 1 216 ? -14.768 -10.294 38.145 1.00 15.12 216 ALA A CA 1
ATOM 1562 C C . ALA A 1 216 ? -13.525 -10.532 37.328 1.00 14.99 216 ALA A C 1
ATOM 1563 O O . ALA A 1 216 ? -12.487 -10.934 37.877 1.00 14.84 216 ALA A O 1
ATOM 1565 N N . VAL A 1 217 ? -13.627 -10.312 36.018 1.00 12.83 217 VAL A N 1
ATOM 1566 C CA . VAL A 1 217 ? -12.454 -10.350 35.141 1.00 13.10 217 VAL A CA 1
ATOM 1567 C C . VAL A 1 217 ? -12.188 -8.893 34.809 1.00 12.78 217 VAL A C 1
ATOM 1568 O O . VAL A 1 217 ? -13.115 -8.145 34.448 1.00 12.64 217 VAL A O 1
ATOM 1572 N N . PHE A 1 218 ? -10.959 -8.452 35.030 1.00 11.89 218 PHE A N 1
ATOM 1573 C CA . PHE A 1 218 ? -10.639 -7.060 34.650 1.00 11.80 218 PHE A CA 1
ATOM 1574 C C . PHE A 1 218 ? -9.583 -7.008 33.532 1.00 11.62 218 PHE A C 1
ATOM 1575 O O . PHE A 1 218 ? -8.880 -7.995 33.300 1.00 11.26 218 PHE A O 1
ATOM 1583 N N . ILE A 1 219 ? -9.532 -5.887 32.789 1.00 12.12 219 ILE A N 1
ATOM 1584 C CA . ILE A 1 219 ? -8.780 -5.827 31.530 1.00 12.41 219 ILE A CA 1
ATOM 1585 C C . ILE A 1 219 ? -8.271 -4.379 31.290 1.00 12.44 219 ILE A C 1
ATOM 1586 O O . ILE A 1 219 ? -8.936 -3.391 31.651 1.00 10.81 219 ILE A O 1
ATOM 1591 N N . ASN A 1 220 ? -7.076 -4.285 30.705 1.00 12.97 220 ASN A N 1
ATOM 1592 C CA . ASN A 1 220 ? -6.484 -2.999 30.355 1.00 13.75 220 ASN A CA 1
ATOM 1593 C C . ASN A 1 220 ? -7.068 -2.569 29.012 1.00 13.89 220 ASN A C 1
ATOM 1594 O O . ASN A 1 220 ? -6.403 -2.665 27.965 1.00 14.66 220 ASN A O 1
ATOM 1599 N N . SER A 1 221 ? -8.307 -2.121 29.034 1.00 13.63 221 SER A N 1
ATOM 1600 C CA . SER A 1 221 ? -8.977 -1.637 27.810 1.00 14.57 221 SER A CA 1
ATOM 1601 C C . SER A 1 221 ? -10.093 -0.717 28.241 1.00 14.31 221 SER A C 1
ATOM 1602 O O . SER A 1 221 ? -10.271 -0.523 29.457 1.00 14.55 221 SER A O 1
ATOM 1605 N N . PHE A 1 222 ? -10.846 -0.149 27.281 1.00 14.87 222 PHE A N 1
ATOM 1606 C CA . PHE A 1 222 ? -12.015 0.687 27.607 1.00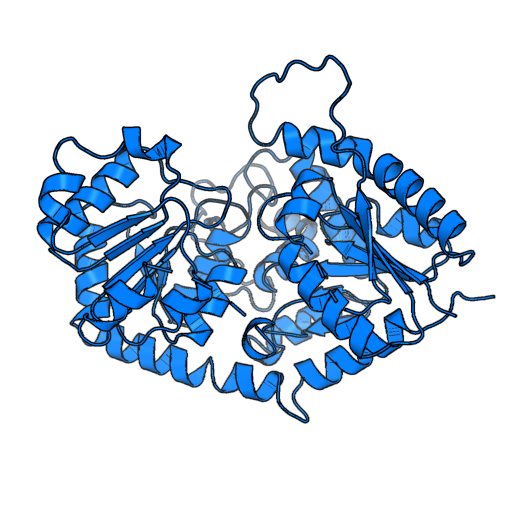 15.81 222 PHE A CA 1
ATOM 1607 C C . PHE A 1 222 ? -13.286 0.142 26.909 1.00 16.10 222 PHE A C 1
ATOM 1608 O O . PHE A 1 222 ? -13.229 -0.352 25.767 1.00 15.31 222 PHE A O 1
ATOM 1616 N N . GLU A 1 223 ? -14.412 0.185 27.625 1.00 15.69 223 GLU A N 1
ATOM 1617 C CA . GLU A 1 223 ? -15.662 -0.376 27.119 1.00 16.59 223 GLU A CA 1
ATOM 1618 C C . GLU A 1 223 ? -16.012 0.099 25.699 1.00 17.11 223 GLU A C 1
ATOM 1619 O O . GLU A 1 223 ? -16.467 -0.683 24.878 1.00 15.76 223 GLU A O 1
ATOM 1625 N N . GLU A 1 224 ? -15.758 1.382 25.429 1.00 18.60 224 GLU A N 1
ATOM 1626 C CA . GLU A 1 224 ? -16.220 2.017 24.173 1.00 19.07 224 GLU A CA 1
ATOM 1627 C C . GLU A 1 224 ? -15.330 1.673 22.992 1.00 19.41 224 GLU A C 1
ATOM 1628 O O . GLU A 1 224 ? -15.576 2.095 21.871 1.00 18.85 224 GLU A O 1
ATOM 1634 N N . LEU A 1 225 ? -14.263 0.915 23.243 1.00 19.62 225 LEU A N 1
ATOM 1635 C CA . LEU A 1 225 ? -13.474 0.371 22.153 1.00 19.36 225 LEU A CA 1
ATOM 1636 C C . LEU A 1 225 ? -14.375 -0.419 21.203 1.00 19.57 225 LEU A C 1
ATOM 1637 O O . LEU A 1 225 ? -14.237 -0.356 19.982 1.00 19.55 225 LEU A O 1
ATOM 1642 N N . ASP A 1 226 ? -15.301 -1.182 21.763 1.00 19.68 226 ASP A N 1
ATOM 1643 C CA . ASP A 1 226 ? -16.321 -1.859 20.948 1.00 19.51 226 ASP A CA 1
ATOM 1644 C C . ASP A 1 226 ? -17.472 -2.177 21.890 1.00 19.95 226 ASP A C 1
ATOM 1645 O O . ASP A 1 226 ? -17.403 -3.129 22.674 1.00 17.33 226 ASP A O 1
ATOM 1650 N N . ASP A 1 227 ? -18.521 -1.364 21.833 1.00 19.64 227 ASP A N 1
ATOM 1651 C CA . ASP A 1 227 ? -19.643 -1.509 22.787 1.00 21.18 227 ASP A CA 1
ATOM 1652 C C . ASP A 1 227 ? -20.327 -2.886 22.708 1.00 21.42 227 ASP A C 1
ATOM 1653 O O . ASP A 1 227 ? -20.747 -3.440 23.738 1.00 20.74 227 ASP A O 1
ATOM 1658 N N . SER A 1 228 ? -20.445 -3.442 21.495 1.00 22.48 228 SER A N 1
ATOM 1659 C CA . SER A 1 228 ? -21.123 -4.765 21.328 1.00 22.95 228 SER A CA 1
ATOM 1660 C C . SER A 1 228 ? -20.306 -5.888 21.957 1.00 21.58 228 SER A C 1
ATOM 1661 O O . SER A 1 228 ? -20.859 -6.779 22.618 1.00 20.42 228 SER A O 1
ATOM 1664 N N . LEU A 1 229 ? -18.991 -5.832 21.729 1.00 20.69 229 LEU A N 1
ATOM 1665 C CA . LEU A 1 229 ? -18.063 -6.789 22.304 1.00 19.85 229 LEU A CA 1
ATOM 1666 C C . LEU A 1 229 ? -18.113 -6.712 23.829 1.00 19.75 229 LEU A C 1
ATOM 1667 O O . LEU A 1 229 ? -18.187 -7.756 24.518 1.00 19.45 229 LEU A O 1
ATOM 1672 N N . THR A 1 230 ? -18.048 -5.481 24.339 1.00 18.21 230 THR A N 1
ATOM 1673 C CA . THR A 1 230 ? -18.233 -5.216 25.785 1.00 17.70 230 THR A CA 1
ATOM 1674 C C . THR A 1 230 ? -19.528 -5.847 26.310 1.00 18.68 230 THR A C 1
ATOM 1675 O O . THR A 1 230 ? -19.498 -6.568 27.339 1.00 17.97 230 THR A O 1
ATOM 1679 N N . ASN A 1 231 ? -20.662 -5.569 25.638 1.00 18.62 231 ASN A N 1
ATOM 1680 C CA . ASN A 1 231 ? -21.955 -6.111 26.099 1.00 18.86 231 ASN A CA 1
ATOM 1681 C C . ASN A 1 231 ? -21.944 -7.633 26.066 1.00 18.29 231 ASN A C 1
ATOM 1682 O O . ASN A 1 231 ? -22.446 -8.296 26.982 1.00 18.13 231 ASN A O 1
ATOM 1687 N N . ASP A 1 232 ? -21.360 -8.196 25.013 1.00 18.32 232 ASP A N 1
ATOM 1688 C CA . ASP A 1 232 ? -21.324 -9.638 24.904 1.00 18.19 232 ASP A CA 1
ATOM 1689 C C . ASP A 1 232 ? -20.499 -10.257 26.043 1.00 18.48 232 ASP A C 1
ATOM 1690 O O . ASP A 1 232 ? -20.903 -11.262 26.648 1.00 17.41 232 ASP A O 1
ATOM 1695 N N . LEU A 1 233 ? -19.341 -9.671 26.326 1.00 17.93 233 LEU A N 1
ATOM 1696 C CA . LEU A 1 233 ? -18.505 -10.220 27.391 1.00 17.75 233 LEU A CA 1
ATOM 1697 C C . LEU A 1 233 ? -19.199 -10.070 28.747 1.00 17.96 233 LEU A C 1
ATOM 1698 O O . LEU A 1 233 ? -19.077 -10.939 29.608 1.00 18.78 233 LEU A O 1
ATOM 1703 N N . LYS A 1 234 ? -19.918 -8.969 28.959 1.00 17.94 234 LYS A N 1
ATOM 1704 C CA . LYS A 1 234 ? -20.662 -8.818 30.218 1.00 18.14 234 LYS A CA 1
ATOM 1705 C C . LYS A 1 234 ? -21.751 -9.907 30.354 1.00 19.38 234 LYS A C 1
ATOM 1706 O O . LYS A 1 234 ? -22.189 -10.225 31.467 1.00 19.11 234 LYS A O 1
ATOM 1712 N N . SER A 1 235 ? -22.180 -10.455 29.211 1.00 20.52 235 SER A N 1
ATOM 1713 C CA . SER A 1 235 ? -23.177 -11.515 29.209 1.00 21.98 235 SER A CA 1
ATOM 1714 C C . SER A 1 235 ? -22.562 -12.893 29.507 1.00 21.97 235 SER A C 1
ATOM 1715 O O . SER A 1 235 ? -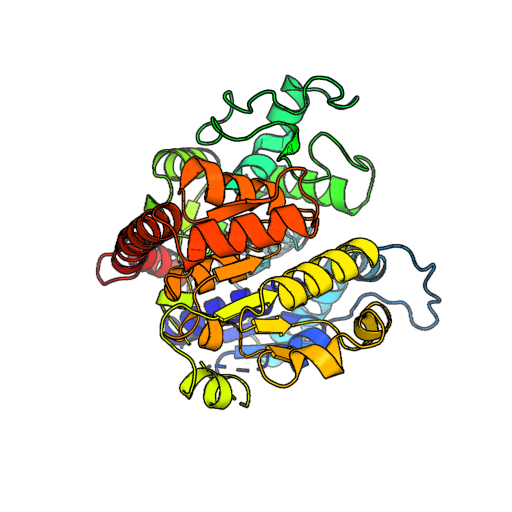23.270 -13.807 29.924 1.00 22.58 235 SER A O 1
ATOM 1718 N N . LYS A 1 236 ? -21.269 -13.043 29.247 1.00 21.41 236 LYS A N 1
ATOM 1719 C CA . LYS A 1 236 ? -20.564 -14.306 29.434 1.00 21.16 236 LYS A CA 1
ATOM 1720 C C . LYS A 1 236 ? -19.843 -14.373 30.795 1.00 20.43 236 LYS A C 1
ATOM 1721 O O . LYS A 1 236 ? -19.470 -15.454 31.258 1.00 20.74 236 LYS A O 1
ATOM 1727 N N . LEU A 1 237 ? -19.598 -13.229 31.415 1.00 19.48 237 LEU A N 1
ATOM 1728 C CA . LEU A 1 237 ? -18.779 -13.210 32.624 1.00 19.17 237 LEU A CA 1
ATOM 1729 C C . LEU A 1 237 ? -19.622 -12.627 33.774 1.00 19.91 237 LEU A C 1
ATOM 1730 O O . LEU A 1 237 ? -20.528 -11.824 33.524 1.00 21.29 237 LEU A O 1
ATOM 1735 N N . LYS A 1 238 ? -19.344 -13.008 35.012 1.00 19.22 238 LYS A N 1
ATOM 1736 C CA . LYS A 1 238 ? -20.165 -12.538 36.139 1.00 20.47 238 LYS A CA 1
ATOM 1737 C C . LYS A 1 238 ? -20.058 -11.032 36.230 1.00 19.01 238 LYS A C 1
ATOM 1738 O O . LYS A 1 238 ? -21.064 -10.348 36.297 1.00 18.74 238 LYS A O 1
ATOM 1744 N N . THR A 1 239 ? -18.822 -10.527 36.233 1.00 18.11 239 THR A N 1
ATOM 1745 C CA . THR A 1 239 ? -18.551 -9.070 36.259 1.00 17.75 239 THR A CA 1
ATOM 1746 C C . THR A 1 239 ? -17.329 -8.824 35.410 1.00 17.39 239 THR A C 1
ATOM 1747 O O . THR A 1 239 ? -16.321 -9.551 35.522 1.00 16.31 239 THR A O 1
ATOM 1751 N N . TYR A 1 240 ? -17.441 -7.836 34.518 1.00 16.47 240 TYR A N 1
ATOM 1752 C CA . TYR A 1 240 ? -16.390 -7.578 33.531 1.00 16.59 240 TYR A CA 1
ATOM 1753 C C . TYR A 1 240 ? -16.037 -6.083 33.544 1.00 16.63 240 TYR A C 1
ATOM 1754 O O . TYR A 1 240 ? -16.894 -5.219 33.310 1.00 16.02 240 TYR A O 1
ATOM 1763 N N . LEU A 1 241 ? -14.772 -5.809 33.871 1.00 15.49 241 LEU A N 1
ATOM 1764 C CA . LEU A 1 241 ? -14.331 -4.479 34.231 1.00 15.14 241 LEU A CA 1
ATOM 1765 C C . LEU A 1 241 ? -13.169 -3.971 33.364 1.00 15.45 241 LEU A C 1
ATOM 1766 O O . LEU A 1 241 ? -12.007 -4.309 33.599 1.00 13.41 241 LEU A O 1
ATOM 1771 N N . ASN A 1 242 ? -13.486 -3.135 32.378 1.00 14.05 242 ASN A N 1
ATOM 1772 C CA . ASN A 1 242 ? -12.443 -2.441 31.614 1.00 14.28 242 ASN A CA 1
ATOM 1773 C C . ASN A 1 242 ? -11.889 -1.297 32.472 1.00 14.13 242 ASN A C 1
ATOM 1774 O O . ASN A 1 242 ? -12.639 -0.457 32.942 1.00 15.80 242 ASN A O 1
ATOM 1779 N N . ILE A 1 243 ? -10.595 -1.270 32.711 1.00 14.20 243 ILE A N 1
ATOM 1780 C CA . ILE A 1 243 ? -10.028 -0.262 33.602 1.00 13.88 243 ILE A CA 1
ATOM 1781 C C . ILE A 1 243 ? -8.866 0.478 32.964 1.00 15.01 243 ILE A C 1
ATOM 1782 O O . ILE A 1 243 ? -8.007 1.082 33.658 1.00 14.01 243 ILE A O 1
ATOM 1787 N N . GLY A 1 244 ? -8.821 0.438 31.639 1.00 14.02 244 GLY A N 1
ATOM 1788 C CA . GLY A 1 244 ? -7.754 1.105 30.932 1.00 15.34 244 GLY A CA 1
ATOM 1789 C C . GLY A 1 244 ? -8.223 2.098 29.857 1.00 16.53 244 GLY A C 1
ATOM 1790 O O . GLY A 1 244 ? -9.407 2.445 29.771 1.00 15.97 244 GLY A O 1
ATOM 1791 N N . PRO A 1 245 ? -7.308 2.494 28.963 1.00 17.26 245 PRO A N 1
ATOM 1792 C CA . PRO A 1 245 ? -5.894 2.092 28.876 1.00 17.16 245 PRO A CA 1
ATOM 1793 C C . PRO A 1 245 ? -5.036 2.616 30.027 1.00 17.69 245 PRO A C 1
ATOM 1794 O O . PRO A 1 245 ? -5.050 3.828 30.308 1.00 18.29 245 PRO A O 1
ATOM 1798 N N . PHE A 1 246 ? -4.252 1.725 30.636 1.00 17.60 246 PHE A N 1
ATOM 1799 C CA . PHE A 1 246 ? -3.342 2.096 31.731 1.00 18.84 246 PHE A CA 1
ATOM 1800 C C . PHE A 1 246 ? -2.413 3.255 31.381 1.00 19.37 246 PHE A C 1
ATOM 1801 O O . PHE A 1 246 ? -2.118 4.090 32.240 1.00 19.81 246 PHE A O 1
ATOM 1809 N N . ASN A 1 247 ? -1.927 3.270 30.151 1.00 20.13 247 ASN A N 1
ATOM 1810 C CA . ASN A 1 247 ? -0.867 4.221 29.804 1.00 22.72 247 ASN A CA 1
ATOM 1811 C C . ASN A 1 247 ? -1.398 5.639 29.623 1.00 24.07 247 ASN A C 1
ATOM 1812 O O . ASN A 1 247 ? -0.622 6.598 29.587 1.00 26.00 247 ASN A O 1
ATOM 1817 N N . LEU A 1 248 ? -2.715 5.774 29.517 1.00 24.29 248 LEU A N 1
ATOM 1818 C CA . LEU A 1 248 ? -3.354 7.083 29.498 1.00 25.02 248 LEU A CA 1
ATOM 1819 C C . LEU A 1 248 ? -3.711 7.564 30.914 1.00 26.27 248 LEU A C 1
ATOM 1820 O O . LEU A 1 248 ? -4.078 8.716 31.123 1.00 26.05 248 LEU A O 1
ATOM 1825 N N . ILE A 1 249 ? -3.609 6.662 31.876 1.00 27.42 249 ILE A N 1
ATOM 1826 C CA . ILE A 1 249 ? -3.830 6.996 33.282 1.00 29.19 249 ILE A CA 1
ATOM 1827 C C . ILE A 1 249 ? -2.485 7.371 33.905 1.00 31.16 249 ILE A C 1
ATOM 1828 O O . ILE A 1 249 ? -2.401 8.315 34.696 1.00 31.95 249 ILE A O 1
ATOM 1833 N N . THR A 1 250 ? -1.434 6.651 33.508 1.00 32.60 250 THR A N 1
ATOM 1834 C CA . THR A 1 250 ? -0.111 6.767 34.131 1.00 34.75 250 THR A CA 1
ATOM 1835 C C . THR A 1 250 ? 0.938 7.065 33.068 1.00 35.01 250 THR A C 1
ATOM 1836 O O . THR A 1 250 ? 1.445 6.147 32.413 1.00 36.28 250 THR A O 1
ATOM 1840 N N . GLY A 1 260 ? 20.063 7.700 25.122 1.00 35.32 260 GLY A N 1
ATOM 1841 C CA . GLY A 1 260 ? 20.299 8.784 24.162 1.00 34.19 260 GLY A CA 1
ATOM 1842 C C . GLY A 1 260 ? 19.280 8.839 23.027 1.00 34.00 260 GLY A C 1
ATOM 1843 O O . GLY A 1 260 ? 19.403 9.662 22.120 1.00 32.68 260 GLY A O 1
ATOM 1844 N N . CYS A 1 261 ? 18.279 7.954 23.074 1.00 33.50 261 CYS A N 1
ATOM 1845 C CA . CYS A 1 261 ? 17.248 7.895 22.024 1.00 32.91 261 CYS A CA 1
ATOM 1846 C C . CYS A 1 261 ? 16.477 9.197 21.877 1.00 32.42 261 CYS A C 1
ATOM 1847 O O . CYS A 1 261 ? 16.302 9.706 20.762 1.00 31.94 261 CYS A O 1
ATOM 1850 N N . LEU A 1 262 ? 16.026 9.729 23.007 1.00 31.90 262 LEU A N 1
ATOM 1851 C CA . LEU A 1 262 ? 15.228 10.953 23.024 1.00 31.91 262 LEU A CA 1
ATOM 1852 C C . LEU A 1 262 ? 16.016 12.181 22.576 1.00 31.41 262 LEU A C 1
ATOM 1853 O O . LEU A 1 262 ? 15.470 13.070 21.919 1.00 30.32 262 LEU A O 1
ATOM 1858 N N . GLN A 1 263 ? 17.301 12.196 22.926 1.00 30.96 263 GLN A N 1
ATOM 1859 C CA . GLN A 1 263 ? 18.221 13.287 22.592 1.00 31.20 263 GLN A CA 1
ATOM 1860 C C . GLN A 1 263 ? 18.462 13.336 21.076 1.00 29.97 263 GLN A C 1
ATOM 1861 O O . GLN A 1 263 ? 18.438 14.404 20.455 1.00 28.59 263 GLN A O 1
ATOM 1867 N N . TRP A 1 264 ? 18.657 12.150 20.507 1.00 28.77 264 TRP A N 1
ATOM 1868 C CA . TRP A 1 264 ? 18.772 11.933 19.068 1.00 28.00 264 TRP A CA 1
ATOM 1869 C C . TRP A 1 264 ? 17.489 12.352 18.321 1.00 27.97 264 TRP A C 1
ATOM 1870 O O . TRP A 1 264 ? 17.550 13.036 17.288 1.00 28.03 264 TRP A O 1
ATOM 1881 N N . LEU A 1 265 ? 16.331 11.950 18.842 1.00 26.71 265 LEU A N 1
ATOM 1882 C CA . LEU A 1 265 ? 15.029 12.275 18.242 1.00 27.05 265 LEU A CA 1
ATOM 1883 C C . LEU A 1 265 ? 14.751 13.774 18.219 1.00 27.29 265 LEU A C 1
ATOM 1884 O O . LEU A 1 265 ? 14.099 14.255 17.317 1.00 25.82 265 LEU A O 1
ATOM 1889 N N . LYS A 1 266 ? 15.254 14.480 19.236 1.00 28.15 266 LYS A N 1
ATOM 1890 C CA . LYS A 1 266 ? 15.148 15.934 19.361 1.00 30.52 266 LYS A CA 1
ATOM 1891 C C . LYS A 1 266 ? 15.488 16.650 18.056 1.00 29.93 266 LYS A C 1
ATOM 1892 O O . LYS A 1 266 ? 14.848 17.638 17.702 1.00 30.69 266 LYS A O 1
ATOM 1898 N N . GLU A 1 267 ? 16.487 16.128 17.348 1.00 30.09 267 GLU A N 1
ATOM 1899 C CA . GLU A 1 267 ? 17.048 16.757 16.149 1.00 30.34 267 GLU A CA 1
ATOM 1900 C C . GLU A 1 267 ? 16.364 16.358 14.823 1.00 29.36 267 GLU A C 1
ATOM 1901 O O . GLU A 1 267 ? 16.779 16.792 13.742 1.00 29.76 267 GLU A O 1
ATOM 1907 N N . ARG A 1 268 ? 15.330 15.525 14.892 1.00 27.61 268 ARG A N 1
ATOM 1908 C CA . ARG A 1 268 ? 14.730 14.973 13.670 1.00 25.38 268 ARG A CA 1
ATOM 1909 C C . ARG A 1 268 ? 13.474 15.746 13.310 1.00 24.12 268 ARG A C 1
ATOM 1910 O O . ARG A 1 268 ? 12.860 16.347 14.190 1.00 23.51 268 ARG A O 1
ATOM 1918 N N . LYS A 1 269 ? 13.097 15.745 12.025 1.00 22.77 269 LYS A N 1
ATOM 1919 C CA . LYS A 1 269 ? 11.897 16.438 11.571 1.00 22.49 269 LYS A CA 1
ATOM 1920 C C . LYS A 1 269 ? 10.626 15.783 12.129 1.00 21.83 269 LYS A C 1
ATOM 1921 O O . LYS A 1 269 ? 10.615 14.572 12.406 1.00 19.94 269 LYS A O 1
ATOM 1927 N N . PRO A 1 270 ? 9.551 16.573 12.274 1.00 21.07 270 PRO A N 1
ATOM 1928 C CA . PRO A 1 270 ? 8.322 15.988 12.771 1.00 20.65 270 PRO A CA 1
ATOM 1929 C C . PRO A 1 270 ? 7.855 14.794 11.913 1.00 19.74 270 PRO A C 1
ATOM 1930 O O . PRO A 1 270 ? 7.989 14.810 10.685 1.00 18.47 270 PRO A O 1
ATOM 1934 N N . THR A 1 271 ? 7.368 13.740 12.565 1.00 18.41 271 THR A N 1
ATOM 1935 C CA . THR A 1 271 ? 6.678 12.654 11.867 1.00 18.69 271 THR A CA 1
ATOM 1936 C C . THR A 1 271 ? 7.515 11.979 10.761 1.00 18.52 271 THR A C 1
ATOM 1937 O O . THR A 1 271 ? 6.979 11.561 9.724 1.00 18.65 271 THR A O 1
ATOM 1941 N N . SER A 1 272 ? 8.828 11.910 10.975 1.00 16.76 272 SER A N 1
ATOM 1942 C CA . SER A 1 272 ? 9.768 11.467 9.959 1.00 15.99 272 SER A CA 1
ATOM 1943 C C . SER A 1 272 ? 10.499 10.126 10.272 1.00 15.37 272 SER A C 1
ATOM 1944 O O . SER A 1 272 ? 11.065 9.502 9.378 1.00 14.28 272 SER A O 1
ATOM 1947 N N . VAL A 1 273 ? 10.453 9.701 11.533 1.00 14.24 273 VAL A N 1
ATOM 1948 C CA . VAL A 1 273 ? 11.193 8.533 12.035 1.00 14.35 273 VAL A CA 1
ATOM 1949 C C . VAL A 1 273 ? 10.345 7.255 12.152 1.00 13.75 273 VAL A C 1
ATOM 1950 O O . VAL A 1 273 ? 9.187 7.288 12.623 1.00 13.83 273 VAL A O 1
ATOM 1954 N N . VAL A 1 274 ? 10.914 6.139 11.712 1.00 12.33 274 VAL A N 1
ATOM 1955 C CA . VAL A 1 274 ? 10.273 4.831 11.855 1.00 12.56 274 VAL A CA 1
ATOM 1956 C C . VAL A 1 274 ? 10.879 4.176 13.087 1.00 12.63 274 VAL A C 1
ATOM 1957 O O . VAL A 1 274 ? 12.097 4.055 13.168 1.00 12.31 274 VAL A O 1
ATOM 1961 N N . TYR A 1 275 ? 10.023 3.796 14.030 1.00 11.60 275 TYR A N 1
ATOM 1962 C CA . TYR A 1 275 ? 10.447 3.018 15.213 1.00 12.10 275 TYR A CA 1
ATOM 1963 C C . TYR A 1 275 ? 10.083 1.555 14.965 1.00 11.94 275 TYR A C 1
ATOM 1964 O O . TYR A 1 275 ? 8.983 1.258 14.487 1.00 12.08 275 TYR A O 1
ATOM 1973 N N . ILE A 1 276 ? 11.016 0.640 15.244 1.00 12.11 276 ILE A N 1
ATOM 1974 C CA . ILE A 1 276 ? 10.753 -0.799 15.043 1.00 13.47 276 ILE A CA 1
ATOM 1975 C C . ILE A 1 276 ? 10.967 -1.557 16.357 1.00 14.73 276 ILE A C 1
ATOM 1976 O O . ILE A 1 276 ? 12.029 -1.438 16.961 1.00 14.26 276 ILE A O 1
ATOM 1981 N N . SER A 1 277 ? 9.967 -2.318 16.796 1.00 15.31 277 SER A N 1
ATOM 1982 C CA . SER A 1 277 ? 10.160 -3.265 17.918 1.00 16.54 277 SER A CA 1
ATOM 1983 C C . SER A 1 277 ? 9.127 -4.392 17.884 1.00 17.58 277 SER A C 1
ATOM 1984 O O . SER A 1 277 ? 7.964 -4.157 17.503 1.00 16.93 277 SER A O 1
ATOM 1987 N N . PHE A 1 278 ? 9.540 -5.570 18.374 1.00 19.09 278 PHE A N 1
ATOM 1988 C CA . PHE A 1 278 ? 8.673 -6.774 18.511 1.00 20.40 278 PHE A CA 1
ATOM 1989 C C . PHE A 1 278 ? 8.446 -7.281 19.936 1.00 21.28 278 PHE A C 1
ATOM 1990 O O . PHE A 1 278 ? 8.169 -8.470 20.154 1.00 21.51 278 PHE A O 1
ATOM 1998 N N . GLY A 1 279 ? 8.446 -6.343 20.874 1.00 21.89 279 GLY A N 1
ATOM 1999 C CA . GLY A 1 279 ? 8.154 -6.622 22.251 1.00 22.87 279 GLY A CA 1
ATOM 2000 C C . GLY A 1 279 ? 9.343 -7.314 22.894 1.00 23.54 279 GLY A C 1
ATOM 2001 O O . GLY A 1 279 ? 10.492 -7.156 22.451 1.00 23.55 279 GLY A O 1
ATOM 2002 N N . THR A 1 280 ? 9.059 -8.105 23.922 1.00 24.41 280 THR A N 1
ATOM 2003 C CA . THR A 1 280 ? 10.121 -8.603 24.800 1.00 24.35 280 THR A CA 1
ATOM 2004 C C . THR A 1 280 ? 10.711 -9.965 24.408 1.00 24.82 280 THR A C 1
ATOM 2005 O O . THR A 1 280 ? 11.797 -10.332 24.911 1.00 25.47 280 THR A O 1
ATOM 2009 N N . VAL A 1 281 ? 10.022 -10.723 23.552 1.00 24.27 281 VAL A N 1
ATOM 2010 C CA . VAL A 1 281 ? 10.321 -12.161 23.372 1.00 25.00 281 VAL A CA 1
ATOM 2011 C C . VAL A 1 281 ? 10.296 -12.630 21.931 1.00 25.91 281 VAL A C 1
ATOM 2012 O O . VAL A 1 281 ? 10.318 -13.840 21.666 1.00 27.69 281 VAL A O 1
ATOM 2016 N N . THR A 1 282 ? 10.200 -11.688 20.999 1.00 25.29 282 THR A N 1
ATOM 2017 C CA . THR A 1 282 ? 10.066 -12.026 19.596 1.00 24.89 282 THR A CA 1
ATOM 2018 C C . THR A 1 282 ? 11.132 -11.264 18.797 1.00 23.78 282 THR A C 1
ATOM 2019 O O . THR A 1 282 ? 11.341 -10.100 19.035 1.00 22.82 282 THR A O 1
ATOM 2023 N N . THR A 1 283 ? 11.793 -11.944 17.865 1.00 24.40 283 THR A N 1
ATOM 2024 C CA . THR A 1 283 ? 12.669 -11.318 16.857 1.00 24.98 283 THR A CA 1
ATOM 2025 C C . THR A 1 283 ? 12.254 -11.931 15.516 1.00 23.79 283 THR A C 1
ATOM 2026 O O . THR A 1 283 ? 11.915 -13.125 15.475 1.00 23.30 283 THR A O 1
ATOM 2030 N N . PRO A 1 284 ? 12.241 -11.133 14.416 1.00 23.17 284 PRO A N 1
ATOM 2031 C CA . PRO A 1 284 ? 11.873 -11.802 13.162 1.00 22.84 284 PRO A CA 1
ATOM 2032 C C . PRO A 1 284 ? 12.947 -12.785 12.726 1.00 22.26 284 PRO A C 1
ATOM 2033 O O . PRO A 1 284 ? 14.083 -12.700 13.176 1.00 22.43 284 PRO A O 1
ATOM 2037 N N . PRO A 1 285 ? 12.601 -13.710 11.820 1.00 22.05 285 PRO A N 1
ATOM 2038 C CA . PRO A 1 285 ? 13.628 -14.659 11.357 1.00 22.14 285 PRO A CA 1
ATOM 2039 C C . PRO A 1 285 ? 14.695 -13.915 10.546 1.00 21.85 285 PRO A C 1
ATOM 2040 O O . PRO A 1 285 ? 14.408 -12.815 10.048 1.00 22.05 285 PRO A O 1
ATOM 2044 N N . PRO A 1 286 ? 15.925 -14.475 10.453 1.00 21.69 286 PRO A N 1
ATOM 2045 C CA . PRO A 1 286 ? 17.037 -13.769 9.791 1.00 21.65 286 PRO A CA 1
ATOM 2046 C C . PRO A 1 286 ? 16.701 -13.140 8.423 1.00 21.00 286 PRO A C 1
ATOM 2047 O O . PRO A 1 286 ? 17.114 -12.023 8.160 1.00 20.85 286 PRO A O 1
ATOM 2051 N N . ALA A 1 287 ? 15.949 -13.836 7.568 1.00 21.00 287 ALA A N 1
ATOM 2052 C CA . ALA A 1 287 ? 15.619 -13.285 6.240 1.00 20.71 287 ALA A CA 1
ATOM 2053 C C . ALA A 1 287 ? 14.778 -12.016 6.319 1.00 20.40 287 ALA A C 1
ATOM 2054 O O . ALA A 1 287 ? 14.863 -11.143 5.439 1.00 20.24 287 ALA A O 1
ATOM 2056 N N . GLU A 1 288 ? 13.946 -11.923 7.354 1.00 19.80 288 GLU A N 1
ATOM 2057 C CA . GLU A 1 288 ? 13.145 -10.731 7.575 1.00 19.70 288 GLU A CA 1
ATOM 2058 C C . GLU A 1 288 ? 13.934 -9.603 8.229 1.00 19.10 288 GLU A C 1
ATOM 2059 O O . GLU A 1 288 ? 13.675 -8.415 7.975 1.00 18.44 288 GLU A O 1
ATOM 2065 N N . VAL A 1 289 ? 14.893 -9.965 9.074 1.00 17.96 289 VAL A N 1
ATOM 2066 C CA . VAL A 1 289 ? 15.870 -9.006 9.569 1.00 17.31 289 VAL A CA 1
ATOM 2067 C C . VAL A 1 289 ? 16.606 -8.379 8.376 1.00 17.41 289 VAL A C 1
ATOM 2068 O O . VAL A 1 289 ? 16.800 -7.160 8.322 1.00 16.04 289 VAL A O 1
ATOM 2072 N N . VAL A 1 290 ? 16.958 -9.214 7.402 1.00 17.00 290 VAL A N 1
ATOM 2073 C CA . VAL A 1 290 ? 17.636 -8.705 6.201 1.00 18.03 290 VAL A CA 1
ATOM 2074 C C . VAL A 1 290 ? 16.727 -7.754 5.411 1.00 17.50 290 VAL A C 1
ATOM 2075 O O . VAL A 1 290 ? 17.139 -6.638 5.053 1.00 18.19 290 VAL A O 1
ATOM 2079 N N . ALA A 1 291 ? 15.490 -8.192 5.159 1.00 18.03 291 ALA A N 1
ATOM 2080 C CA . ALA A 1 291 ? 14.526 -7.400 4.380 1.00 17.47 291 ALA A CA 1
ATOM 2081 C C . ALA A 1 291 ? 14.301 -6.031 5.023 1.00 16.91 291 ALA A C 1
ATOM 2082 O O . ALA A 1 291 ? 14.345 -5.006 4.357 1.00 16.04 291 ALA A O 1
ATOM 2084 N N . LEU A 1 292 ? 14.059 -6.022 6.335 1.00 16.70 292 LEU A N 1
ATOM 2085 C CA . LEU A 1 292 ? 13.970 -4.757 7.053 1.00 17.06 292 LEU A CA 1
ATOM 2086 C C . LEU A 1 292 ? 15.227 -3.885 6.919 1.00 16.46 292 LEU A C 1
ATOM 2087 O O . LEU A 1 292 ? 15.132 -2.696 6.663 1.00 16.20 292 LEU A O 1
ATOM 2092 N N . SER A 1 293 ? 16.395 -4.466 7.092 1.00 16.64 293 SER A N 1
ATOM 2093 C CA . SER A 1 293 ? 17.613 -3.669 6.937 1.00 18.11 293 SER A CA 1
ATOM 2094 C C . SER A 1 293 ? 17.724 -3.062 5.497 1.00 16.77 293 SER A C 1
ATOM 2095 O O . SER A 1 293 ? 18.064 -1.906 5.333 1.00 17.79 293 SER A O 1
ATOM 2098 N N . GLU A 1 294 ? 17.322 -3.815 4.477 1.00 18.29 294 GLU A N 1
ATOM 2099 C CA . GLU A 1 294 ? 17.409 -3.366 3.079 1.00 17.47 294 GLU A CA 1
ATOM 2100 C C . GLU A 1 294 ? 16.423 -2.249 2.805 1.00 15.81 294 GLU A C 1
ATOM 2101 O O . GLU A 1 294 ? 16.745 -1.302 2.111 1.00 15.52 294 GLU A O 1
ATOM 2107 N N . ALA A 1 295 ? 15.218 -2.359 3.357 1.00 13.80 295 ALA A N 1
ATOM 2108 C CA . ALA A 1 295 ? 14.198 -1.345 3.179 1.00 14.37 295 ALA A CA 1
ATOM 2109 C C . ALA A 1 295 ? 14.652 -0.051 3.849 1.00 14.19 295 ALA A C 1
ATOM 2110 O O . ALA A 1 295 ? 14.491 1.044 3.305 1.00 14.34 295 ALA A O 1
ATOM 2112 N N . LEU A 1 296 ? 15.192 -0.174 5.061 1.00 14.03 296 LEU A N 1
ATOM 2113 C CA . LEU A 1 296 ? 15.686 1.037 5.769 1.00 15.00 296 LEU A CA 1
ATOM 2114 C C . LEU A 1 296 ? 16.796 1.717 4.995 1.00 16.51 296 LEU A C 1
ATOM 2115 O O . LEU A 1 296 ? 16.775 2.934 4.812 1.00 17.11 296 LEU A O 1
ATOM 2120 N N . GLU A 1 297 ? 17.757 0.926 4.550 1.00 17.49 297 GLU A N 1
ATOM 2121 C CA . GLU A 1 297 ? 18.843 1.439 3.719 1.00 18.64 297 GLU A CA 1
ATOM 2122 C C . GLU A 1 297 ? 18.397 2.123 2.416 1.00 18.19 297 GLU A C 1
ATOM 2123 O O . GLU A 1 297 ? 18.818 3.246 2.124 1.00 18.28 297 GLU A O 1
ATOM 2129 N N . ALA A 1 298 ? 17.581 1.436 1.628 1.00 18.09 298 ALA A N 1
ATOM 2130 C CA . ALA A 1 298 ? 17.143 1.963 0.328 1.00 17.39 298 ALA A CA 1
ATOM 2131 C C . ALA A 1 298 ? 16.279 3.215 0.455 1.00 17.43 298 ALA A C 1
ATOM 2132 O O . ALA A 1 298 ? 16.406 4.141 -0.337 1.00 16.86 298 ALA A O 1
ATOM 2134 N N . SER A 1 299 ? 15.398 3.258 1.469 1.00 16.14 299 SER A N 1
ATOM 2135 C CA . SER A 1 299 ? 14.549 4.438 1.650 1.00 16.56 299 SER A CA 1
ATOM 2136 C C . SER A 1 299 ? 15.292 5.594 2.320 1.00 15.93 299 SER A C 1
ATOM 2137 O O . SER A 1 299 ? 14.877 6.753 2.204 1.00 16.18 299 SER A O 1
ATOM 2140 N N . ARG A 1 300 ? 16.360 5.264 3.053 1.00 15.10 300 ARG A N 1
ATOM 2141 C CA . ARG A 1 300 ? 17.112 6.228 3.876 1.00 14.89 300 ARG A CA 1
ATOM 2142 C C . ARG A 1 300 ? 16.168 6.932 4.846 1.00 14.34 300 ARG A C 1
ATOM 2143 O O . ARG A 1 300 ? 16.255 8.115 5.073 1.00 15.80 300 ARG A O 1
ATOM 2151 N N . VAL A 1 301 ? 15.260 6.168 5.421 1.00 15.01 301 VAL A N 1
ATOM 2152 C CA . VAL A 1 301 ? 14.333 6.739 6.372 1.00 15.62 301 VAL A CA 1
ATOM 2153 C C . VAL A 1 301 ? 15.032 6.739 7.743 1.00 14.97 301 VAL A C 1
ATOM 2154 O O . VAL A 1 301 ? 15.642 5.731 8.125 1.00 16.04 301 VAL A O 1
ATOM 2158 N N . PRO A 1 302 ? 14.985 7.865 8.474 1.00 14.09 302 PRO A N 1
ATOM 2159 C CA . PRO A 1 302 ? 15.528 7.836 9.839 1.00 14.10 302 PRO A CA 1
ATOM 2160 C C . PRO A 1 302 ? 14.780 6.779 10.706 1.00 13.26 302 PRO A C 1
ATOM 2161 O O . PRO A 1 302 ? 13.535 6.555 10.525 1.00 12.52 302 PRO A O 1
ATOM 2165 N N . PHE A 1 303 ? 15.522 6.086 11.574 1.00 11.50 303 PHE A N 1
ATOM 2166 C CA . PHE A 1 303 ? 14.921 4.945 12.282 1.00 12.64 303 PHE A CA 1
ATOM 2167 C C . PHE A 1 303 ? 15.557 4.704 13.630 1.00 12.85 303 PHE A C 1
ATOM 2168 O O . PHE A 1 303 ? 16.715 5.029 13.840 1.00 13.49 303 PHE A O 1
ATOM 2176 N N . ILE A 1 304 ? 14.756 4.169 14.549 1.00 13.01 304 ILE A N 1
ATOM 2177 C CA . ILE A 1 304 ? 15.269 3.548 15.749 1.00 13.43 304 ILE A CA 1
ATOM 2178 C C . ILE A 1 304 ? 14.726 2.121 15.776 1.00 13.55 304 ILE A C 1
ATOM 2179 O O . ILE A 1 304 ? 13.498 1.897 15.754 1.00 13.53 304 ILE A O 1
ATOM 2184 N N . TRP A 1 305 ? 15.635 1.155 15.759 1.00 11.66 305 TRP A N 1
ATOM 2185 C CA . TRP A 1 305 ? 15.258 -0.235 15.716 1.00 12.78 305 TRP A CA 1
ATOM 2186 C C . TRP A 1 305 ? 15.694 -0.911 17.017 1.00 13.73 305 TRP A C 1
ATOM 2187 O O . TRP A 1 305 ? 16.913 -1.037 17.266 1.00 12.96 305 TRP A O 1
ATOM 2198 N N . SER A 1 306 ? 14.711 -1.336 17.814 1.00 14.00 306 SER A N 1
ATOM 2199 C CA . SER A 1 306 ? 14.984 -2.105 19.047 1.00 15.94 306 SER A CA 1
ATOM 2200 C C . SER A 1 306 ? 15.184 -3.553 18.604 1.00 16.26 306 SER A C 1
ATOM 2201 O O . SER A 1 306 ? 14.244 -4.217 18.101 1.00 17.37 306 SER A O 1
ATOM 2204 N N . LEU A 1 307 ? 16.420 -4.034 18.720 1.00 16.02 307 LEU A N 1
ATOM 2205 C CA . LEU A 1 307 ? 16.761 -5.356 18.203 1.00 17.44 307 LEU A CA 1
ATOM 2206 C C . LEU A 1 307 ? 17.607 -6.034 19.257 1.00 17.94 307 LEU A C 1
ATOM 2207 O O . LEU A 1 307 ? 18.601 -5.464 19.649 1.00 18.06 307 LEU A O 1
ATOM 2212 N N . ARG A 1 308 ? 17.233 -7.235 19.703 1.00 20.27 308 ARG A N 1
ATOM 2213 C CA . ARG A 1 308 ? 18.129 -7.964 20.642 1.00 21.41 308 ARG A CA 1
ATOM 2214 C C . ARG A 1 308 ? 19.581 -7.988 20.129 1.00 20.40 308 ARG A C 1
ATOM 2215 O O . ARG A 1 308 ? 19.854 -8.327 18.956 1.00 19.48 308 ARG A O 1
ATOM 2223 N N . ASP A 1 309 ? 20.519 -7.651 21.006 1.00 20.29 309 ASP A N 1
ATOM 2224 C CA . ASP A 1 309 ? 21.952 -7.692 20.642 1.00 20.35 309 ASP A CA 1
ATOM 2225 C C . ASP A 1 309 ? 22.373 -9.017 20.032 1.00 20.05 309 ASP A C 1
ATOM 2226 O O . ASP A 1 309 ? 23.080 -9.043 19.031 1.00 18.14 309 ASP A O 1
ATOM 2231 N N . LYS A 1 310 ? 21.924 -10.127 20.611 1.00 20.60 310 LYS A N 1
ATOM 2232 C CA . LYS A 1 310 ? 22.228 -11.435 20.025 1.00 21.66 310 LYS A CA 1
ATOM 2233 C C . LYS A 1 310 ? 21.796 -11.559 18.548 1.00 22.30 310 LYS A C 1
ATOM 2234 O O . LYS A 1 310 ? 22.440 -12.275 17.783 1.00 22.28 310 LYS A O 1
ATOM 2240 N N . ALA A 1 311 ? 20.721 -10.869 18.157 1.00 21.73 311 ALA A N 1
ATOM 2241 C CA . ALA A 1 311 ? 20.185 -10.944 16.791 1.00 22.55 311 ALA A CA 1
ATOM 2242 C C . ALA A 1 311 ? 20.954 -10.094 15.794 1.00 22.69 311 ALA A C 1
ATOM 2243 O O . ALA A 1 311 ? 20.716 -10.181 14.589 1.00 23.38 311 ALA A O 1
ATOM 2245 N N . ARG A 1 312 ? 21.870 -9.264 16.291 1.00 22.41 312 ARG A N 1
ATOM 2246 C CA . ARG A 1 312 ? 22.684 -8.402 15.427 1.00 22.30 312 ARG A CA 1
ATOM 2247 C C . ARG A 1 312 ? 23.531 -9.183 14.439 1.00 22.18 312 ARG A C 1
ATOM 2248 O O . ARG A 1 312 ? 23.916 -8.645 13.403 1.00 21.71 312 ARG A O 1
ATOM 2256 N N . VAL A 1 313 ? 23.823 -10.446 14.756 1.00 22.55 313 VAL A N 1
ATOM 2257 C CA . VAL A 1 313 ? 24.575 -11.327 13.856 1.00 22.35 313 VAL A CA 1
ATOM 2258 C C . VAL A 1 313 ? 23.848 -11.509 12.522 1.00 22.98 313 VAL A C 1
ATOM 2259 O O . VAL A 1 313 ? 24.451 -11.902 11.534 1.00 22.42 313 VAL A O 1
ATOM 2263 N N . HIS A 1 314 ? 22.548 -11.217 12.497 1.00 22.96 314 HIS A N 1
ATOM 2264 C CA . HIS A 1 314 ? 21.751 -11.438 11.282 1.00 22.98 314 HIS A CA 1
ATOM 2265 C C . HIS A 1 314 ? 21.694 -10.194 10.394 1.00 22.15 314 HIS A C 1
ATOM 2266 O O . HIS A 1 314 ? 21.171 -10.242 9.296 1.00 22.08 314 HIS A O 1
ATOM 2273 N N . LEU A 1 315 ? 22.215 -9.080 10.883 1.00 22.10 315 LEU A N 1
ATOM 2274 C CA . LEU A 1 315 ? 22.262 -7.856 10.074 1.00 22.39 315 LEU A CA 1
ATOM 2275 C C . LEU A 1 315 ? 23.302 -8.014 8.945 1.00 23.27 315 LEU A C 1
ATOM 2276 O O . LEU A 1 315 ? 24.412 -8.534 9.200 1.00 23.25 315 LEU A O 1
ATOM 2281 N N . PRO A 1 316 ? 22.967 -7.566 7.713 1.00 23.98 316 PRO A N 1
ATOM 2282 C CA . PRO A 1 316 ? 23.932 -7.673 6.610 1.00 24.95 316 PRO A CA 1
ATOM 2283 C C . PRO A 1 316 ? 25.178 -6.859 6.845 1.00 25.34 316 PRO A C 1
ATOM 2284 O O . PRO A 1 316 ? 25.129 -5.775 7.441 1.00 24.64 316 PRO A O 1
ATOM 2288 N N . GLU A 1 317 ? 26.308 -7.401 6.397 1.00 25.76 317 GLU A N 1
ATOM 2289 C CA . GLU A 1 317 ? 27.571 -6.692 6.471 1.00 27.13 317 GLU A CA 1
ATOM 2290 C C . GLU A 1 317 ? 27.350 -5.321 5.856 1.00 24.96 317 GLU A C 1
ATOM 2291 O O . GLU A 1 317 ? 26.714 -5.195 4.803 1.00 25.64 317 GLU A O 1
ATOM 2297 N N . GLY A 1 318 ? 27.822 -4.281 6.526 1.00 23.10 318 GLY A N 1
ATOM 2298 C CA . GLY A 1 318 ? 27.724 -2.947 5.954 1.00 21.46 318 GLY A CA 1
ATOM 2299 C C . GLY A 1 318 ? 26.477 -2.164 6.299 1.00 19.68 318 GLY A C 1
ATOM 2300 O O . GLY A 1 318 ? 26.469 -0.956 6.158 1.00 20.00 318 GLY A O 1
ATOM 2301 N N . PHE A 1 319 ? 25.429 -2.834 6.776 1.00 19.27 319 PHE A N 1
ATOM 2302 C CA . PHE A 1 319 ? 24.195 -2.117 7.167 1.00 18.21 319 PHE A CA 1
ATOM 2303 C C . PHE A 1 319 ? 24.410 -1.058 8.251 1.00 16.69 319 PHE A C 1
ATOM 2304 O O . PHE A 1 319 ? 23.975 0.106 8.130 1.00 16.06 319 PHE A O 1
ATOM 2312 N N . LEU A 1 320 ? 25.072 -1.440 9.335 1.00 17.24 320 LEU A N 1
ATOM 2313 C CA . LEU A 1 320 ? 25.312 -0.460 10.388 1.00 17.99 320 LEU A CA 1
ATOM 2314 C C . LEU A 1 320 ? 26.105 0.754 9.890 1.00 18.04 320 LEU A C 1
ATOM 2315 O O . LEU A 1 320 ? 25.780 1.905 10.226 1.00 17.68 320 LEU A O 1
ATOM 2320 N N . GLU A 1 321 ? 27.137 0.500 9.090 1.00 19.08 321 GLU A N 1
ATOM 2321 C CA . GLU A 1 321 ? 27.991 1.575 8.600 1.00 20.34 321 GLU A CA 1
ATOM 2322 C C . GLU A 1 321 ? 27.232 2.514 7.658 1.00 19.44 321 GLU A C 1
ATOM 2323 O O . GLU A 1 321 ? 27.371 3.742 7.725 1.00 19.32 321 GLU A O 1
ATOM 2329 N N . LYS A 1 322 ? 26.422 1.944 6.780 1.00 19.31 322 LYS A N 1
ATOM 2330 C CA . LYS A 1 322 ? 25.719 2.790 5.800 1.00 18.61 322 LYS A CA 1
ATOM 2331 C C . LYS A 1 322 ? 24.538 3.558 6.408 1.00 18.97 322 LYS A C 1
ATOM 2332 O O . LYS A 1 322 ? 24.140 4.612 5.874 1.00 18.12 322 LYS A O 1
ATOM 2338 N N . THR A 1 323 ? 24.048 3.092 7.563 1.00 18.35 323 THR A N 1
ATOM 2339 C CA . THR A 1 323 ? 22.863 3.723 8.211 1.00 18.57 323 THR A CA 1
ATOM 2340 C C . THR A 1 323 ? 23.192 4.593 9.407 1.00 19.15 323 THR A C 1
ATOM 2341 O O . THR A 1 323 ? 22.298 5.242 9.987 1.00 19.55 323 THR A O 1
ATOM 2345 N N . ARG A 1 324 ? 24.477 4.627 9.751 1.00 20.63 324 ARG A N 1
ATOM 2346 C CA . ARG A 1 324 ? 24.981 5.280 10.960 1.00 23.61 324 ARG A CA 1
ATOM 2347 C C . ARG A 1 324 ? 24.549 6.741 11.038 1.00 22.10 324 ARG A C 1
ATOM 2348 O O . ARG A 1 324 ? 24.234 7.249 12.106 1.00 22.46 324 ARG A O 1
ATOM 2356 N N . GLY A 1 325 ? 24.493 7.402 9.890 1.00 21.55 325 GLY A N 1
ATOM 2357 C CA . GLY A 1 325 ? 24.170 8.821 9.855 1.00 19.97 325 GLY A CA 1
ATOM 2358 C C . GLY A 1 325 ? 22.701 9.114 10.058 1.00 19.41 325 GLY A C 1
ATOM 2359 O O . GLY A 1 325 ? 22.346 10.264 10.253 1.00 20.00 325 GLY A O 1
ATOM 2360 N N . TYR A 1 326 ? 21.834 8.097 10.048 1.00 17.50 326 TYR A N 1
ATOM 2361 C CA . TYR A 1 326 ? 20.409 8.383 10.143 1.00 16.81 326 TYR A CA 1
ATOM 2362 C C . TYR A 1 326 ? 19.547 7.420 10.939 1.00 16.49 326 TYR A C 1
ATOM 2363 O O . TYR A 1 326 ? 18.354 7.672 11.122 1.00 16.82 326 TYR A O 1
ATOM 2372 N N . GLY A 1 327 ? 20.126 6.348 11.454 1.00 15.84 327 GLY A N 1
ATOM 2373 C CA . GLY A 1 327 ? 19.338 5.394 12.193 1.00 17.13 327 GLY A CA 1
ATOM 2374 C C . GLY A 1 327 ? 20.175 4.739 13.270 1.00 18.52 327 GLY A C 1
ATOM 2375 O O . GLY A 1 327 ? 21.420 4.732 13.182 1.00 18.24 327 GLY A O 1
ATOM 2376 N N . MET A 1 328 ? 19.487 4.209 14.285 1.00 18.46 328 MET A N 1
ATOM 2377 C CA . MET A 1 328 ? 20.139 3.553 15.422 1.00 20.46 328 MET A CA 1
ATOM 2378 C C . MET A 1 328 ? 19.491 2.216 15.651 1.00 18.31 328 MET A C 1
ATOM 2379 O O . MET A 1 328 ? 18.253 2.081 15.522 1.00 17.68 328 MET A O 1
ATOM 2384 N N . VAL A 1 329 ? 20.329 1.238 15.977 1.00 17.48 329 VAL A N 1
ATOM 2385 C CA . VAL A 1 329 ? 19.924 -0.127 16.363 1.00 16.92 329 VAL A CA 1
ATOM 2386 C C . VAL A 1 329 ? 20.377 -0.299 17.815 1.00 17.55 329 VAL A C 1
ATOM 2387 O O . VAL A 1 329 ? 21.578 -0.202 18.101 1.00 17.69 329 VAL A O 1
ATOM 2391 N N . VAL A 1 330 ? 19.407 -0.491 18.716 1.00 16.98 330 VAL A N 1
ATOM 2392 C CA . VAL A 1 330 ? 19.632 -0.508 20.185 1.00 17.36 330 VAL A CA 1
ATOM 2393 C C . VAL A 1 330 ? 19.002 -1.779 20.777 1.00 17.82 330 VAL A C 1
ATOM 2394 O O . VAL A 1 330 ? 17.994 -2.273 20.244 1.00 16.17 330 VAL A O 1
ATOM 2398 N N . PRO A 1 331 ? 19.599 -2.332 21.864 1.00 16.84 331 PRO A N 1
ATOM 2399 C CA . PRO A 1 331 ? 18.994 -3.530 22.420 1.00 17.34 331 PRO A CA 1
ATOM 2400 C C . PRO A 1 331 ? 17.707 -3.231 23.193 1.00 16.79 331 PRO A C 1
ATOM 2401 O O . PRO A 1 331 ? 16.904 -4.128 23.413 1.00 16.80 331 PRO A O 1
ATOM 2405 N N . TRP A 1 332 ? 17.522 -1.981 23.607 1.00 17.54 332 TRP A N 1
ATOM 2406 C CA . TRP A 1 332 ? 16.311 -1.590 24.354 1.00 19.34 332 TRP A CA 1
ATOM 2407 C C . TRP A 1 332 ? 16.065 -0.121 24.193 1.00 18.70 332 TRP A C 1
ATOM 2408 O O . TRP A 1 332 ? 16.968 0.675 24.359 1.00 19.75 332 TRP A O 1
ATOM 2419 N N . ALA A 1 333 ? 14.833 0.258 23.898 1.00 18.75 333 ALA A N 1
ATOM 2420 C CA . ALA A 1 333 ? 14.510 1.675 23.771 1.00 17.22 333 ALA A CA 1
ATOM 2421 C C . ALA A 1 333 ? 13.550 2.054 24.867 1.00 17.47 333 ALA A C 1
ATOM 2422 O O . ALA A 1 333 ? 12.816 1.198 25.374 1.00 17.52 333 ALA A O 1
ATOM 2424 N N . PRO A 1 334 ? 13.526 3.341 25.244 1.00 17.91 334 PRO A N 1
ATOM 2425 C CA . PRO A 1 334 ? 12.454 3.763 26.119 1.00 17.27 334 PRO A CA 1
ATOM 2426 C C . PRO A 1 334 ? 11.155 3.929 25.274 1.00 16.70 334 PRO A C 1
ATOM 2427 O O . PRO A 1 334 ? 10.792 5.021 24.883 1.00 15.80 334 PRO A O 1
ATOM 2431 N N . GLN A 1 335 ? 10.494 2.814 24.981 1.00 16.37 335 GLN A N 1
ATOM 2432 C CA . GLN A 1 335 ? 9.536 2.772 23.863 1.00 15.19 335 GLN A CA 1
ATOM 2433 C C . GLN A 1 335 ? 8.347 3.715 24.018 1.00 15.40 335 GLN A C 1
ATOM 2434 O O . GLN A 1 335 ? 7.957 4.374 23.047 1.00 14.78 335 GLN A O 1
ATOM 2440 N N . ALA A 1 336 ? 7.732 3.753 25.197 1.00 15.79 336 ALA A N 1
ATOM 2441 C CA . ALA A 1 336 ? 6.547 4.591 25.331 1.00 15.95 336 ALA A CA 1
ATOM 2442 C C . ALA A 1 336 ? 6.949 6.045 25.099 1.00 16.97 336 ALA A C 1
ATOM 2443 O O . ALA A 1 336 ? 6.234 6.801 24.418 1.00 15.73 336 ALA A O 1
ATOM 2445 N N . GLU A 1 337 ? 8.128 6.434 25.604 1.00 17.53 337 GLU A N 1
ATOM 2446 C CA . GLU A 1 337 ? 8.607 7.825 25.389 1.00 19.38 337 GLU A CA 1
ATOM 2447 C C . GLU A 1 337 ? 8.962 8.099 23.922 1.00 17.06 337 GLU A C 1
ATOM 2448 O O . GLU A 1 337 ? 8.728 9.197 23.408 1.00 17.18 337 GLU A O 1
ATOM 2454 N N . VAL A 1 338 ? 9.534 7.111 23.246 1.00 16.66 338 VAL A N 1
ATOM 2455 C CA . VAL A 1 338 ? 9.866 7.271 21.822 1.00 16.06 338 VAL A CA 1
ATOM 2456 C C . VAL A 1 338 ? 8.561 7.463 21.024 1.00 16.79 338 VAL A C 1
ATOM 2457 O O . VAL A 1 338 ? 8.490 8.342 20.153 1.00 16.98 338 VAL A O 1
ATOM 2461 N N . LEU A 1 339 ? 7.539 6.648 21.328 1.00 15.42 339 LEU A N 1
ATOM 2462 C CA . LEU A 1 339 ? 6.282 6.690 20.571 1.00 16.52 339 LEU A CA 1
ATOM 2463 C C . LEU A 1 339 ? 5.550 8.022 20.792 1.00 17.28 339 LEU A C 1
ATOM 2464 O O . LEU A 1 339 ? 4.829 8.510 19.899 1.00 19.05 339 LEU A O 1
ATOM 2469 N N . ALA A 1 340 ? 5.807 8.641 21.942 1.00 16.80 340 ALA A N 1
ATOM 2470 C CA . ALA A 1 340 ? 5.213 9.924 22.270 1.00 17.73 340 ALA A CA 1
ATOM 2471 C C . ALA A 1 340 ? 5.962 11.107 21.671 1.00 18.25 340 ALA A C 1
ATOM 2472 O O . ALA A 1 340 ? 5.490 12.267 21.749 1.00 19.38 340 ALA A O 1
ATOM 2474 N N . HIS A 1 341 ? 7.115 10.828 21.075 1.00 17.41 341 HIS A N 1
ATOM 2475 C CA . HIS A 1 341 ? 7.950 11.885 20.547 1.00 18.59 341 HIS A CA 1
ATOM 2476 C C . HIS A 1 341 ? 7.459 12.336 19.164 1.00 18.20 341 HIS A C 1
ATOM 2477 O O . HIS A 1 341 ? 7.194 11.509 18.269 1.00 16.66 341 HIS A O 1
ATOM 2484 N N . GLU A 1 342 ? 7.371 13.655 18.994 1.00 18.21 342 GLU A N 1
ATOM 2485 C CA . GLU A 1 342 ? 6.882 14.285 17.755 1.00 18.80 342 GLU A CA 1
ATOM 2486 C C . GLU A 1 342 ? 7.623 13.878 16.451 1.00 16.94 342 GLU A C 1
ATOM 2487 O O . GLU A 1 342 ? 7.027 13.907 15.360 1.00 16.51 342 GLU A O 1
ATOM 2493 N N . ALA A 1 343 ? 8.886 13.476 16.572 1.00 17.22 343 ALA A N 1
ATOM 2494 C CA . ALA A 1 343 ? 9.698 13.036 15.400 1.00 16.62 343 ALA A CA 1
ATOM 2495 C C . ALA A 1 343 ? 9.275 11.670 14.832 1.00 15.86 343 ALA A C 1
ATOM 2496 O O . ALA A 1 343 ? 9.585 11.341 13.676 1.00 15.11 343 ALA A O 1
ATOM 2498 N N . VAL A 1 344 ? 8.558 10.884 15.629 1.00 15.51 344 VAL A N 1
ATOM 2499 C CA . VAL A 1 344 ? 8.192 9.522 15.188 1.00 14.89 344 VAL A CA 1
ATOM 2500 C C . VAL A 1 344 ? 6.947 9.520 14.284 1.00 14.99 344 VAL A C 1
ATOM 2501 O O . VAL A 1 344 ? 5.900 10.091 14.617 1.00 14.56 344 VAL A O 1
ATOM 2505 N N . GLY A 1 345 ? 7.076 8.881 13.130 1.00 14.18 345 GLY A N 1
ATOM 2506 C CA . GLY A 1 345 ? 5.976 8.853 12.155 1.00 14.77 345 GLY A CA 1
ATOM 2507 C C . GLY A 1 345 ? 5.335 7.488 11.906 1.00 14.59 345 GLY A C 1
ATOM 2508 O O . GLY A 1 345 ? 4.246 7.407 11.325 1.00 14.19 345 GLY A O 1
ATOM 2509 N N . ALA A 1 346 ? 6.010 6.410 12.293 1.00 12.98 346 ALA A N 1
ATOM 2510 C CA . ALA A 1 346 ? 5.459 5.059 12.094 1.00 13.15 346 ALA A CA 1
ATOM 2511 C C . ALA A 1 346 ? 6.099 4.101 13.091 1.00 13.52 346 ALA A C 1
ATOM 2512 O O . ALA A 1 346 ? 7.274 4.291 13.484 1.00 13.65 346 ALA A O 1
ATOM 2514 N N . PHE A 1 347 ? 5.347 3.050 13.404 1.00 12.17 347 PHE A N 1
ATOM 2515 C CA . PHE A 1 347 ? 5.793 1.968 14.295 1.00 11.92 347 PHE A CA 1
ATOM 2516 C C . PHE A 1 347 ? 5.629 0.588 13.614 1.00 11.74 347 PHE A C 1
ATOM 2517 O O . PHE A 1 347 ? 4.506 0.089 13.415 1.00 12.31 347 PHE A O 1
ATOM 2525 N N . VAL A 1 348 ? 6.764 -0.032 13.266 1.00 12.10 348 VAL A N 1
ATOM 2526 C CA . VAL A 1 348 ? 6.778 -1.441 12.819 1.00 11.79 348 VAL A CA 1
ATOM 2527 C C . VAL A 1 348 ? 6.723 -2.311 14.090 1.00 12.87 348 VAL A C 1
ATOM 2528 O O . VAL A 1 348 ? 7.659 -2.307 14.897 1.00 12.80 348 VAL A O 1
ATOM 2532 N N . THR A 1 349 ? 5.623 -3.039 14.234 1.00 12.77 349 THR A N 1
ATOM 2533 C CA . THR A 1 349 ? 5.248 -3.728 15.493 1.00 13.55 349 THR A CA 1
ATOM 2534 C C . THR A 1 349 ? 4.829 -5.192 15.290 1.00 12.76 349 THR A C 1
ATOM 2535 O O . THR A 1 349 ? 4.323 -5.551 14.234 1.00 14.21 349 THR A O 1
ATOM 2539 N N . HIS A 1 350 ? 4.995 -6.032 16.322 1.00 12.18 350 HIS A N 1
ATOM 2540 C CA . HIS A 1 350 ? 4.404 -7.379 16.334 1.00 13.64 350 HIS A CA 1
ATOM 2541 C C . HIS A 1 350 ? 2.931 -7.330 16.767 1.00 13.43 350 HIS A C 1
ATOM 2542 O O . HIS A 1 350 ? 2.294 -8.352 16.806 1.00 14.50 350 HIS A O 1
ATOM 2549 N N . CYS A 1 351 ? 2.423 -6.147 17.104 1.00 14.96 351 CYS A N 1
ATOM 2550 C CA . CYS A 1 351 ? 1.010 -5.952 17.538 1.00 15.20 351 CYS A CA 1
ATOM 2551 C C . CYS A 1 351 ? 0.696 -6.506 18.939 1.00 15.13 351 CYS A C 1
ATOM 2552 O O . CYS A 1 351 ? -0.426 -6.973 19.183 1.00 16.16 351 CYS A O 1
ATOM 2555 N N . GLY A 1 352 ? 1.665 -6.476 19.833 1.00 13.34 352 GLY A N 1
ATOM 2556 C CA . GLY A 1 352 ? 1.400 -6.824 21.221 1.00 13.35 352 GLY A CA 1
ATOM 2557 C C . GLY A 1 352 ? 0.510 -5.721 21.778 1.00 13.22 352 GLY A C 1
ATOM 2558 O O . GLY A 1 352 ? 0.603 -4.547 21.371 1.00 11.85 352 GLY A O 1
ATOM 2559 N N . TRP A 1 353 ? -0.379 -6.116 22.681 1.00 13.35 353 TRP A N 1
ATOM 2560 C CA . TRP A 1 353 ? -1.378 -5.211 23.2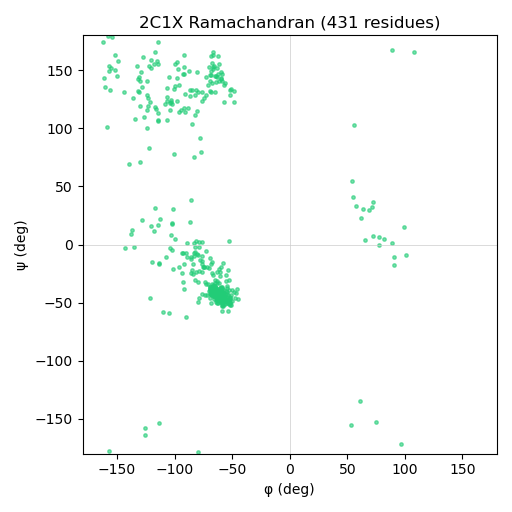56 1.00 13.72 353 TRP A CA 1
ATOM 2561 C C . TRP A 1 353 ? -0.785 -3.963 23.914 1.00 13.28 353 TRP A C 1
ATOM 2562 O O . TRP A 1 353 ? -1.272 -2.851 23.700 1.00 13.21 353 TRP A O 1
ATOM 2573 N N . ASN A 1 354 ? 0.271 -4.119 24.709 1.00 13.80 354 ASN A N 1
ATOM 2574 C CA . ASN A 1 354 ? 0.819 -2.951 25.403 1.00 14.02 354 ASN A CA 1
ATOM 2575 C C . ASN A 1 354 ? 1.469 -1.973 24.398 1.00 14.56 354 ASN A C 1
ATOM 2576 O O . ASN A 1 354 ? 1.289 -0.775 24.504 1.00 14.26 354 ASN A O 1
ATOM 2581 N N . SER A 1 355 ? 2.210 -2.505 23.426 1.00 14.31 355 SER A N 1
ATOM 2582 C CA . SER A 1 355 ? 2.816 -1.671 22.396 1.00 15.33 355 SER A CA 1
ATOM 2583 C C . SER A 1 355 ? 1.749 -0.881 21.613 1.00 15.44 355 SER A C 1
ATOM 2584 O O . SER A 1 355 ? 1.936 0.299 21.333 1.00 13.83 355 SER A O 1
ATOM 2587 N N . LEU A 1 356 ? 0.655 -1.558 21.249 1.00 15.83 356 LEU A N 1
ATOM 2588 C CA . LEU A 1 356 ? -0.396 -0.917 20.473 1.00 16.91 356 LEU A CA 1
ATOM 2589 C C . LEU A 1 356 ? -0.909 0.329 21.213 1.00 15.64 356 LEU A C 1
ATOM 2590 O O . LEU A 1 356 ? -0.988 1.401 20.611 1.00 14.52 356 LEU A O 1
ATOM 2595 N N . TRP A 1 357 ? -1.270 0.192 22.489 1.00 14.94 357 TRP A N 1
ATOM 2596 C CA . TRP A 1 357 ? -1.797 1.345 23.272 1.00 15.19 357 TRP A CA 1
ATOM 2597 C C . TRP A 1 357 ? -0.806 2.482 23.503 1.00 15.04 357 TRP A C 1
ATOM 2598 O O . TRP A 1 357 ? -1.195 3.662 23.538 1.00 14.53 357 TRP A O 1
ATOM 2609 N N . GLU A 1 358 ? 0.478 2.147 23.577 1.00 13.58 358 GLU A N 1
ATOM 2610 C CA . GLU A 1 358 ? 1.519 3.186 23.643 1.00 14.36 358 GLU A CA 1
ATOM 2611 C C . GLU A 1 358 ? 1.603 3.938 22.287 1.00 14.30 358 GLU A C 1
ATOM 2612 O O . GLU A 1 358 ? 1.819 5.153 22.243 1.00 14.20 358 GLU A O 1
ATOM 2618 N N . SER A 1 359 ? 1.410 3.215 21.185 1.00 14.97 359 SER A N 1
ATOM 2619 C CA . SER A 1 359 ? 1.428 3.872 19.868 1.00 15.33 359 SER A CA 1
ATOM 2620 C C . SER A 1 359 ? 0.186 4.769 19.709 1.00 15.00 359 SER A C 1
ATOM 2621 O O . SER A 1 359 ? 0.271 5.879 19.176 1.00 14.58 359 SER A O 1
ATOM 2624 N N . VAL A 1 360 ? -0.953 4.304 20.211 1.00 14.83 360 VAL A N 1
ATOM 2625 C CA . VAL A 1 360 ? -2.174 5.125 20.222 1.00 15.04 360 VAL A CA 1
ATOM 2626 C C . VAL A 1 360 ? -1.945 6.374 21.073 1.00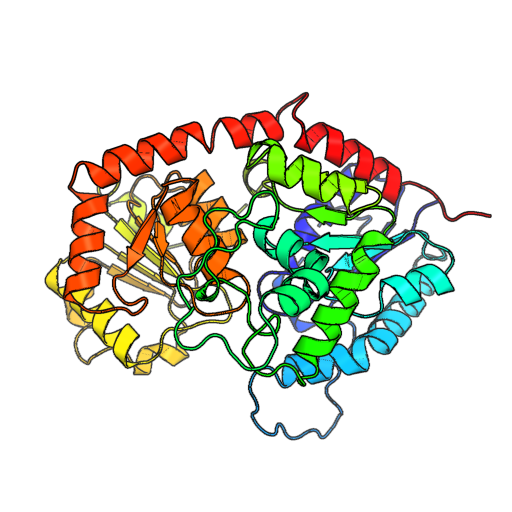 14.92 360 VAL A C 1
ATOM 2627 O O . VAL A 1 360 ? -2.335 7.473 20.679 1.00 14.17 360 VAL A O 1
ATOM 2631 N N . ALA A 1 361 ? -1.298 6.226 22.224 1.00 14.18 361 ALA A N 1
ATOM 2632 C CA . ALA A 1 361 ? -1.035 7.389 23.088 1.00 14.76 361 ALA A CA 1
ATOM 2633 C C . ALA A 1 361 ? -0.187 8.403 22.356 1.00 15.93 361 ALA A C 1
ATOM 2634 O O . ALA A 1 361 ? -0.328 9.594 22.559 1.00 16.05 361 ALA A O 1
ATOM 2636 N N . GLY A 1 362 ? 0.756 7.914 21.553 1.00 15.27 362 GLY A N 1
ATOM 2637 C CA . GLY A 1 362 ? 1.639 8.790 20.802 1.00 16.00 362 GLY A CA 1
ATOM 2638 C C . GLY A 1 362 ? 1.065 9.313 19.504 1.00 16.85 362 GLY A C 1
ATOM 2639 O O . GLY A 1 362 ? 1.694 10.167 18.857 1.00 17.72 362 GLY A O 1
ATOM 2640 N N . GLY A 1 363 ? -0.088 8.777 19.072 1.00 15.99 363 GLY A N 1
ATOM 2641 C CA . GLY A 1 363 ? -0.666 9.103 17.760 1.00 15.78 363 GLY A CA 1
ATOM 2642 C C . GLY A 1 363 ? 0.138 8.558 16.580 1.00 15.94 363 GLY A C 1
ATOM 2643 O O . GLY A 1 363 ? 0.139 9.142 15.505 1.00 15.77 363 GLY A O 1
ATOM 2644 N N . VAL A 1 364 ? 0.829 7.439 16.761 1.00 14.70 364 VAL A N 1
ATOM 2645 C CA . VAL A 1 364 ? 1.687 6.901 15.678 1.00 13.65 364 VAL A CA 1
ATOM 2646 C C . VAL A 1 364 ? 1.049 5.705 14.966 1.00 13.75 364 VAL A C 1
ATOM 2647 O O . VAL A 1 364 ? 0.686 4.708 15.617 1.00 12.65 364 VAL A O 1
ATOM 2651 N N . PRO A 1 365 ? 0.898 5.790 13.628 1.00 13.04 365 PRO A N 1
ATOM 2652 C CA . PRO A 1 365 ? 0.337 4.660 12.861 1.00 13.29 365 PRO A CA 1
ATOM 2653 C C . PRO A 1 365 ? 1.213 3.385 12.888 1.00 14.61 365 PRO A C 1
ATOM 2654 O O . PRO A 1 365 ? 2.475 3.467 12.895 1.00 13.27 365 PRO A O 1
ATOM 2658 N N . LEU A 1 366 ? 0.544 2.225 12.902 1.00 14.11 366 LEU A N 1
ATOM 2659 C CA . LEU A 1 366 ? 1.241 0.950 12.944 1.00 14.84 366 LEU A CA 1
ATOM 2660 C C . LEU A 1 366 ? 1.523 0.367 11.568 1.00 14.81 366 LEU A C 1
ATOM 2661 O O . LEU A 1 366 ? 0.703 0.489 10.659 1.00 14.96 366 LEU A O 1
ATOM 2666 N N . ILE A 1 367 ? 2.647 -0.329 11.455 1.00 14.46 367 ILE A N 1
ATOM 2667 C CA . ILE A 1 367 ? 2.930 -1.260 10.342 1.00 14.70 367 ILE A CA 1
ATOM 2668 C C . ILE A 1 367 ? 2.997 -2.672 10.958 1.00 15.88 367 ILE A C 1
ATOM 2669 O O . ILE A 1 367 ? 3.931 -2.981 11.702 1.00 15.75 367 ILE A O 1
ATOM 2674 N N . CYS A 1 368 ? 1.975 -3.487 10.699 1.00 16.28 368 CYS A N 1
ATOM 2675 C CA . CYS A 1 368 ? 1.747 -4.718 11.490 1.00 17.55 368 CYS A CA 1
ATOM 2676 C C . CYS A 1 368 ? 2.413 -5.989 10.954 1.00 17.13 368 CYS A C 1
ATOM 2677 O O . CYS A 1 368 ? 2.240 -6.364 9.803 1.00 18.40 368 CYS A O 1
ATOM 2680 N N . ARG A 1 369 ? 3.122 -6.691 11.818 1.00 16.27 369 ARG A N 1
ATOM 2681 C CA . ARG A 1 369 ? 3.771 -7.913 11.423 1.00 17.30 369 ARG A CA 1
ATOM 2682 C C . ARG A 1 369 ? 3.588 -8.894 12.584 1.00 17.00 369 ARG A C 1
ATOM 2683 O O . ARG A 1 369 ? 4.553 -9.202 13.289 1.00 15.41 369 ARG A O 1
ATOM 2691 N N . PRO A 1 370 ? 2.332 -9.359 12.805 1.00 17.57 370 PRO A N 1
ATOM 2692 C CA . PRO A 1 370 ? 2.055 -10.235 13.946 1.00 17.88 370 PRO A CA 1
ATOM 2693 C C . PRO A 1 370 ? 2.705 -11.617 13.813 1.00 18.46 370 PRO A C 1
ATOM 2694 O O . PRO A 1 370 ? 2.839 -12.122 12.680 1.00 16.92 370 PRO A O 1
ATOM 2698 N N . PHE A 1 371 ? 3.065 -12.232 14.947 1.00 18.54 371 PHE A N 1
ATOM 2699 C CA . PHE A 1 371 ? 3.719 -13.566 14.954 1.00 21.20 371 PHE A CA 1
ATOM 2700 C C . PHE A 1 371 ? 2.835 -14.704 15.489 1.00 22.47 371 PHE A C 1
ATOM 2701 O O . PHE A 1 371 ? 2.608 -15.709 14.793 1.00 23.48 371 PHE A O 1
ATOM 2709 N N . PHE A 1 372 ? 2.374 -14.564 16.727 1.00 23.55 372 PHE A N 1
ATOM 2710 C CA . PHE A 1 372 ? 1.651 -15.652 17.402 1.00 24.72 372 PHE A CA 1
ATOM 2711 C C . PHE A 1 372 ? 0.779 -15.129 18.494 1.00 23.17 372 PHE A C 1
ATOM 2712 O O . PHE A 1 372 ? 0.721 -13.907 18.744 1.00 22.02 372 PHE A O 1
ATOM 2720 N N . GLY A 1 373 ? 0.127 -16.049 19.197 1.00 21.68 373 GLY A N 1
ATOM 2721 C CA . GLY A 1 373 ? -0.780 -15.647 20.272 1.00 19.65 373 GLY A CA 1
ATOM 2722 C C . GLY A 1 373 ? -1.900 -14.794 19.717 1.00 18.86 373 GLY A C 1
ATOM 2723 O O . GLY A 1 373 ? -2.466 -15.135 18.683 1.00 18.11 373 GLY A O 1
ATOM 2724 N N . ASP A 1 374 ? -2.197 -13.687 20.408 1.00 17.51 374 ASP A N 1
ATOM 2725 C CA . ASP A 1 374 ? -3.246 -12.722 20.051 1.00 17.68 374 ASP A CA 1
ATOM 2726 C C . ASP A 1 374 ? -2.853 -11.697 18.970 1.00 17.68 374 ASP A C 1
ATOM 2727 O O . ASP A 1 374 ? -3.642 -10.794 18.624 1.00 17.45 374 ASP A O 1
ATOM 2732 N N . GLN A 1 375 ? -1.649 -11.835 18.443 1.00 17.95 375 GLN A N 1
ATOM 2733 C CA . GLN A 1 375 ? -1.070 -10.749 17.641 1.00 17.15 375 GLN A CA 1
ATOM 2734 C C . GLN A 1 375 ? -1.788 -10.579 16.322 1.00 16.64 375 GLN A C 1
ATOM 2735 O O . GLN A 1 375 ? -1.976 -9.444 15.883 1.00 15.87 375 GLN A O 1
ATOM 2741 N N . ARG A 1 376 ? -2.228 -11.686 15.719 1.00 16.21 376 ARG A N 1
ATOM 2742 C CA . ARG A 1 376 ? -3.058 -11.613 14.498 1.00 17.19 376 ARG A CA 1
ATOM 2743 C C . ARG A 1 376 ? -4.416 -10.948 14.717 1.00 16.41 376 ARG A C 1
ATOM 2744 O O . ARG A 1 376 ? -4.898 -10.167 13.854 1.00 16.51 376 ARG A O 1
ATOM 2752 N N . LEU A 1 377 ? -5.030 -11.209 15.875 1.00 15.32 377 LEU A N 1
ATOM 2753 C CA . LEU A 1 377 ? -6.302 -10.570 16.181 1.00 14.91 377 LEU A CA 1
ATOM 2754 C C . LEU A 1 377 ? -6.092 -9.076 16.346 1.00 14.40 377 LEU A C 1
ATOM 2755 O O . LEU A 1 377 ? -6.876 -8.242 15.833 1.00 13.14 377 LEU A O 1
ATOM 2760 N N . ASN A 1 378 ? -5.019 -8.722 17.050 1.00 15.06 378 ASN A N 1
ATOM 2761 C CA . ASN A 1 378 ? -4.688 -7.310 17.223 1.00 15.08 378 ASN A CA 1
ATOM 2762 C C . ASN A 1 378 ? -4.360 -6.647 15.889 1.00 14.66 378 ASN A C 1
ATOM 2763 O O . ASN A 1 378 ? -4.775 -5.518 15.674 1.00 15.29 378 ASN A O 1
ATOM 2768 N N . GLY A 1 379 ? -3.627 -7.349 15.011 1.00 13.78 379 GLY A N 1
ATOM 2769 C CA . GLY A 1 379 ? -3.334 -6.854 13.651 1.00 15.45 379 GLY A CA 1
ATOM 2770 C C . GLY A 1 379 ? -4.625 -6.525 12.881 1.00 15.93 379 GLY A C 1
ATOM 2771 O O . GLY A 1 379 ? -4.761 -5.453 12.291 1.00 16.65 379 GLY A O 1
ATOM 2772 N N . ARG A 1 380 ? -5.563 -7.460 12.901 1.00 15.62 380 ARG A N 1
ATOM 2773 C CA . ARG A 1 380 ? -6.863 -7.303 12.272 1.00 16.97 380 ARG A CA 1
ATOM 2774 C C . ARG A 1 380 ? -7.633 -6.088 12.812 1.00 16.92 380 ARG A C 1
ATOM 2775 O O . ARG A 1 380 ? -8.195 -5.296 12.039 1.00 16.59 380 ARG A O 1
ATOM 2783 N N . MET A 1 381 ? -7.659 -5.951 14.130 1.00 18.16 381 MET A N 1
ATOM 2784 C CA . MET A 1 381 ? -8.270 -4.795 14.802 1.00 19.16 381 MET A CA 1
ATOM 2785 C C . MET A 1 381 ? -7.655 -3.492 14.287 1.00 18.73 381 MET A C 1
ATOM 2786 O O . MET A 1 381 ? -8.376 -2.574 13.864 1.00 18.99 381 MET A O 1
ATOM 2791 N N . VAL A 1 382 ? -6.317 -3.429 14.278 1.00 18.64 382 VAL A N 1
ATOM 2792 C CA . VAL A 1 382 ? -5.603 -2.241 13.815 1.00 17.47 382 VAL A CA 1
ATOM 2793 C C . VAL A 1 382 ? -5.897 -1.921 12.337 1.00 18.76 382 VAL A C 1
ATOM 2794 O O . VAL A 1 382 ? -6.188 -0.764 11.996 1.00 17.20 382 VAL A O 1
ATOM 2798 N N . GLU A 1 383 ? -5.822 -2.929 11.470 1.00 18.67 383 GLU A N 1
ATOM 2799 C CA . GLU A 1 383 ? -5.926 -2.696 10.026 1.00 22.17 383 GLU A CA 1
ATOM 2800 C C . GLU A 1 383 ? -7.398 -2.518 9.579 1.00 22.66 383 GLU A C 1
ATOM 2801 O O . GLU A 1 383 ? -7.740 -1.564 8.846 1.00 23.68 383 GLU A O 1
ATOM 2807 N N . ASP A 1 384 ? -8.248 -3.443 10.007 1.00 22.78 384 ASP A N 1
ATOM 2808 C CA . ASP A 1 384 ? -9.599 -3.547 9.461 1.00 24.56 384 ASP A CA 1
ATOM 2809 C C . ASP A 1 384 ? -10.713 -2.955 10.316 1.00 24.55 384 ASP A C 1
ATOM 2810 O O . ASP A 1 384 ? -11.790 -2.636 9.797 1.00 26.46 384 ASP A O 1
ATOM 2815 N N . VAL A 1 385 ? -10.485 -2.786 11.602 1.00 24.27 385 VAL A N 1
ATOM 2816 C CA . VAL A 1 385 ? -11.558 -2.311 12.460 1.00 23.95 385 VAL A CA 1
ATOM 2817 C C . VAL A 1 385 ? -11.335 -0.841 12.823 1.00 24.04 385 VAL A C 1
ATOM 2818 O O . VAL A 1 385 ? -12.180 0.032 12.534 1.00 23.60 385 VAL A O 1
ATOM 2822 N N . LEU A 1 386 ? -10.203 -0.566 13.453 1.00 21.62 386 LEU A N 1
ATOM 2823 C CA . LEU A 1 386 ? -9.883 0.784 13.900 1.00 21.34 386 LEU A CA 1
ATOM 2824 C C . LEU A 1 386 ? -9.269 1.620 12.786 1.00 20.60 386 LEU A C 1
ATOM 2825 O O . LEU A 1 386 ? -9.362 2.849 12.809 1.00 20.17 386 LEU A O 1
ATOM 2830 N N . GLU A 1 387 ? -8.635 0.945 11.821 1.00 20.10 387 GLU A N 1
ATOM 2831 C CA . GLU A 1 387 ? -7.915 1.588 10.725 1.00 20.90 387 GLU A CA 1
ATOM 2832 C C . GLU A 1 387 ? -6.871 2.590 11.231 1.00 19.66 387 GLU A C 1
ATOM 2833 O O . GLU A 1 387 ? -6.880 3.792 10.879 1.00 19.23 387 GLU A O 1
ATOM 2839 N N . ILE A 1 388 ? -5.984 2.104 12.102 1.00 17.95 388 ILE A N 1
ATOM 2840 C CA . ILE A 1 388 ? -4.909 2.953 12.648 1.00 16.62 388 ILE A CA 1
ATOM 2841 C C . ILE A 1 388 ? -3.577 2.400 12.236 1.00 17.13 388 ILE A C 1
ATOM 2842 O O . ILE A 1 388 ? -2.541 2.814 12.745 1.00 17.10 388 ILE A O 1
ATOM 2847 N N . GLY A 1 389 ? -3.581 1.453 11.310 1.00 17.27 389 GLY A N 1
ATOM 2848 C CA . GLY A 1 389 ? -2.321 0.904 10.831 1.00 18.23 389 GLY A CA 1
ATOM 2849 C C . GLY A 1 389 ? -2.495 0.185 9.521 1.00 19.86 389 GLY A C 1
ATOM 2850 O O . GLY A 1 389 ? -3.624 0.009 9.049 1.00 19.76 389 GLY A O 1
ATOM 2851 N N . VAL A 1 390 ? -1.376 -0.241 8.943 1.00 20.88 390 VAL A N 1
ATOM 2852 C CA . VAL A 1 390 ? -1.381 -0.979 7.690 1.00 23.04 390 VAL A CA 1
ATOM 2853 C C . VAL A 1 390 ? -0.795 -2.361 7.882 1.00 24.58 390 VAL A C 1
ATOM 2854 O O . VAL A 1 390 ? -0.012 -2.601 8.815 1.00 23.71 390 VAL A O 1
ATOM 2858 N N . ARG A 1 391 ? -1.201 -3.259 6.989 1.00 26.80 391 ARG A N 1
ATOM 2859 C CA . ARG A 1 391 ? -0.698 -4.616 6.950 1.00 29.86 391 ARG A CA 1
ATOM 2860 C C . ARG A 1 391 ? 0.498 -4.738 6.010 1.00 30.46 391 ARG A C 1
ATOM 2861 O O . ARG A 1 391 ? 0.678 -3.956 5.085 1.00 30.34 391 ARG A O 1
ATOM 2869 N N . ILE A 1 392 ? 1.346 -5.703 6.303 1.00 32.72 392 ILE A N 1
ATOM 2870 C CA . ILE A 1 392 ? 2.399 -6.079 5.388 1.00 34.46 392 ILE A CA 1
ATOM 2871 C C . ILE A 1 392 ? 1.832 -7.206 4.506 1.00 35.00 392 ILE A C 1
ATOM 2872 O O . ILE A 1 392 ? 1.440 -8.270 5.017 1.00 35.15 392 ILE A O 1
ATOM 2877 N N . GLU A 1 393 ? 1.746 -6.939 3.203 1.00 35.76 393 GLU A N 1
ATOM 2878 C CA . GLU A 1 393 ? 1.308 -7.933 2.210 1.00 36.67 393 GLU A CA 1
ATOM 2879 C C . GLU A 1 393 ? 2.060 -9.246 2.413 1.00 35.96 393 GLU A C 1
ATOM 2880 O O . GLU A 1 393 ? 3.288 -9.250 2.379 1.00 36.42 393 GLU A O 1
ATOM 2886 N N . GLY A 1 394 ? 1.336 -10.343 2.634 1.00 35.19 394 GLY A N 1
ATOM 2887 C CA . GLY A 1 394 ? 1.960 -11.666 2.817 1.00 33.29 394 GLY A CA 1
ATOM 2888 C C . GLY A 1 394 ? 2.285 -11.979 4.268 1.00 32.58 394 GLY A C 1
ATOM 2889 O O . GLY A 1 394 ? 2.632 -13.116 4.611 1.00 32.37 394 GLY A O 1
ATOM 2890 N N . GLY A 1 395 ? 2.174 -10.977 5.134 1.00 30.76 395 GLY A N 1
ATOM 2891 C CA . GLY A 1 395 ? 2.436 -11.197 6.549 1.00 29.84 395 GLY A CA 1
ATOM 2892 C C . GLY A 1 395 ? 3.904 -11.393 6.901 1.00 29.08 395 GLY A C 1
ATOM 2893 O O . GLY A 1 395 ? 4.219 -11.736 8.057 1.00 29.17 395 GLY A O 1
ATOM 2894 N N . VAL A 1 396 ? 4.798 -11.185 5.918 1.00 26.70 396 VAL A N 1
ATOM 2895 C CA . VAL A 1 396 ? 6.249 -11.265 6.137 1.00 25.08 396 VAL A CA 1
ATOM 2896 C C . VAL A 1 396 ? 6.933 -10.024 5.547 1.00 24.03 396 VAL A C 1
ATOM 2897 O O . VAL A 1 396 ? 6.511 -9.510 4.502 1.00 23.51 396 VAL A O 1
ATOM 2901 N N . PHE A 1 397 ? 7.973 -9.559 6.230 1.00 22.81 397 PHE A N 1
ATOM 2902 C CA . PHE A 1 397 ? 8.832 -8.494 5.710 1.00 21.90 397 PHE A CA 1
ATOM 2903 C C . PHE A 1 397 ? 9.453 -8.851 4.347 1.00 21.55 397 PHE A C 1
ATOM 2904 O O . PHE A 1 397 ? 10.108 -9.886 4.199 1.00 20.81 397 PHE A O 1
ATOM 2912 N N . THR A 1 398 ? 9.185 -7.994 3.363 1.00 21.19 398 THR A N 1
ATOM 2913 C CA . THR A 1 398 ? 9.974 -7.895 2.127 1.00 21.15 398 THR A CA 1
ATOM 2914 C C . THR A 1 398 ? 10.500 -6.446 1.986 1.00 20.49 398 THR A C 1
ATOM 2915 O O . THR A 1 398 ? 9.903 -5.505 2.503 1.00 19.80 398 THR A O 1
ATOM 2919 N N . LYS A 1 399 ? 11.611 -6.269 1.287 1.00 20.13 399 LYS A N 1
ATOM 2920 C CA . LYS A 1 399 ? 12.153 -4.943 1.046 1.00 19.28 399 LYS A CA 1
ATOM 2921 C C . LYS A 1 399 ? 11.119 -4.005 0.418 1.00 19.08 399 LYS A C 1
ATOM 2922 O O . LYS A 1 399 ? 10.832 -2.956 0.955 1.00 18.43 399 LYS A O 1
ATOM 2928 N N . SER A 1 400 ? 10.564 -4.389 -0.723 1.00 19.01 400 SER A N 1
ATOM 2929 C CA . SER A 1 400 ? 9.625 -3.483 -1.397 1.00 20.18 400 SER A CA 1
ATOM 2930 C C . SER A 1 400 ? 8.342 -3.303 -0.609 1.00 19.04 400 SER A C 1
ATOM 2931 O O . SER A 1 400 ? 7.760 -2.233 -0.620 1.00 19.00 400 SER A O 1
ATOM 2934 N N . GLY A 1 401 ? 7.885 -4.344 0.082 1.00 19.62 401 GLY A N 1
ATOM 2935 C CA . GLY A 1 401 ? 6.650 -4.197 0.869 1.00 18.94 401 GLY A CA 1
ATOM 2936 C C . GLY A 1 401 ? 6.834 -3.186 1.990 1.00 19.02 401 GLY A C 1
ATOM 2937 O O . GLY A 1 401 ? 5.956 -2.367 2.243 1.00 18.48 401 GLY A O 1
ATOM 2938 N N . LEU A 1 402 ? 7.958 -3.258 2.687 1.00 18.28 402 LEU A N 1
ATOM 2939 C CA . LEU A 1 402 ? 8.228 -2.286 3.764 1.00 18.02 402 LEU A CA 1
ATOM 2940 C C . LEU A 1 402 ? 8.376 -0.849 3.257 1.00 17.84 402 LEU A C 1
ATOM 2941 O O . LEU A 1 402 ? 7.810 0.071 3.828 1.00 17.08 402 LEU A O 1
ATOM 2946 N N . MET A 1 403 ? 9.122 -0.653 2.171 1.00 17.71 403 MET A N 1
ATOM 2947 C CA . MET A 1 403 ? 9.248 0.679 1.591 1.00 19.13 403 MET A CA 1
ATOM 2948 C C . MET A 1 403 ? 7.916 1.297 1.171 1.00 18.60 403 MET A C 1
ATOM 2949 O O . MET A 1 403 ? 7.704 2.503 1.329 1.00 18.88 403 MET A O 1
ATOM 2954 N N . SER A 1 404 ? 7.024 0.483 0.628 1.00 18.75 404 SER A N 1
ATOM 2955 C CA . SER A 1 404 ? 5.685 0.976 0.359 1.00 19.16 404 SER A CA 1
ATOM 2956 C C . SER A 1 404 ? 4.952 1.426 1.640 1.00 19.06 404 SER A C 1
ATOM 2957 O O . SER A 1 404 ? 4.337 2.494 1.648 1.00 18.90 404 SER A O 1
ATOM 2960 N N . CYS A 1 405 ? 5.014 0.621 2.706 1.00 18.50 405 CYS A N 1
ATOM 2961 C CA . CYS A 1 405 ? 4.372 1.000 3.978 1.00 19.52 405 CYS A CA 1
ATOM 2962 C C . CYS A 1 405 ? 4.975 2.300 4.500 1.00 18.62 405 CYS A C 1
ATOM 2963 O O . CYS A 1 405 ? 4.252 3.161 4.964 1.00 18.87 405 CYS A O 1
ATOM 2966 N N . PHE A 1 406 ? 6.299 2.448 4.430 1.00 17.93 406 PHE A N 1
ATOM 2967 C CA . PHE A 1 406 ? 6.937 3.664 4.928 1.00 18.20 406 PHE A CA 1
ATOM 2968 C C . PHE A 1 406 ? 6.406 4.888 4.143 1.00 18.70 406 PHE A C 1
ATOM 2969 O O . PHE A 1 406 ? 6.027 5.896 4.731 1.00 17.59 406 PHE A O 1
ATOM 2977 N N . ASP A 1 407 ? 6.407 4.790 2.817 1.00 20.08 407 ASP A N 1
ATOM 2978 C CA . ASP A 1 407 ? 5.890 5.869 1.933 1.00 21.71 407 ASP A CA 1
ATOM 2979 C C . ASP A 1 407 ? 4.421 6.224 2.228 1.00 21.47 407 ASP A C 1
ATOM 2980 O O . ASP A 1 407 ? 4.110 7.390 2.454 1.00 21.71 407 ASP A O 1
ATOM 2985 N N . GLN A 1 408 ? 3.544 5.212 2.256 1.00 22.06 408 GLN A N 1
ATOM 2986 C CA . GLN A 1 408 ? 2.088 5.372 2.528 1.00 23.19 408 GLN A CA 1
ATOM 2987 C C . GLN A 1 408 ? 1.889 6.173 3.809 1.00 21.68 408 GLN A C 1
ATOM 2988 O O . GLN A 1 408 ? 1.140 7.141 3.861 1.00 20.58 408 GLN A O 1
ATOM 2994 N N . ILE A 1 409 ? 2.583 5.767 4.865 1.00 20.65 409 ILE A N 1
ATOM 2995 C CA . ILE A 1 409 ? 2.371 6.390 6.160 1.00 19.40 409 ILE A CA 1
ATOM 2996 C C . ILE A 1 409 ? 3.070 7.730 6.311 1.00 19.09 409 ILE A C 1
ATOM 2997 O O . ILE A 1 409 ? 2.476 8.678 6.834 1.00 18.45 409 ILE A O 1
ATOM 3002 N N . LEU A 1 410 ? 4.342 7.804 5.902 1.00 18.82 410 LEU A N 1
ATOM 3003 C CA . LEU A 1 410 ? 5.135 9.008 6.148 1.00 20.14 410 LEU A CA 1
ATOM 3004 C C . LEU A 1 410 ? 4.913 10.118 5.152 1.00 21.04 410 LEU A C 1
ATOM 3005 O O . LEU A 1 410 ? 5.044 11.284 5.521 1.00 21.56 410 LEU A O 1
ATOM 3010 N N . SER A 1 411 ? 4.592 9.760 3.911 1.00 21.99 411 SER A N 1
ATOM 3011 C CA . SER A 1 411 ? 4.506 10.773 2.844 1.00 23.76 411 SER A CA 1
ATOM 3012 C C . SER A 1 411 ? 3.148 10.929 2.144 1.00 24.21 411 SER A C 1
ATOM 3013 O O . SER A 1 411 ? 2.920 11.922 1.453 1.00 25.96 411 SER A O 1
ATOM 3016 N N . GLN A 1 412 ? 2.241 9.975 2.311 1.00 23.67 412 GLN A N 1
ATOM 3017 C CA . GLN A 1 412 ? 1.020 9.998 1.494 1.00 23.41 412 GLN A CA 1
ATOM 3018 C C . GLN A 1 412 ? -0.237 10.243 2.325 1.00 22.42 412 GLN A C 1
ATOM 3019 O O . GLN A 1 412 ? -0.192 10.286 3.554 1.00 20.99 412 GLN A O 1
ATOM 3025 N N . GLU A 1 413 ? -1.356 10.400 1.632 1.00 21.97 413 GLU A N 1
ATOM 3026 C CA . GLU A 1 413 ? -2.647 10.642 2.238 1.00 22.14 413 GLU A CA 1
ATOM 3027 C C . GLU A 1 413 ? -3.068 9.595 3.276 1.00 22.31 413 GLU A C 1
ATOM 3028 O O . GLU A 1 413 ? -3.676 9.948 4.280 1.00 22.14 413 GLU A O 1
ATOM 3034 N N . LYS A 1 414 ? -2.802 8.316 3.002 1.00 22.57 414 LYS A N 1
ATOM 3035 C CA . LYS A 1 414 ? -3.111 7.208 3.940 1.00 22.54 414 LYS A CA 1
ATOM 3036 C C . LYS A 1 414 ? -2.655 7.489 5.376 1.00 21.53 414 LYS A C 1
ATOM 3037 O O . LYS A 1 414 ? -3.415 7.255 6.330 1.00 20.43 414 LYS A O 1
ATOM 3043 N N . GLY A 1 415 ? -1.419 7.984 5.514 1.00 21.36 415 GLY A N 1
ATOM 3044 C CA . GLY A 1 415 ? -0.866 8.307 6.835 1.00 20.09 415 GLY A CA 1
ATOM 3045 C C . GLY A 1 415 ? -1.616 9.433 7.509 1.00 20.27 415 GLY A C 1
ATOM 3046 O O . GLY A 1 415 ? -1.828 9.413 8.718 1.00 19.69 415 GLY A O 1
ATOM 3047 N N . LYS A 1 416 ? -2.053 10.417 6.715 1.00 19.89 416 LYS A N 1
ATOM 3048 C CA . LYS A 1 416 ? -2.873 11.510 7.224 1.00 20.33 416 LYS A CA 1
ATOM 3049 C C . LYS A 1 416 ? -4.197 11.003 7.796 1.00 20.02 416 LYS A C 1
ATOM 3050 O O . LYS A 1 416 ? -4.648 11.467 8.858 1.00 19.76 416 LYS A O 1
ATOM 3056 N N . LYS A 1 417 ? -4.808 10.048 7.101 1.00 19.55 417 LYS A N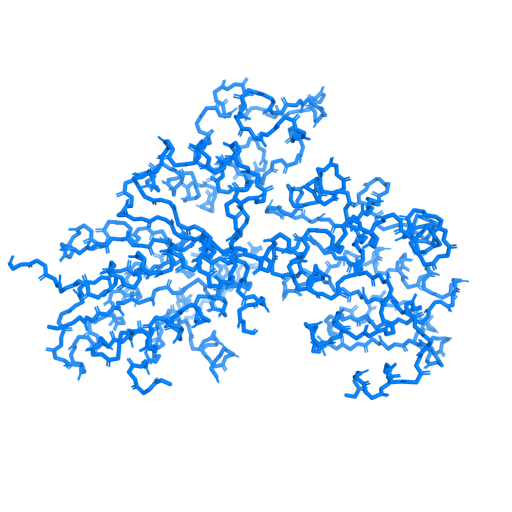 1
ATOM 3057 C CA . LYS A 1 417 ? -6.052 9.447 7.568 1.00 19.87 417 LYS A CA 1
ATOM 3058 C C . LYS A 1 417 ? -5.842 8.596 8.819 1.00 19.09 417 LYS A C 1
ATOM 3059 O O . LYS A 1 417 ? -6.651 8.662 9.766 1.00 18.39 417 LYS A O 1
ATOM 3065 N N . LEU A 1 418 ? -4.772 7.808 8.826 1.00 18.77 418 LEU A N 1
ATOM 3066 C CA . LEU A 1 418 ? -4.454 6.974 10.005 1.00 19.16 418 LEU A CA 1
ATOM 3067 C C . LEU A 1 418 ? -4.205 7.837 11.217 1.00 17.65 418 LEU A C 1
ATOM 3068 O O . LEU A 1 418 ? -4.692 7.529 12.285 1.00 17.84 418 LEU A O 1
ATOM 3073 N N . ARG A 1 419 ? -3.478 8.936 11.037 1.00 17.75 419 ARG A N 1
ATOM 3074 C CA . ARG A 1 419 ? -3.247 9.882 12.123 1.00 18.67 419 ARG A CA 1
ATOM 3075 C C . ARG A 1 419 ? -4.563 10.507 12.633 1.00 19.05 419 ARG A C 1
ATOM 3076 O O . ARG A 1 419 ? -4.723 10.699 13.843 1.00 17.85 419 ARG A O 1
ATOM 3084 N N . GLU A 1 420 ? -5.494 10.813 11.719 1.00 19.29 420 GLU A N 1
ATOM 3085 C CA . GLU A 1 420 ? -6.826 11.317 12.125 1.00 20.22 420 GLU A CA 1
ATOM 3086 C C . GLU A 1 420 ? -7.582 10.284 12.941 1.00 18.77 420 GLU A C 1
ATOM 3087 O O . GLU A 1 420 ? -8.157 10.622 13.967 1.00 19.20 420 GLU A O 1
ATOM 3093 N N . ASN A 1 421 ? -7.587 9.039 12.465 1.00 18.30 421 ASN A N 1
ATOM 3094 C CA . ASN A 1 421 ? -8.208 7.913 13.186 1.00 17.89 421 ASN A CA 1
ATOM 3095 C C . ASN A 1 421 ? -7.613 7.718 14.579 1.00 17.18 421 ASN A C 1
ATOM 3096 O O . ASN A 1 421 ? -8.348 7.543 15.575 1.00 17.24 421 ASN A O 1
ATOM 3101 N N . LEU A 1 422 ? -6.290 7.796 14.666 1.00 16.95 422 LEU A N 1
ATOM 3102 C CA . LEU A 1 422 ? -5.617 7.707 15.971 1.00 17.96 422 LEU A CA 1
ATOM 3103 C C . LEU A 1 422 ? -6.059 8.819 16.908 1.00 17.56 422 LEU A C 1
ATOM 3104 O O . LEU A 1 422 ? -6.217 8.587 18.111 1.00 17.28 422 LEU A O 1
ATOM 3109 N N . ARG A 1 423 ? -6.207 10.051 16.380 1.00 18.24 423 ARG A N 1
ATOM 3110 C CA . ARG A 1 423 ? -6.579 11.179 17.254 1.00 19.77 423 ARG A CA 1
ATOM 3111 C C . ARG A 1 423 ? -7.968 10.975 17.865 1.00 17.68 423 ARG A C 1
ATOM 3112 O O . ARG A 1 423 ? -8.174 11.263 19.047 1.00 16.88 423 ARG A O 1
ATOM 3120 N N . ALA A 1 424 ? -8.899 10.503 17.051 1.00 17.16 424 ALA A N 1
ATOM 3121 C CA . ALA A 1 424 ? -10.281 10.313 17.498 1.00 17.99 424 ALA A CA 1
ATOM 3122 C C . ALA A 1 424 ? -10.359 9.144 18.501 1.00 18.04 424 ALA A C 1
ATOM 3123 O O . ALA A 1 424 ? -11.114 9.190 19.471 1.00 19.15 424 ALA A O 1
ATOM 3125 N N . LEU A 1 425 ? -9.600 8.087 18.225 1.00 16.36 425 LEU A N 1
ATOM 3126 C CA . LEU A 1 425 ? -9.550 6.940 19.109 1.00 16.37 425 LEU A CA 1
ATOM 3127 C C . LEU A 1 425 ? -9.005 7.312 20.481 1.00 16.29 425 LEU A C 1
ATOM 3128 O O . LEU A 1 425 ? -9.607 6.969 21.493 1.00 14.80 425 LEU A O 1
ATOM 3133 N N . ARG A 1 426 ? -7.894 8.055 20.496 1.00 16.66 426 ARG A N 1
ATOM 3134 C CA A ARG A 1 426 ? -7.254 8.471 21.738 0.50 17.95 426 ARG A CA 1
ATOM 3135 C CA B ARG A 1 426 ? -7.260 8.475 21.743 0.50 17.69 426 ARG A CA 1
ATOM 3136 C C . ARG A 1 426 ? -8.183 9.327 22.591 1.00 17.79 426 ARG A C 1
ATOM 3137 O O . ARG A 1 426 ? -8.204 9.186 23.819 1.00 18.67 426 ARG A O 1
ATOM 3152 N N . GLU A 1 427 ? -8.941 10.218 21.943 1.00 18.49 427 GLU A N 1
ATOM 3153 C CA . GLU A 1 427 ? -9.895 11.080 22.651 1.00 18.81 427 GLU A CA 1
ATOM 3154 C C . GLU A 1 427 ? -10.965 10.238 23.354 1.00 18.91 427 GLU A C 1
ATOM 3155 O O . GLU A 1 427 ? -11.303 10.494 24.517 1.00 19.76 427 GLU A O 1
ATOM 3161 N N . THR A 1 428 ? -11.500 9.245 22.651 1.00 18.79 428 THR A N 1
ATOM 3162 C CA . THR A 1 428 ? -12.475 8.321 23.280 1.00 19.75 428 THR A CA 1
ATOM 3163 C C . THR A 1 428 ? -11.874 7.645 24.522 1.00 19.37 428 THR A C 1
ATOM 3164 O O . THR A 1 428 ? -12.489 7.635 25.618 1.00 18.37 428 THR A O 1
ATOM 3168 N N . ALA A 1 429 ? -10.657 7.119 24.344 1.00 18.78 429 ALA A N 1
ATOM 3169 C CA . ALA A 1 429 ? -9.942 6.395 25.376 1.00 18.79 429 ALA A CA 1
ATOM 3170 C C . ALA A 1 429 ? -9.730 7.325 26.545 1.00 19.82 429 ALA A C 1
ATOM 3171 O O . ALA A 1 429 ? -10.003 6.937 27.683 1.00 19.28 429 ALA A O 1
ATOM 3173 N N . ASP A 1 430 ? -9.305 8.571 26.262 1.00 19.26 430 ASP A N 1
ATOM 3174 C CA . ASP A 1 430 ? -9.080 9.585 27.312 1.00 20.66 430 ASP A CA 1
ATOM 3175 C C . ASP A 1 430 ? -10.351 9.867 28.112 1.00 19.76 430 ASP A C 1
ATOM 3176 O O . ASP A 1 430 ? -10.296 10.023 29.321 1.00 21.43 430 ASP A O 1
ATOM 3181 N N . ARG A 1 431 ? -11.488 9.972 27.433 1.00 19.33 431 ARG A N 1
ATOM 3182 C CA . ARG A 1 431 ? -12.757 10.191 28.119 1.00 19.07 431 ARG A CA 1
ATOM 3183 C C . ARG A 1 431 ? -13.108 9.002 29.025 1.00 19.20 431 ARG A C 1
ATOM 3184 O O . ARG A 1 431 ? -13.652 9.199 30.106 1.00 19.59 431 ARG A O 1
ATOM 3192 N N . ALA A 1 432 ? -12.807 7.779 28.582 1.00 18.27 432 ALA A N 1
ATOM 3193 C CA . ALA A 1 432 ? -13.063 6.581 29.412 1.00 19.35 432 ALA A CA 1
ATOM 3194 C C . ALA A 1 432 ? -12.275 6.590 30.737 1.00 19.63 432 ALA A C 1
ATOM 3195 O O . ALA A 1 432 ? -12.767 6.103 31.778 1.00 20.10 432 ALA A O 1
ATOM 3197 N N . VAL A 1 433 ? -11.075 7.159 30.715 1.00 20.00 433 VAL A N 1
ATOM 3198 C CA . VAL A 1 433 ? -10.283 7.249 31.937 1.00 21.42 433 VAL A CA 1
ATOM 3199 C C . VAL A 1 433 ? -10.364 8.607 32.601 1.00 22.33 433 VAL A C 1
ATOM 3200 O O . VAL A 1 433 ? -9.668 8.874 33.570 1.00 23.26 433 VAL A O 1
ATOM 3204 N N . GLY A 1 434 ? -11.202 9.486 32.069 1.00 23.24 434 GLY A N 1
ATOM 3205 C CA . GLY A 1 434 ? -11.432 10.770 32.733 1.00 24.59 434 GLY A CA 1
ATOM 3206 C C . GLY A 1 434 ? -12.410 10.686 33.896 1.00 25.81 434 GLY A C 1
ATOM 3207 O O . GLY A 1 434 ? -12.948 9.610 34.204 1.00 25.37 434 GLY A O 1
ATOM 3208 N N . PRO A 1 435 ? -12.694 11.839 34.536 1.00 27.10 435 PRO A N 1
ATOM 3209 C CA . PRO A 1 435 ? -13.685 11.830 35.613 1.00 28.32 435 PRO A CA 1
ATOM 3210 C C . PRO A 1 435 ? -15.019 11.384 35.020 1.00 28.77 435 PRO A C 1
ATOM 3211 O O . PRO A 1 435 ? -15.337 11.753 33.895 1.00 29.53 435 PRO A O 1
ATOM 3215 N N . LYS A 1 436 ? -15.782 10.576 35.735 1.00 29.71 436 LYS A N 1
ATOM 3216 C CA . LYS A 1 436 ? -17.029 10.015 35.169 1.00 29.56 436 LYS A CA 1
ATOM 3217 C C . LYS A 1 436 ? -16.833 9.044 33.971 1.00 28.20 436 LYS A C 1
ATOM 3218 O O . LYS A 1 436 ? -17.813 8.555 33.412 1.00 28.57 436 LYS A O 1
ATOM 3224 N N . GLY A 1 437 ? -15.590 8.735 33.607 1.00 25.90 437 GLY A N 1
ATOM 3225 C CA . GLY A 1 437 ? -15.347 7.792 32.506 1.00 23.56 437 GLY A CA 1
ATOM 3226 C C . GLY A 1 437 ? -15.734 6.363 32.897 1.00 22.12 437 GLY A C 1
ATOM 3227 O O . GLY A 1 437 ? -15.697 6.003 34.070 1.00 21.41 437 GLY A O 1
ATOM 3228 N N . SER A 1 438 ? -16.095 5.553 31.913 1.00 20.06 438 SER A N 1
ATOM 3229 C CA . SER A 1 438 ? -16.408 4.132 32.151 1.00 20.35 438 SER A CA 1
ATOM 3230 C C . SER A 1 438 ? -15.271 3.379 32.894 1.00 19.82 438 SER A C 1
ATOM 3231 O O . SER A 1 438 ? -15.543 2.612 33.831 1.00 19.44 438 SER A O 1
ATOM 3234 N N . SER A 1 439 ? -14.012 3.605 32.491 1.00 19.35 439 SER A N 1
ATOM 3235 C CA . SER A 1 439 ? -12.871 2.908 33.136 1.00 18.04 439 SER A CA 1
ATOM 3236 C C . SER A 1 439 ? -12.664 3.397 34.546 1.00 18.36 439 SER A C 1
ATOM 3237 O O . SER A 1 439 ? -12.362 2.604 35.452 1.00 17.59 439 SER A O 1
ATOM 3240 N N . THR A 1 440 ? -12.850 4.699 34.757 1.00 17.30 440 THR A N 1
ATOM 3241 C CA . THR A 1 440 ? -12.757 5.267 36.110 1.00 18.29 440 THR A CA 1
ATOM 3242 C C . THR A 1 440 ? -13.796 4.628 37.052 1.00 18.43 440 THR A C 1
ATOM 3243 O O . THR A 1 440 ? -13.464 4.246 38.165 1.00 17.95 440 THR A O 1
ATOM 3247 N N . GLU A 1 441 ? -15.035 4.508 36.585 1.00 18.59 441 GLU A N 1
ATOM 3248 C CA . GLU A 1 441 ? -16.117 3.911 37.382 1.00 19.23 441 GLU A CA 1
ATOM 3249 C C . GLU A 1 441 ? -15.898 2.407 37.629 1.00 17.99 441 GLU A C 1
ATOM 3250 O O . GLU A 1 441 ? -16.118 1.906 38.743 1.00 16.97 441 GLU A O 1
ATOM 3256 N N . ASN A 1 442 ? -15.453 1.693 36.595 1.00 17.41 442 ASN A N 1
ATOM 3257 C CA . ASN A 1 442 ? -15.085 0.270 36.742 1.00 17.02 442 ASN A CA 1
ATOM 3258 C C . ASN A 1 442 ? -13.948 0.091 37.737 1.00 15.95 442 ASN A C 1
ATOM 3259 O O . ASN A 1 442 ? -13.909 -0.910 38.462 1.00 16.37 442 ASN A O 1
ATOM 3264 N N . PHE A 1 443 ? -12.990 1.019 37.748 1.00 16.44 443 PHE A N 1
ATOM 3265 C CA . PHE A 1 443 ? -11.857 0.892 38.669 1.00 16.15 443 PHE A CA 1
ATOM 3266 C C . PHE A 1 443 ? -12.316 1.052 40.109 1.00 18.03 443 PHE A C 1
ATOM 3267 O O . PHE A 1 443 ? -11.809 0.389 41.029 1.00 18.49 443 PHE A O 1
ATOM 3275 N N . ILE A 1 444 ? -13.284 1.940 40.319 1.00 18.15 444 ILE A N 1
ATOM 3276 C CA . ILE A 1 444 ? -13.901 2.060 41.650 1.00 18.93 444 ILE A CA 1
ATOM 3277 C C . ILE A 1 444 ? -14.509 0.720 42.083 1.00 18.27 444 ILE A C 1
ATOM 3278 O O . ILE A 1 444 ? -14.340 0.285 43.224 1.00 17.95 444 ILE A O 1
ATOM 3283 N N . THR A 1 445 ? -15.211 0.062 41.160 1.00 17.66 445 THR A N 1
ATOM 3284 C CA . THR A 1 445 ? -15.772 -1.245 41.440 1.00 17.42 445 THR A CA 1
ATOM 3285 C C . THR A 1 445 ? -14.687 -2.254 41.855 1.00 17.11 445 THR A C 1
ATOM 3286 O O . THR A 1 445 ? -14.873 -3.030 42.789 1.00 15.72 445 THR A O 1
ATOM 3290 N N . LEU A 1 446 ? -13.558 -2.233 41.155 1.00 16.32 446 LEU A N 1
ATOM 3291 C CA . LEU A 1 446 ? -12.486 -3.179 41.441 1.00 15.98 446 LEU A CA 1
ATOM 3292 C C . LEU A 1 446 ? -11.832 -2.866 42.800 1.00 17.33 446 LEU A C 1
ATOM 3293 O O . LEU A 1 446 ? -11.539 -3.794 43.590 1.00 16.92 446 LEU A O 1
ATOM 3298 N N . VAL A 1 447 ? -11.592 -1.579 43.082 1.00 16.14 447 VAL A N 1
ATOM 3299 C CA . VAL A 1 447 ? -11.063 -1.214 44.398 1.00 17.44 447 VAL A CA 1
ATOM 3300 C C . VAL A 1 447 ? -11.993 -1.782 45.501 1.00 18.04 447 VAL A C 1
ATOM 3301 O O . VAL A 1 447 ? -11.528 -2.332 46.516 1.00 18.07 447 VAL A O 1
ATOM 3305 N N . ASP A 1 448 ? -13.299 -1.657 45.279 1.00 18.18 448 ASP A N 1
ATOM 3306 C CA . ASP A 1 448 ? -14.306 -2.158 46.232 1.00 19.89 448 ASP A CA 1
ATOM 3307 C C . ASP A 1 448 ? -14.151 -3.663 46.394 1.00 19.69 448 ASP A C 1
ATOM 3308 O O . ASP A 1 448 ? -14.186 -4.178 47.520 1.00 19.80 448 ASP A O 1
ATOM 3313 N N . LEU A 1 449 ? -13.984 -4.380 45.277 1.00 19.03 449 LEU A N 1
ATOM 3314 C CA . LEU A 1 449 ? -13.779 -5.825 45.383 1.00 19.46 449 LEU A CA 1
ATOM 3315 C C . LEU A 1 449 ? -12.497 -6.231 46.147 1.00 20.58 449 LEU A C 1
ATOM 3316 O O . LEU A 1 449 ? -12.554 -7.130 46.990 1.00 19.66 449 LEU A O 1
ATOM 3321 N N . VAL A 1 450 ? -11.354 -5.601 45.845 1.00 20.98 450 VAL A N 1
ATOM 3322 C CA . VAL A 1 450 ? -10.083 -5.978 46.516 1.00 22.06 450 VAL A CA 1
ATOM 3323 C C . VAL A 1 450 ? -10.044 -5.466 47.974 1.00 23.31 450 VAL A C 1
ATOM 3324 O O . VAL A 1 450 ? -9.278 -5.984 48.796 1.00 24.08 450 VAL A O 1
ATOM 3328 N N . SER A 1 451 ? -10.876 -4.475 48.291 1.00 23.41 451 SER A N 1
ATOM 3329 C CA . SER A 1 451 ? -10.962 -3.947 49.656 1.00 25.71 451 SER A CA 1
ATOM 3330 C C . SER A 1 451 ? -11.768 -4.816 50.604 1.00 26.16 451 SER A C 1
ATOM 3331 O O . SER A 1 451 ? -11.768 -4.565 51.801 1.00 27.36 451 SER A O 1
ATOM 3334 N N . LYS A 1 452 ? -12.515 -5.764 50.060 1.00 26.63 452 LYS A N 1
ATOM 3335 C CA . LYS A 1 452 ? -13.468 -6.525 50.853 1.00 28.18 452 LYS A CA 1
ATOM 3336 C C . LYS A 1 452 ? -12.693 -7.476 51.746 1.00 27.55 452 LYS A C 1
ATOM 3337 O O . LYS A 1 452 ? -11.842 -8.228 51.259 1.00 27.82 452 LYS A O 1
ATOM 3343 N N . PRO A 1 453 ? -12.983 -7.459 53.056 1.00 27.60 453 PRO A N 1
ATOM 3344 C CA . PRO A 1 453 ? -12.281 -8.418 53.897 1.00 27.01 453 PRO A CA 1
ATOM 3345 C C . PRO A 1 453 ? -12.720 -9.830 53.535 1.00 26.41 453 PRO A C 1
ATOM 3346 O O . PRO A 1 453 ? -13.730 -10.020 52.820 1.00 24.32 453 PRO A O 1
ATOM 3350 N N . LYS A 1 454 ? -11.958 -10.811 54.007 1.00 26.15 454 LYS A N 1
ATOM 3351 C CA . LYS A 1 454 ? -12.341 -12.205 53.857 1.00 26.51 454 LYS A CA 1
ATOM 3352 C C . LYS A 1 454 ? -13.643 -12.476 54.625 1.00 27.56 454 LYS A C 1
ATOM 3353 O O . LYS A 1 454 ? -13.832 -11.955 55.725 1.00 27.27 454 LYS A O 1
ATOM 3359 N N . ASP A 1 455 ? -14.533 -13.267 54.028 1.00 28.43 455 ASP A N 1
ATOM 3360 C CA . ASP A 1 455 ? -15.785 -13.666 54.677 1.00 30.52 455 ASP A CA 1
ATOM 3361 C C . ASP A 1 455 ? -15.484 -14.420 55.981 1.00 31.47 455 ASP A C 1
ATOM 3362 O O . ASP A 1 455 ? -14.527 -15.191 56.045 1.00 30.83 455 ASP A O 1
ATOM 3367 N N . VAL A 1 456 ? -16.313 -14.214 57.007 1.00 33.02 456 VAL A N 1
ATOM 3368 C CA . VAL A 1 456 ? -16.030 -14.775 58.353 1.00 34.14 456 VAL A CA 1
ATOM 3369 C C . VAL A 1 456 ? -16.155 -16.303 58.444 1.00 34.43 456 VAL A C 1
ATOM 3370 O O . VAL A 1 456 ? -16.619 -16.953 57.509 1.00 35.27 456 VAL A O 1
#

GO terms:
  GO:0047213 anthocyanidin 3-O-glucosyltransferase activity (F, EXP)
  GO:0047893 flavonol 3-O-glucosyltransferase activity (F, EXP)
  GO:0009718 anthocyanin-containing compound biosynthetic process (P, IDA)
  GO:0033303 quercetin O-glucoside biosynthetic process (P, IDA)
  GO:0033485 cyanidin 3-O-glucoside biosynthetic process (P, IDA)
  GO:0047213 anthocyanidin 3-O-glucosyltransferase activity (F, IDA)